Protein 8YLM (pdb70)

Solvent-accessible surface area: 32055 Å² total; per-residue (Å²): 163,102,106,34,2,74,32,22,12,99,107,1,95,52,3,29,86,171,110,136,16,25,27,10,3,4,19,40,16,16,66,50,3,40,39,10,9,28,114,43,28,82,174,19,9,60,110,40,50,12,72,49,4,0,11,10,2,0,17,0,4,43,15,8,25,50,124,98,6,15,124,64,112,81,1,66,69,18,1,10,40,82,34,133,76,26,81,95,11,38,81,73,0,48,94,72,28,8,3,62,140,62,103,54,95,227,81,177,101,19,9,16,2,77,12,16,117,108,0,124,59,33,0,78,137,18,15,84,49,15,44,64,16,3,118,122,2,1,72,50,6,59,65,108,46,36,130,38,0,40,99,5,0,24,80,0,4,51,44,42,66,125,149,67,0,70,54,21,16,103,108,0,98,47,1,9,62,151,83,60,127,135,77,9,25,20,10,3,3,17,40,14,15,70,54,3,41,41,7,11,29,128,44,27,81,176,20,10,60,110,44,50,11,98,50,6,4,11,11,1,0,16,0,3,42,11,5,32,52,131,115,6,14,120,33,110,83,2,67,70,16,2,7,42,60,32,128,82,30,80,73,20,39,60,46,3,53,97,94,29,9,4,72,80,159,76,94,41,100,69,39,91,34,15,25,0,58,18,18,118,108,0,118,60,35,0,72,136,18,15,85,51,14,67,58,14,3,112,120,3,1,72,52,6,59,89,113,44,41,150,35,0,46,96,10,0,23,100,0,3,55,40,42,57,114,149,69,0,73,51,21,17,104,111,0,98,49,20,7,60,99,76,43,123,127,76,11,24,24,10,2,4,19,40,14,16,71,50,3,40,39,10,13,30,127,44,28,80,175,17,10,57,109,45,52,11,96,51,6,4,12,11,2,0,16,0,3,43,13,6,31,51,128,113,6,14,127,45,111,80,4,73,69,17,3,6,37,61,33,132,77,30,80,68,21,42,96,44,2,50,91,89,28,9,3,63,153,92,55,36,1,98,18,16,113,112,0,119,60,34,0,77,138,17,17,82,49,15,54,64,15,3,114,120,4,1,68,54,6,59,80,107,45,39,156,33,0,60,99,8,0,24,100,0,3,58,41,42,70,124,164,67,1,73,53,21,22,93,106,0,138,49,1,10,55,142,77,38,91,96,147,90,77,8,30,29,10,22,6,19,40,15,15,70,50,3,41,37,11,12,30,122,46,27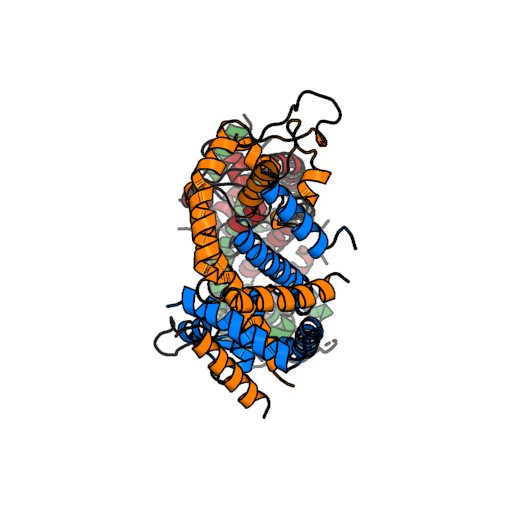,82,174,16,8,59,107,38,50,11,98,51,6,4,12,12,1,0,17,0,2,37,19,13,30,49,140,130,5,15,142,70,111,79,2,70,68,17,1,9,39,64,36,133,80,26,80,68,21,41,94,49,3,51,94,89,28,10,3,82,169,82,39,1,26,17,18,115,112,0,119,60,35,0,75,134,15,16,86,49,14,43,58,14,3,116,120,3,1,71,49,6,60,64,102,43,36,132,37,0,44,93,4,0,23,81,0,4,55,43,43,71,126

Nearest PDB structures (foldseek):
  8ylm-assembly1_A  TM=9.840E-01  e=1.044E-24  Deinococcus radiodurans
  8ylm-assembly2_C  TM=1.005E+00  e=1.332E-23  Deinococcus radiodurans
  8ylm-assembly2_D  TM=9.875E-01  e=1.917E-23  Deinococcus radiodurans
  7xl9-assembly1_A  TM=9.260E-01  e=5.709E-23  Deinococcus radiodurans
  2fbk-assembly1_B  TM=9.352E-01  e=5.380E-22  Deinococcus radiodurans

Organism: Deinococcus radiodurans (strain ATCC 13939 / DSM 20539 / JCM 16871 / CCUG 27074 / LMG 4051 / NBRC 15346 / NCIMB 9279 / VKM B-1422 / R1) (NCBI:txid243230)

B-factor: mean 31.71, std 13.1, range [11.5, 94.83]

Sequence (636 aa):
MDNDTAALLERIRSDWARLSAGPMLTLLLLERLHAALGREIERTYAASGLNAAGWDLLLTLYRSAPPEGLRPTELSALAAISGPSTSNRIVRLLEKGLIERREDERDRRSASIRLTPQGRALVTHLLPAHLATTQRVLAPLSAQEQRTLEELAGRMLAGLEQNDTAALLERIRSDWARLNHPSAGPMLTLLLLERLHAALGREIERTYAASGLNAAGWDLLLTLYRSAPPEGLRPTELSALAAISGPSTSNRIVRLLEKGLIERREDERDRRSASIRLTPQGRALVTHLLPAHLATTQRVLAPLSAQEQRTLEELAGRMLAGLEQNDTAALLERIRSDWARLNHPSAGPMLTLLLLERLHAALGREIERTYAASGLNAAGWDLLLTLYRSAPPEGLRPTELSALAAISGPSTSNRIVRLLEKGLIERSASIRLTPQGRALVTHLLPAHLATTQRVLAPLSAQEQRTLEELAGRMLAGLEQNDTAALLERIRSDWARLNHGTPSAGPMLTLLLLERLHAALGREIERTYAASGLNAAGWDLLLTLYRSAPPEGLRRPTELSALAAISGPSTSNRIVRLLEKGLIERASIRLTPQGRALVTHLLPAHLATTQRVLAPLSAQEQRTLEELAGRMLAGLEQ

Structure (mmCIF, N/CA/C/O backbone):
data_8YLM
#
_entry.id   8YLM
#
_cell.length_a   56.815
_cell.length_b   57.206
_cell.length_c   60.511
_cell.angle_alpha   67.26
_cell.angle_beta   80.25
_cell.angle_gamma   79.90
#
_symmetry.space_group_name_H-M   'P 1'
#
loop_
_entity.id
_entity.type
_entity.pdbx_description
1 polymer 'Transcriptional regulator, MarR family'
2 non-polymer 'URIC ACID'
3 water water
#
loop_
_atom_site.group_PDB
_atom_site.id
_atom_site.type_symbol
_atom_site.label_atom_id
_atom_site.label_alt_id
_atom_site.label_comp_id
_atom_site.label_asym_id
_atom_site.label_entity_id
_atom_site.label_seq_id
_atom_site.pdbx_PDB_ins_code
_atom_site.Cartn_x
_atom_site.Cartn_y
_atom_site.Cartn_z
_atom_site.occupancy
_atom_site.B_iso_or_equiv
_atom_site.auth_seq_id
_atom_site.auth_comp_id
_atom_site.auth_asym_id
_atom_site.auth_atom_id
_atom_site.pdbx_PDB_model_num
ATOM 1 N N . MET A 1 10 ? -16.880 65.388 15.300 1.00 58.16 5 MET A N 1
ATOM 2 C CA . MET A 1 10 ? -18.029 64.629 14.816 1.00 62.41 5 MET A CA 1
ATOM 3 C C . MET A 1 10 ? -19.146 64.568 15.858 1.00 60.95 5 MET A C 1
ATOM 4 O O . MET A 1 10 ? -18.906 64.235 17.016 1.00 66.89 5 MET A O 1
ATOM 9 N N . ASP A 1 11 ? -20.369 64.884 15.439 1.00 56.58 6 ASP A N 1
ATOM 10 C CA . ASP A 1 11 ? -21.522 64.892 16.331 1.00 54.69 6 ASP A CA 1
ATOM 11 C C . ASP A 1 11 ? -22.274 63.567 16.327 1.00 47.42 6 ASP A C 1
ATOM 12 O O . ASP A 1 11 ? -23.365 63.487 16.903 1.00 46.89 6 ASP A O 1
ATOM 14 N N . ASN A 1 12 ? -21.714 62.527 15.697 1.00 40.75 7 ASN A N 1
ATOM 15 C CA . ASN A 1 12 ? -22.339 61.210 15.676 1.00 43.27 7 ASN A CA 1
ATOM 16 C C . ASN A 1 12 ? -21.400 60.095 16.138 1.00 42.58 7 ASN A C 1
ATOM 17 O O . ASN A 1 12 ? -21.732 58.915 15.964 1.00 45.88 7 ASN A O 1
ATOM 20 N N . ASP A 1 13 ? -20.242 60.425 16.720 1.00 39.31 8 ASP A N 1
ATOM 21 C CA . ASP A 1 13 ? -19.332 59.408 17.234 1.00 30.73 8 ASP A CA 1
ATOM 22 C C . ASP A 1 13 ? -19.659 59.114 18.698 1.00 29.71 8 ASP A C 1
ATOM 23 O O . ASP A 1 13 ? -20.524 59.747 19.301 1.00 26.58 8 ASP A O 1
ATOM 28 N N . THR A 1 14 ? -18.926 58.176 19.305 1.00 26.56 9 THR A N 1
ATOM 29 C CA . THR A 1 14 ? -19.275 57.778 20.665 1.00 26.00 9 THR A CA 1
ATOM 30 C C . THR A 1 14 ? -19.070 58.920 21.662 1.00 24.49 9 THR A C 1
ATOM 31 O O . THR A 1 14 ? -19.867 59.075 22.593 1.00 25.46 9 THR A O 1
ATOM 35 N N . ALA A 1 15 ? -18.029 59.740 21.484 1.00 24.41 10 ALA A N 1
ATOM 36 C CA . ALA A 1 15 ? -17.848 60.879 22.384 1.00 29.91 10 ALA A CA 1
ATOM 37 C C . ALA A 1 15 ? -19.094 61.767 22.409 1.00 30.15 10 ALA A C 1
ATOM 38 O O . ALA A 1 15 ? -19.574 62.159 23.480 1.00 27.69 10 ALA A O 1
ATOM 40 N N . ALA A 1 16 ? -19.653 62.063 21.238 1.00 28.78 11 ALA A N 1
ATOM 41 C CA . ALA A 1 16 ? -20.854 62.901 21.177 1.00 27.11 11 ALA A CA 1
ATOM 42 C C . ALA A 1 16 ? -22.048 62.208 21.823 1.00 27.22 11 ALA A C 1
ATOM 43 O O . ALA A 1 16 ? -22.819 62.834 22.563 1.00 21.26 11 ALA A O 1
ATOM 45 N N . LEU A 1 17 ? -22.218 60.913 21.552 1.00 25.11 12 LEU A N 1
ATOM 46 C CA . LEU A 1 17 ? -23.316 60.165 22.161 1.00 22.07 12 LEU A CA 1
ATOM 47 C C . LEU A 1 17 ? -23.188 60.125 23.683 1.00 23.76 12 LEU A C 1
ATOM 48 O O . LEU A 1 17 ? -24.160 60.375 24.404 1.00 19.04 12 LEU A O 1
ATOM 53 N N . LEU A 1 18 ? -21.985 59.838 24.193 1.00 20.00 13 LEU A N 1
ATOM 54 C CA . LEU A 1 18 ? -21.799 59.769 25.639 1.00 23.83 13 LEU A CA 1
ATOM 55 C C . LEU A 1 18 ? -22.045 61.125 26.302 1.00 28.14 13 LEU A C 1
ATOM 56 O O . LEU A 1 18 ? -22.489 61.181 27.456 1.00 26.98 13 LEU A O 1
ATOM 61 N N . GLU A 1 19 ? -21.733 62.226 25.616 1.00 25.08 14 GLU A N 1
ATOM 62 C CA . GLU A 1 19 ? -22.055 63.541 26.174 1.00 26.47 14 GLU A CA 1
ATOM 63 C C . GLU A 1 19 ? -23.563 63.777 26.230 1.00 22.71 14 GLU A C 1
ATOM 64 O O . GLU A 1 19 ? -24.069 64.355 27.196 1.00 24.66 14 GLU A O 1
ATOM 70 N N . ARG A 1 20 ? -24.296 63.341 25.206 1.00 22.22 15 ARG A N 1
ATOM 71 C CA . ARG A 1 20 ? -25.758 63.431 25.231 1.00 26.99 15 ARG A CA 1
ATOM 72 C C . ARG A 1 20 ? -26.340 62.587 26.366 1.00 24.45 15 ARG A C 1
ATOM 73 O O . ARG A 1 20 ? -27.191 63.044 27.137 1.00 20.74 15 ARG A O 1
ATOM 81 N N . ILE A 1 21 ? -25.901 61.341 26.473 1.00 18.89 16 ILE A N 1
ATOM 82 C CA . ILE A 1 21 ? -26.390 60.473 27.543 1.00 19.79 16 ILE A CA 1
ATOM 83 C C . ILE A 1 21 ? -26.104 61.097 28.905 1.00 21.40 16 ILE A C 1
ATOM 84 O O . ILE A 1 21 ? -26.973 61.139 29.786 1.00 24.73 16 ILE A O 1
ATOM 89 N N . ARG A 1 22 ? -24.881 61.605 29.088 1.00 20.77 17 ARG A N 1
ATOM 90 C CA . ARG A 1 22 ? -24.517 62.270 30.336 1.00 23.06 17 ARG A CA 1
ATOM 91 C C . ARG A 1 22 ? -25.465 63.423 30.646 1.00 24.99 17 ARG A C 1
ATOM 92 O O . ARG A 1 22 ? -25.950 63.564 31.776 1.00 25.94 17 ARG A O 1
ATOM 100 N N . SER A 1 23 ? -25.714 64.282 29.660 1.00 28.72 18 SER A N 1
ATOM 101 C CA . SER A 1 23 ? -26.595 65.419 29.903 1.00 33.64 18 SER A CA 1
ATOM 102 C C . SER A 1 23 ? -28.020 64.949 30.164 1.00 24.86 18 SER A C 1
ATOM 103 O O . SER A 1 23 ? -28.723 65.538 30.990 1.00 26.49 18 SER A O 1
ATOM 106 N N . ASP A 1 24 ? -28.476 63.913 29.446 1.00 24.98 19 ASP A N 1
ATOM 107 C CA . ASP A 1 24 ? -29.832 63.396 29.662 1.00 24.45 19 ASP A CA 1
ATOM 108 C C . ASP A 1 24 ? -30.027 62.867 31.082 1.00 22.81 19 ASP A C 1
ATOM 109 O O . ASP A 1 24 ? -31.038 63.169 31.727 1.00 23.85 19 ASP A O 1
ATOM 114 N N . TRP A 1 25 ? -29.082 62.067 31.588 1.00 20.67 20 TRP A N 1
ATOM 115 C CA . TRP A 1 25 ? -29.184 61.618 32.977 1.00 20.71 20 TRP A CA 1
ATOM 116 C C . TRP A 1 25 ? -29.177 62.808 33.930 1.00 25.21 20 TRP A C 1
ATOM 117 O O . TRP A 1 25 ? -29.939 62.840 34.906 1.00 27.78 20 TRP A O 1
ATOM 128 N N . ALA A 1 26 ? -28.306 63.789 33.673 1.00 27.17 21 ALA A N 1
ATOM 129 C CA . ALA A 1 26 ? -28.244 64.967 34.538 1.00 31.76 21 ALA A CA 1
ATOM 130 C C . ALA A 1 26 ? -29.577 65.705 34.571 1.00 39.64 21 ALA A C 1
ATOM 131 O O . ALA A 1 26 ? -30.000 66.200 35.624 1.00 40.21 21 ALA A O 1
ATOM 133 N N . ARG A 1 27 ? -30.243 65.807 33.422 1.00 28.79 22 ARG A N 1
ATOM 134 C CA . ARG A 1 27 ? -31.551 66.454 33.376 1.00 38.79 22 ARG A CA 1
ATOM 135 C C . ARG A 1 27 ? -32.588 65.665 34.170 1.00 34.92 22 ARG A C 1
ATOM 136 O O . ARG A 1 27 ? -33.434 66.247 34.857 1.00 42.22 22 ARG A O 1
ATOM 144 N N . LEU A 1 28 ? -32.534 64.347 34.088 1.00 33.75 23 LEU A N 1
ATOM 145 C CA . LEU A 1 28 ? -33.464 63.483 34.799 1.00 37.66 23 LEU A CA 1
ATOM 146 C C . LEU A 1 28 ? -33.248 63.574 36.304 1.00 43.70 23 LEU A C 1
ATOM 147 O O . LEU A 1 28 ? -34.201 63.750 37.062 1.00 46.43 23 LEU A O 1
ATOM 152 N N . SER A 1 42 ? -25.293 59.879 40.424 1.00 37.23 37 SER A N 1
ATOM 153 C CA . SER A 1 42 ? -24.362 60.153 39.330 1.00 37.89 37 SER A CA 1
ATOM 154 C C . SER A 1 42 ? -24.437 59.084 38.239 1.00 38.04 37 SER A C 1
ATOM 155 O O . SER A 1 42 ? -24.538 57.893 38.527 1.00 31.97 37 SER A O 1
ATOM 158 N N . ALA A 1 43 ? -24.380 59.514 36.982 1.00 36.11 38 ALA A N 1
ATOM 159 C CA . ALA A 1 43 ? -24.326 58.598 35.854 1.00 23.72 38 ALA A CA 1
ATOM 160 C C . ALA A 1 43 ? -22.894 58.271 35.462 1.00 30.92 38 ALA A C 1
ATOM 161 O O . ALA A 1 43 ? -22.679 57.538 34.491 1.00 24.88 38 ALA A O 1
ATOM 163 N N . GLY A 1 44 ? -21.926 58.794 36.211 1.00 17.86 39 GLY A N 1
ATOM 164 C CA . GLY A 1 44 ? -20.512 58.631 35.945 1.00 19.84 39 GLY A CA 1
ATOM 165 C C . GLY A 1 44 ? -20.070 57.215 35.646 1.00 20.37 39 GLY A C 1
ATOM 166 O O . GLY A 1 44 ? -19.475 56.941 34.598 1.00 20.92 39 GLY A O 1
ATOM 167 N N . PRO A 1 45 ? -20.295 56.293 36.590 1.00 21.17 40 PRO A N 1
ATOM 168 C CA . PRO A 1 45 ? -19.891 54.899 36.344 1.00 14.16 40 PRO A CA 1
ATOM 169 C C . PRO A 1 45 ? -20.542 54.271 35.125 1.00 19.57 40 PRO A C 1
ATOM 170 O O . PRO A 1 45 ? -19.850 53.597 34.348 1.00 15.48 40 PRO A O 1
ATOM 174 N N . MET A 1 46 ? -21.853 54.473 34.930 1.00 16.22 41 MET A N 1
ATOM 175 C CA . MET A 1 46 ? -22.521 53.971 33.726 1.00 19.58 41 MET A CA 1
ATOM 176 C C . MET A 1 46 ? -21.811 54.432 32.455 1.00 19.29 41 MET A C 1
ATOM 177 O O . MET A 1 46 ? -21.616 53.649 31.519 1.00 13.86 41 MET A O 1
ATOM 182 N N . LEU A 1 47 ? -21.432 55.709 32.402 1.00 16.16 42 LEU A N 1
ATOM 183 C CA . LEU A 1 47 ? -20.790 56.264 31.213 1.00 16.95 42 LEU A CA 1
ATOM 184 C C . LEU A 1 47 ? -19.396 55.682 30.984 1.00 18.41 42 LEU A C 1
ATOM 185 O O . LEU A 1 47 ? -18.996 55.447 29.837 1.00 15.99 42 LEU A O 1
ATOM 190 N N . THR A 1 48 ? -18.624 55.473 32.049 1.00 17.62 43 THR A N 1
ATOM 191 C CA . THR A 1 48 ? -17.318 54.836 31.883 1.00 18.19 43 THR A CA 1
ATOM 192 C C . THR A 1 48 ? -17.459 53.447 31.272 1.00 20.02 43 THR A C 1
ATOM 193 O O . THR A 1 48 ? -16.718 53.072 30.351 1.00 16.78 43 THR A O 1
ATOM 197 N N . LEU A 1 49 ? -18.397 52.655 31.783 1.00 20.40 44 LEU A N 1
ATOM 198 C CA . LEU A 1 49 ? -18.541 51.298 31.269 1.00 18.38 44 LEU A CA 1
ATOM 199 C C . LEU A 1 49 ? -19.152 51.292 29.868 1.00 18.77 44 LEU A C 1
ATOM 200 O O . LEU A 1 49 ? -18.874 50.377 29.080 1.00 14.85 44 LEU A O 1
ATOM 205 N N . LEU A 1 50 ? -19.992 52.288 29.543 1.00 17.81 45 LEU A N 1
ATOM 206 C CA . LEU A 1 50 ? -20.506 52.405 28.182 1.00 20.22 45 LEU A CA 1
ATOM 207 C C . LEU A 1 50 ? -19.375 52.643 27.196 1.00 19.52 45 LEU A C 1
ATOM 208 O O . LEU A 1 50 ? -19.359 52.069 26.100 1.00 16.80 45 LEU A O 1
ATOM 213 N N . LEU A 1 51 ? -18.423 53.495 27.570 1.00 15.58 46 LEU A N 1
ATOM 214 C CA . LEU A 1 51 ? -17.259 53.724 26.726 1.00 15.06 46 LEU A CA 1
ATOM 215 C C . LEU A 1 51 ? -16.485 52.427 26.499 1.00 22.00 46 LEU A C 1
ATOM 216 O O . LEU A 1 51 ? -16.133 52.082 25.359 1.00 19.45 46 LEU A O 1
ATOM 221 N N . LEU A 1 52 ? -16.247 51.670 27.573 1.00 12.83 47 LEU A N 1
ATOM 222 C CA . LEU A 1 52 ? -15.509 50.417 27.444 1.00 15.73 47 LEU A CA 1
ATOM 223 C C . LEU A 1 52 ? -16.273 49.417 26.598 1.00 12.12 47 LEU A C 1
ATOM 224 O O . LEU A 1 52 ? -15.674 48.683 25.807 1.00 16.16 47 LEU A O 1
ATOM 229 N N . GLU A 1 53 ? -17.601 49.396 26.736 1.00 13.57 48 GLU A N 1
ATOM 230 C CA . GLU A 1 53 ? -18.436 48.499 25.943 1.00 19.54 48 GLU A CA 1
ATOM 231 C C . GLU A 1 53 ? -18.384 48.854 24.460 1.00 20.01 48 GLU A C 1
ATOM 232 O O . GLU A 1 53 ? -18.282 47.972 23.601 1.00 14.27 48 GLU A O 1
ATOM 238 N N . ARG A 1 54 ? -18.540 50.138 24.138 1.00 16.13 49 ARG A N 1
ATOM 239 C CA . ARG A 1 54 ? -18.445 50.566 22.748 1.00 19.67 49 ARG A CA 1
ATOM 240 C C . ARG A 1 54 ? -17.047 50.351 22.185 1.00 19.22 49 ARG A C 1
ATOM 241 O O . ARG A 1 54 ? -16.897 50.089 20.986 1.00 17.98 49 ARG A O 1
ATOM 249 N N . LEU A 1 55 ? -16.008 50.518 23.005 1.00 13.34 50 LEU A N 1
ATOM 250 C CA . LEU A 1 55 ? -14.671 50.209 22.510 1.00 14.73 50 LEU A CA 1
ATOM 251 C C . LEU A 1 55 ? -14.545 48.717 22.208 1.00 14.52 50 LEU A C 1
ATOM 252 O O . LEU A 1 55 ? -14.001 48.330 21.170 1.00 17.56 50 LEU A O 1
ATOM 257 N N . HIS A 1 56 ? -15.048 47.867 23.100 1.00 16.34 51 HIS A N 1
ATOM 258 C CA . HIS A 1 56 ? -14.979 46.431 22.854 1.00 19.03 51 HIS A CA 1
ATOM 259 C C . HIS A 1 56 ? -15.633 46.070 21.529 1.00 19.22 51 HIS A C 1
ATOM 260 O O . HIS A 1 56 ? -15.089 45.284 20.741 1.00 18.15 51 HIS A O 1
ATOM 267 N N . ALA A 1 57 ? -16.812 46.635 21.265 1.00 17.30 52 ALA A N 1
ATOM 268 C CA . ALA A 1 57 ? -17.510 46.304 20.030 1.00 22.61 52 ALA A CA 1
ATOM 269 C C . ALA A 1 57 ? -16.716 46.755 18.811 1.00 23.01 52 ALA A C 1
ATOM 270 O O . ALA A 1 57 ? -16.589 46.009 17.834 1.00 21.02 52 ALA A O 1
ATOM 272 N N . ALA A 1 58 ? -16.195 47.992 18.844 1.00 16.54 53 ALA A N 1
ATOM 273 C CA . ALA A 1 58 ? -15.424 48.518 17.722 1.00 23.46 53 ALA A CA 1
ATOM 274 C C . ALA A 1 58 ? -14.162 47.703 17.487 1.00 22.55 53 ALA A C 1
ATOM 275 O O . ALA A 1 58 ? -13.780 47.460 16.339 1.00 18.30 53 ALA A O 1
ATOM 277 N N . LEU A 1 59 ? -13.470 47.332 18.565 1.00 17.44 54 LEU A N 1
ATOM 278 C CA . LEU A 1 59 ? -12.294 46.478 18.446 1.00 18.99 54 LEU A CA 1
ATOM 279 C C . LEU A 1 59 ? -12.650 45.161 17.770 1.00 20.33 54 LEU A C 1
ATOM 280 O O . LEU A 1 59 ? -11.940 44.698 16.870 1.00 23.46 54 LEU A O 1
ATOM 285 N N . GLY A 1 60 ? -13.748 44.536 18.202 1.00 14.86 55 GLY A N 1
ATOM 286 C CA . GLY A 1 60 ? -14.151 43.276 17.594 1.00 16.39 55 GLY A CA 1
ATOM 287 C C . GLY A 1 60 ? -14.380 43.393 16.097 1.00 23.40 55 GLY A C 1
ATOM 288 O O . GLY A 1 60 ? -13.981 42.516 15.327 1.00 27.18 55 GLY A O 1
ATOM 289 N N . ARG A 1 61 ? -15.039 44.472 15.662 1.00 22.21 56 ARG A N 1
ATOM 290 C CA . ARG A 1 61 ? -15.295 44.643 14.233 1.00 24.00 56 ARG A CA 1
ATOM 291 C C . ARG A 1 61 ? -14.006 44.770 13.424 1.00 25.45 56 ARG A C 1
ATOM 292 O O . ARG A 1 61 ? -13.986 44.404 12.246 1.00 27.11 56 ARG A O 1
ATOM 300 N N . GLU A 1 62 ? -12.950 45.347 14.006 1.00 20.47 57 GLU A N 1
ATOM 301 C CA . GLU A 1 62 ? -11.671 45.456 13.304 1.00 22.65 57 GLU A CA 1
ATOM 302 C C . GLU A 1 62 ? -10.916 44.134 13.327 1.00 20.53 57 GLU A C 1
ATOM 303 O O . GLU A 1 62 ? -10.473 43.635 12.284 1.00 21.95 57 GLU A O 1
ATOM 309 N N . ILE A 1 63 ? -10.776 43.554 14.517 1.00 17.42 58 ILE A N 1
ATOM 310 C CA . ILE A 1 63 ? -9.927 42.382 14.707 1.00 20.09 58 ILE A CA 1
ATOM 311 C C . ILE A 1 63 ? -10.467 41.191 13.936 1.00 16.20 58 ILE A C 1
ATOM 312 O O . ILE A 1 63 ? -9.702 40.433 13.321 1.00 20.78 58 ILE A O 1
ATOM 317 N N . GLU A 1 64 ? -11.787 40.999 13.947 1.00 17.37 59 GLU A N 1
ATOM 318 C CA . GLU A 1 64 ? -12.317 39.803 13.294 1.00 23.07 59 GLU A CA 1
ATOM 319 C C . GLU A 1 64 ? -12.155 39.819 11.772 1.00 25.18 59 GLU A C 1
ATOM 320 O O . GLU A 1 64 ? -12.293 38.762 11.139 1.00 25.11 59 GLU A O 1
ATOM 326 N N . ARG A 1 65 ? -11.852 40.967 11.162 1.00 23.74 60 ARG A N 1
ATOM 327 C CA . ARG A 1 65 ? -11.666 40.983 9.709 1.00 26.84 60 ARG A CA 1
ATOM 328 C C . ARG A 1 65 ? -10.448 40.174 9.264 1.00 27.41 60 ARG A C 1
ATOM 329 O O . ARG A 1 65 ? -10.346 39.817 8.085 1.00 26.59 60 ARG A O 1
ATOM 337 N N . THR A 1 66 ? -9.511 39.894 10.168 1.00 27.23 61 THR A N 1
ATOM 338 C CA . THR A 1 66 ? -8.346 39.099 9.790 1.00 27.76 61 THR A CA 1
ATOM 339 C C . THR A 1 66 ? -8.747 37.687 9.370 1.00 24.49 61 THR A C 1
ATOM 340 O O . THR A 1 66 ? -8.251 37.168 8.369 1.00 29.32 61 THR A O 1
ATOM 344 N N . TYR A 1 67 ? -9.640 37.048 10.118 1.00 29.36 62 TYR A N 1
ATOM 345 C CA . TYR A 1 67 ? -9.956 35.643 9.896 1.00 30.21 62 TYR A CA 1
ATOM 346 C C . TYR A 1 67 ? -11.358 35.424 9.347 1.00 31.86 62 TYR A C 1
ATOM 347 O O . TYR A 1 67 ? -11.756 34.273 9.152 1.00 29.90 62 TYR A O 1
ATOM 356 N N . ALA A 1 68 ? -12.110 36.498 9.089 1.00 31.10 63 ALA A N 1
ATOM 357 C CA . ALA A 1 68 ? -13.491 36.363 8.640 1.00 33.01 63 ALA A CA 1
ATOM 358 C C . ALA A 1 68 ? -13.589 35.576 7.345 1.00 38.77 63 ALA A C 1
ATOM 359 O O . ALA A 1 68 ? -14.457 34.708 7.208 1.00 34.89 63 ALA A O 1
ATOM 361 N N . ALA A 1 69 ? -12.705 35.856 6.386 1.00 35.15 64 ALA A N 1
ATOM 362 C CA . ALA A 1 69 ? -12.776 35.200 5.088 1.00 39.84 64 ALA A CA 1
ATOM 363 C C . ALA A 1 69 ? -12.317 33.752 5.120 1.00 44.04 64 ALA A C 1
ATOM 364 O O . ALA A 1 69 ? -12.438 33.066 4.098 1.00 48.14 64 ALA A O 1
ATOM 366 N N . SER A 1 70 ? -11.825 33.251 6.251 1.00 37.61 65 SER A N 1
ATOM 367 C CA . SER A 1 70 ? -11.480 31.842 6.357 1.00 38.86 65 SER A CA 1
ATOM 368 C C . SER A 1 70 ? -12.582 31.033 7.010 1.00 39.34 65 SER A C 1
ATOM 369 O O . SER A 1 70 ? -12.422 29.823 7.177 1.00 44.36 65 SER A O 1
ATOM 372 N N . GLY A 1 71 ? -13.695 31.668 7.381 1.00 38.45 66 GLY A N 1
ATOM 373 C CA . GLY A 1 71 ? -14.775 30.940 8.011 1.00 41.42 66 GLY A CA 1
ATOM 374 C C . GLY A 1 71 ? -14.612 30.714 9.494 1.00 43.29 66 GLY A C 1
ATOM 375 O O . GLY A 1 71 ? -15.377 29.934 10.075 1.00 47.82 66 GLY A O 1
ATOM 376 N N . LEU A 1 72 ? -13.628 31.350 10.123 1.00 40.55 67 LEU A N 1
ATOM 377 C CA . LEU A 1 72 ? -13.394 31.199 11.554 1.00 38.56 67 LEU A CA 1
ATOM 378 C C . LEU A 1 72 ? -14.153 32.277 12.312 1.00 37.81 67 LEU A C 1
ATOM 379 O O . LEU A 1 72 ? -14.276 33.409 11.835 1.00 38.93 67 LEU A O 1
ATOM 384 N N . ASN A 1 73 ? -14.651 31.931 13.498 1.00 33.93 68 ASN A N 1
ATOM 385 C CA . ASN A 1 73 ? -15.143 32.945 14.416 1.00 36.27 68 ASN A CA 1
ATOM 386 C C . ASN A 1 73 ? -14.092 33.172 15.500 1.00 31.34 68 ASN A C 1
ATOM 387 O O . ASN A 1 73 ? -13.052 32.511 15.534 1.00 25.82 68 ASN A O 1
ATOM 392 N N . ALA A 1 74 ? -14.363 34.129 16.393 1.00 29.48 69 ALA A N 1
ATOM 393 C CA . ALA A 1 74 ? -13.390 34.476 17.429 1.00 25.56 69 ALA A CA 1
ATOM 394 C C . ALA A 1 74 ? -12.977 33.250 18.249 1.00 30.16 69 ALA A C 1
ATOM 395 O O . ALA A 1 74 ? -11.794 33.078 18.583 1.00 22.31 69 ALA A O 1
ATOM 397 N N . ALA A 1 75 ? -13.948 32.402 18.604 1.00 29.31 70 ALA A N 1
ATOM 398 C CA . ALA A 1 75 ? -13.654 31.183 19.352 1.00 28.30 70 ALA A CA 1
ATOM 399 C C . ALA A 1 75 ? -12.676 30.281 18.603 1.00 25.52 70 ALA A C 1
ATOM 400 O O . ALA A 1 75 ? -11.771 29.697 19.210 1.00 22.73 70 ALA A O 1
ATOM 402 N N . GLY A 1 76 ? -12.885 30.097 17.295 1.00 20.04 71 GLY A N 1
ATOM 403 C CA . GLY A 1 76 ? -11.989 29.244 16.520 1.00 23.12 71 GLY A CA 1
ATOM 404 C C . GLY A 1 76 ? -10.580 29.803 16.401 1.00 28.47 71 GLY A C 1
ATOM 405 O O . GLY A 1 76 ? -9.595 29.069 16.561 1.00 21.21 71 GLY A O 1
ATOM 406 N N . TRP A 1 77 ? -10.464 31.108 16.116 1.00 22.85 72 TRP A N 1
ATOM 407 C CA . TRP A 1 77 ? -9.156 31.754 16.008 1.00 26.26 72 TRP A CA 1
ATOM 408 C C . TRP A 1 77 ? -8.381 31.647 17.317 1.00 25.17 72 TRP A C 1
ATOM 409 O O . TRP A 1 77 ? -7.170 31.405 17.312 1.00 22.76 72 TRP A O 1
ATOM 420 N N . ASP A 1 78 ? -9.072 31.837 18.445 1.00 21.59 73 ASP A N 1
ATOM 421 C CA . ASP A 1 78 ? -8.467 31.685 19.764 1.00 21.93 73 ASP A CA 1
ATOM 422 C C . ASP A 1 78 ? -7.865 30.298 19.939 1.00 18.23 73 ASP A C 1
ATOM 423 O O . ASP A 1 78 ? -6.729 30.157 20.399 1.00 18.69 73 ASP A O 1
ATOM 428 N N . LEU A 1 79 ? -8.619 29.256 19.595 1.00 21.46 74 LEU A N 1
ATOM 429 C CA . LEU A 1 79 ? -8.102 27.902 19.759 1.00 19.84 74 LEU A CA 1
ATOM 430 C C . LEU A 1 79 ? -6.877 27.657 18.888 1.00 17.62 74 LEU A C 1
ATOM 431 O O . LEU A 1 79 ? -5.875 27.108 19.359 1.00 17.55 74 LEU A O 1
ATOM 436 N N . LEU A 1 80 ? -6.954 28.014 17.599 1.00 16.76 75 LEU A N 1
ATOM 437 C CA . LEU A 1 80 ? -5.822 27.807 16.700 1.00 19.09 75 LEU A CA 1
ATOM 438 C C . LEU A 1 80 ? -4.595 28.548 17.199 1.00 19.64 75 LEU A C 1
ATOM 439 O O . LEU A 1 80 ? -3.491 27.999 17.219 1.00 19.73 75 LEU A O 1
ATOM 444 N N . LEU A 1 81 ? -4.768 29.816 17.587 1.00 16.41 76 LEU A N 1
ATOM 445 C CA . LEU A 1 81 ? -3.639 30.593 18.089 1.00 16.21 76 LEU A CA 1
ATOM 446 C C . LEU A 1 81 ? -3.093 30.004 19.382 1.00 20.72 76 LEU A C 1
ATOM 447 O O . LEU A 1 81 ? -1.879 30.008 19.615 1.00 21.43 76 LEU A O 1
ATOM 452 N N . THR A 1 82 ? -3.975 29.526 20.251 1.00 21.81 77 THR A N 1
ATOM 453 C CA . THR A 1 82 ? -3.514 28.903 21.488 1.00 19.27 77 THR A CA 1
ATOM 454 C C . THR A 1 82 ? -2.625 27.710 21.192 1.00 15.47 77 THR A C 1
ATOM 455 O O . THR A 1 82 ? -1.562 27.552 21.801 1.00 22.46 77 THR A O 1
ATOM 459 N N . LEU A 1 83 ? -3.041 26.849 20.255 1.00 17.36 78 LEU A N 1
ATOM 460 C CA . LEU A 1 83 ? -2.188 25.726 19.877 1.00 22.66 78 LEU A CA 1
ATOM 461 C C . LEU A 1 83 ? -0.866 26.222 19.308 1.00 23.63 78 LEU A C 1
ATOM 462 O O . LEU A 1 83 ? 0.208 25.690 19.631 1.00 26.59 78 LEU A O 1
ATOM 467 N N . TYR A 1 84 ? -0.930 27.247 18.462 1.00 19.90 79 TYR A N 1
ATOM 468 C CA . TYR A 1 84 ? 0.261 27.753 17.783 1.00 21.49 79 TYR A CA 1
ATOM 469 C C . TYR A 1 84 ? 1.331 28.187 18.774 1.00 20.66 79 TYR A C 1
ATOM 470 O O . TYR A 1 84 ? 2.508 27.837 18.635 1.00 21.71 79 TYR A O 1
ATOM 479 N N . ARG A 1 85 ? 0.945 28.967 19.775 1.00 22.18 80 ARG A N 1
ATOM 480 C CA . ARG A 1 85 ? 1.913 29.554 20.688 1.00 23.06 80 ARG A CA 1
ATOM 481 C C . ARG A 1 85 ? 2.150 28.721 21.936 1.00 23.25 80 ARG A C 1
ATOM 482 O O . ARG A 1 85 ? 3.207 28.863 22.554 1.00 26.73 80 ARG A O 1
ATOM 490 N N . SER A 1 86 ? 1.215 27.852 22.327 1.00 17.52 81 SER A N 1
ATOM 491 C CA . SER A 1 86 ? 1.306 27.220 23.634 1.00 23.42 81 SER A CA 1
ATOM 492 C C . SER A 1 86 ? 1.347 25.702 23.613 1.00 22.99 81 SER A C 1
ATOM 493 O O . SER A 1 86 ? 1.654 25.107 24.649 1.00 27.23 81 SER A O 1
ATOM 496 N N . ALA A 1 87 ? 1.013 25.071 22.523 1.00 23.27 82 ALA A N 1
ATOM 497 C CA . ALA A 1 87 ? 1.010 23.614 22.548 1.00 22.39 82 ALA A CA 1
ATOM 498 C C . ALA A 1 87 ? 2.405 23.070 22.257 1.00 30.86 82 ALA A C 1
ATOM 499 O O . ALA A 1 87 ? 3.092 23.560 21.351 1.00 29.24 82 ALA A O 1
ATOM 501 N N . PRO A 1 88 ? 2.838 22.042 22.978 1.00 25.33 83 PRO A N 1
ATOM 502 C CA . PRO A 1 88 ? 4.057 21.345 22.584 1.00 32.55 83 PRO A CA 1
ATOM 503 C C . PRO A 1 88 ? 3.790 20.545 21.326 1.00 35.93 83 PRO A C 1
ATOM 504 O O . PRO A 1 88 ? 2.627 20.404 20.914 1.00 32.49 83 PRO A O 1
ATOM 508 N N . PRO A 1 89 ? 4.824 20.021 20.672 1.00 45.03 84 PRO A N 1
ATOM 509 C CA . PRO A 1 89 ? 4.587 19.266 19.429 1.00 47.44 84 PRO A CA 1
ATOM 510 C C . PRO A 1 89 ? 3.573 18.140 19.572 1.00 42.79 84 PRO A C 1
ATOM 511 O O . PRO A 1 89 ? 2.834 17.865 18.619 1.00 42.28 84 PRO A O 1
ATOM 515 N N . GLU A 1 90 ? 3.527 17.469 20.728 1.00 35.16 85 GLU A N 1
ATOM 516 C CA . GLU A 1 90 ? 2.542 16.417 20.950 1.00 35.84 85 GLU A CA 1
ATOM 517 C C . GLU A 1 90 ? 1.118 16.954 21.132 1.00 33.83 85 GLU A C 1
ATOM 518 O O . GLU A 1 90 ? 0.178 16.156 21.163 1.00 39.84 85 GLU A O 1
ATOM 524 N N . GLY A 1 91 ? 0.933 18.266 21.278 1.00 30.66 86 GLY A N 1
ATOM 525 C CA . GLY A 1 91 ? -0.393 18.844 21.415 1.00 28.02 86 GLY A CA 1
ATOM 526 C C . GLY A 1 91 ? -0.810 19.016 22.861 1.00 29.54 86 GLY A C 1
ATOM 527 O O . GLY A 1 91 ? -0.075 18.712 23.804 1.00 31.18 86 GLY A O 1
ATOM 528 N N . LEU A 1 92 ? -2.050 19.459 23.038 1.00 26.87 87 LEU A N 1
ATOM 529 C CA . LEU A 1 92 ? -2.606 19.722 24.361 1.00 27.26 87 LEU A CA 1
ATOM 530 C C . LEU A 1 92 ? -3.875 18.915 24.573 1.00 30.22 87 LEU A C 1
ATOM 531 O O . LEU A 1 92 ? -4.757 18.892 23.707 1.00 24.05 87 LEU A O 1
ATOM 536 N N . ARG A 1 93 ? -3.966 18.263 25.730 1.00 23.79 88 ARG A N 1
ATOM 537 C CA . ARG A 1 93 ? -5.193 17.612 26.111 1.00 26.09 88 ARG A CA 1
ATOM 538 C C . ARG A 1 93 ? -6.240 18.674 26.434 1.00 22.64 88 ARG A C 1
ATOM 539 O O . ARG A 1 93 ? -5.895 19.825 26.721 1.00 24.21 88 ARG A O 1
ATOM 547 N N . PRO A 1 94 ? -7.528 18.327 26.346 1.00 22.27 89 PRO A N 1
ATOM 548 C CA . PRO A 1 94 ? -8.572 19.373 26.353 1.00 25.03 89 PRO A CA 1
ATOM 549 C C . PRO A 1 94 ? -8.577 20.272 27.587 1.00 25.68 89 PRO A C 1
ATOM 550 O O . PRO A 1 94 ? -8.777 21.487 27.447 1.00 24.39 89 PRO A O 1
ATOM 554 N N . THR A 1 95 ? -8.397 19.724 28.792 1.00 20.30 90 THR A N 1
ATOM 555 C CA . THR A 1 95 ? -8.367 20.574 29.986 1.00 19.37 90 THR A CA 1
ATOM 556 C C . THR A 1 95 ? -7.269 21.630 29.894 1.00 19.09 90 THR A C 1
ATOM 557 O O . THR A 1 95 ? -7.516 22.822 30.132 1.00 20.28 90 THR A O 1
ATOM 561 N N . GLU A 1 96 ? -6.043 21.214 29.548 1.00 19.64 91 GLU A N 1
ATOM 562 C CA . GLU A 1 96 ? -4.943 22.172 29.453 1.00 17.79 91 GLU A CA 1
ATOM 563 C C . GLU A 1 96 ? -5.189 23.171 28.333 1.00 21.81 91 GLU A C 1
ATOM 564 O O . GLU A 1 96 ? -4.872 24.361 28.464 1.00 17.92 91 GLU A O 1
ATOM 570 N N . LEU A 1 97 ? -5.733 22.694 27.215 1.00 16.84 92 LEU A N 1
ATOM 571 C CA . LEU A 1 97 ? -6.013 23.577 26.086 1.00 20.36 92 LEU A CA 1
ATOM 572 C C . LEU A 1 97 ? -7.014 24.662 26.466 1.00 20.18 92 LEU A C 1
ATOM 573 O O . LEU A 1 97 ? -6.806 25.846 26.172 1.00 21.73 92 LEU A O 1
ATOM 578 N N . SER A 1 98 ? -8.106 24.277 27.130 1.00 19.22 93 SER A N 1
ATOM 579 C CA . SER A 1 98 ? -9.079 25.269 27.578 1.00 26.05 93 SER A CA 1
ATOM 580 C C . SER A 1 98 ? -8.450 26.272 28.542 1.00 25.86 93 SER A C 1
ATOM 581 O O . SER A 1 98 ? -8.795 27.460 28.527 1.00 19.82 93 SER A O 1
ATOM 584 N N . ALA A 1 99 ? -7.540 25.809 29.403 1.00 20.33 94 ALA A N 1
ATOM 585 C CA . ALA A 1 99 ? -6.939 26.694 30.399 1.00 19.80 94 ALA A CA 1
ATOM 586 C C . ALA A 1 99 ? -5.962 27.693 29.790 1.00 21.85 94 ALA A C 1
ATOM 587 O O . ALA A 1 99 ? -5.753 28.777 30.353 1.00 18.98 94 ALA A O 1
ATOM 589 N N . LEU A 1 100 ? -5.345 27.353 28.657 1.00 17.15 95 LEU A N 1
ATOM 590 C CA . LEU A 1 100 ? -4.369 28.234 28.028 1.00 17.94 95 LEU A CA 1
ATOM 591 C C . LEU A 1 100 ? -4.985 29.127 26.957 1.00 22.19 95 LEU A C 1
ATOM 592 O O . LEU A 1 100 ? -4.312 30.039 26.464 1.00 17.03 95 LEU A O 1
ATOM 597 N N . ALA A 1 101 ? -6.231 28.879 26.584 1.00 21.92 96 ALA A N 1
ATOM 598 C CA . ALA A 1 101 ? -6.923 29.703 25.608 1.00 15.20 96 ALA A CA 1
ATOM 599 C C . ALA A 1 101 ? -7.363 31.014 26.236 1.00 17.66 96 ALA A C 1
ATOM 600 O O . ALA A 1 101 ? -7.628 31.093 27.446 1.00 20.16 96 ALA A O 1
ATOM 602 N N . ALA A 1 102 ? -7.495 32.044 25.396 1.00 17.31 97 ALA A N 1
ATOM 603 C CA . ALA A 1 102 ? -7.865 33.361 25.908 1.00 20.69 97 ALA A CA 1
ATOM 604 C C . ALA A 1 102 ? -9.366 33.539 26.077 1.00 23.40 97 ALA A C 1
ATOM 605 O O . ALA A 1 102 ? -9.787 34.392 26.865 1.00 25.65 97 ALA A O 1
ATOM 607 N N . ILE A 1 103 ? -10.187 32.764 25.372 1.00 21.65 98 ILE A N 1
ATOM 608 C CA . ILE A 1 103 ? -11.635 32.871 25.491 1.00 22.79 98 ILE A CA 1
ATOM 609 C C . ILE A 1 103 ? -12.123 31.638 26.237 1.00 30.56 98 ILE A C 1
ATOM 610 O O . ILE A 1 103 ? -11.782 30.506 25.871 1.00 26.59 98 ILE A O 1
ATOM 615 N N . SER A 1 104 ? -12.907 31.859 27.284 1.00 34.79 99 SER A N 1
ATOM 616 C CA . SER A 1 104 ? -13.581 30.791 28.005 1.00 47.32 99 SER A CA 1
ATOM 617 C C . SER A 1 104 ? -15.027 31.213 28.188 1.00 51.56 99 SER A C 1
ATOM 618 O O . SER A 1 104 ? -15.312 32.400 28.363 1.00 60.16 99 SER A O 1
ATOM 621 N N . GLY A 1 105 ? -15.937 30.250 28.162 1.00 50.46 100 GLY A N 1
ATOM 622 C CA . GLY A 1 105 ? -17.334 30.567 28.323 1.00 52.13 100 GLY A CA 1
ATOM 623 C C . GLY A 1 105 ? -18.186 29.978 27.217 1.00 52.35 100 GLY A C 1
ATOM 624 O O . GLY A 1 105 ? -17.722 29.164 26.408 1.00 48.50 100 GLY A O 1
ATOM 625 N N . PRO A 1 106 ? -19.459 30.391 27.167 1.00 54.98 101 PRO A N 1
ATOM 626 C CA . PRO A 1 106 ? -20.419 29.755 26.241 1.00 52.99 101 PRO A CA 1
ATOM 627 C C . PRO A 1 106 ? -20.085 29.881 24.760 1.00 51.16 101 PRO A C 1
ATOM 628 O O . PRO A 1 106 ? -20.480 29.002 23.981 1.00 46.49 101 PRO A O 1
ATOM 632 N N . SER A 1 107 ? -19.384 30.935 24.333 1.00 42.30 102 SER A N 1
ATOM 633 C CA . SER A 1 107 ? -19.087 31.064 22.906 1.00 44.69 102 SER A CA 1
ATOM 634 C C . SER A 1 107 ? -18.090 30.017 22.402 1.00 40.79 102 SER A C 1
ATOM 635 O O . SER A 1 107 ? -17.981 29.823 21.188 1.00 38.35 102 SER A O 1
ATOM 638 N N . THR A 1 108 ? -17.372 29.334 23.295 1.00 41.98 103 THR A N 1
ATOM 639 C CA . THR A 1 108 ? -16.401 28.316 22.908 1.00 41.06 103 THR A CA 1
ATOM 640 C C . THR A 1 108 ? -17.029 26.937 22.746 1.00 47.98 103 THR A C 1
ATOM 641 O O . THR A 1 108 ? -16.308 25.962 22.503 1.00 48.91 103 THR A O 1
ATOM 645 N N . SER A 1 109 ? -18.341 26.827 22.917 1.00 49.84 104 SER A N 1
ATOM 646 C CA . SER A 1 109 ? -19.012 25.547 22.772 1.00 46.79 104 SER A CA 1
ATOM 647 C C . SER A 1 109 ? -18.785 24.981 21.376 1.00 45.32 104 SER A C 1
ATOM 648 O O . SER A 1 109 ? -18.974 25.674 20.373 1.00 47.09 104 SER A O 1
ATOM 651 N N . ASN A 1 110 ? -18.340 23.727 21.316 1.00 45.92 105 ASN A N 1
ATOM 652 C CA . ASN A 1 110 ? -18.210 22.953 20.084 1.00 46.58 105 ASN A CA 1
ATOM 653 C C . ASN A 1 110 ? -17.100 23.435 19.156 1.00 44.07 105 ASN A C 1
ATOM 654 O O . ASN A 1 110 ? -17.027 22.967 18.012 1.00 42.11 105 ASN A O 1
ATOM 659 N N . ARG A 1 111 ? -16.201 24.316 19.614 1.00 35.45 106 ARG A N 1
ATOM 660 C CA . ARG A 1 111 ? -15.162 24.807 18.715 1.00 32.66 106 ARG A CA 1
ATOM 661 C C . ARG A 1 111 ? -14.153 23.722 18.359 1.00 32.69 106 ARG A C 1
ATOM 662 O O . ARG A 1 111 ? -13.622 23.716 17.242 1.00 34.52 106 ARG A O 1
ATOM 670 N N . ILE A 1 112 ? -13.870 22.798 19.275 1.00 31.44 107 ILE A N 1
ATOM 671 C CA . ILE A 1 112 ? -12.994 21.684 18.919 1.00 36.88 107 ILE A CA 1
ATOM 672 C C . ILE A 1 112 ? -13.642 20.832 17.836 1.00 38.68 107 ILE A C 1
ATOM 673 O O . ILE A 1 112 ? -13.013 20.504 16.824 1.00 41.05 107 ILE A O 1
ATOM 678 N N . VAL A 1 113 ? -14.916 20.475 18.028 1.00 45.81 108 VAL A N 1
ATOM 679 C CA . VAL A 1 113 ? -15.647 19.715 17.015 1.00 50.64 108 VAL A CA 1
ATOM 680 C C . VAL A 1 113 ? -15.582 20.421 15.667 1.00 49.31 108 VAL A C 1
ATOM 681 O O . VAL A 1 113 ? -15.235 19.821 14.643 1.00 49.68 108 VAL A O 1
ATOM 685 N N . ARG A 1 114 ? -15.923 21.711 15.654 1.00 46.93 109 ARG A N 1
ATOM 686 C CA . ARG A 1 114 ? -15.982 22.472 14.408 1.00 48.77 109 ARG A CA 1
ATOM 687 C C . ARG A 1 114 ? -14.627 22.528 13.708 1.00 46.35 109 ARG A C 1
ATOM 688 O O . ARG A 1 114 ? -14.550 22.444 12.477 1.00 46.74 109 ARG A O 1
ATOM 696 N N . LEU A 1 115 ? -13.548 22.690 14.474 1.00 39.70 110 LEU A N 1
ATOM 697 C CA . LEU A 1 115 ? -12.227 22.786 13.869 1.00 33.93 110 LEU A CA 1
ATOM 698 C C . LEU A 1 115 ? -11.742 21.424 13.377 1.00 36.74 110 LEU A C 1
ATOM 699 O O . LEU A 1 115 ? -10.938 21.353 12.439 1.00 34.79 110 LEU A O 1
ATOM 704 N N . LEU A 1 116 ? -12.189 20.339 14.015 1.00 35.63 111 LEU A N 1
ATOM 705 C CA . LEU A 1 116 ? -11.902 19.006 13.497 1.00 41.73 111 LEU A CA 1
ATOM 706 C C . LEU A 1 116 ? -12.595 18.793 12.154 1.00 50.21 111 LEU A C 1
ATOM 707 O O . LEU A 1 116 ? -11.968 18.354 11.181 1.00 49.22 111 LEU A O 1
ATOM 712 N N . GLU A 1 117 ? -13.892 19.122 12.079 1.00 53.20 112 GLU A N 1
ATOM 713 C CA . GLU A 1 117 ? -14.622 19.021 10.817 1.00 54.31 112 GLU A CA 1
ATOM 714 C C . GLU A 1 117 ? -13.973 19.865 9.727 1.00 54.73 112 GLU A C 1
ATOM 715 O O . GLU A 1 117 ? -14.064 19.524 8.541 1.00 53.62 112 GLU A O 1
ATOM 717 N N . LYS A 1 118 ? -13.347 20.982 10.104 1.00 43.05 113 LYS A N 1
ATOM 718 C CA . LYS A 1 118 ? -12.614 21.826 9.166 1.00 39.04 113 LYS A CA 1
ATOM 719 C C . LYS A 1 118 ? -11.233 21.286 8.817 1.00 36.33 113 LYS A C 1
ATOM 720 O O . LYS A 1 118 ? -10.601 21.800 7.888 1.00 35.58 113 LYS A O 1
ATOM 726 N N . GLY A 1 119 ? -10.726 20.300 9.552 1.00 36.25 114 GLY A N 1
ATOM 727 C CA . GLY A 1 119 ? -9.409 19.773 9.252 1.00 36.62 114 GLY A CA 1
ATOM 728 C C . GLY A 1 119 ? -8.257 20.649 9.679 1.00 35.66 114 GLY A C 1
ATOM 729 O O . GLY A 1 119 ? -7.143 20.486 9.167 1.00 31.73 114 GLY A O 1
ATOM 730 N N . LEU A 1 120 ? -8.489 21.580 10.604 1.00 28.04 115 LEU A N 1
ATOM 731 C CA . LEU A 1 120 ? -7.443 22.485 11.055 1.00 26.00 115 LEU A CA 1
ATOM 732 C C . LEU A 1 120 ? -6.743 21.974 12.302 1.00 26.37 1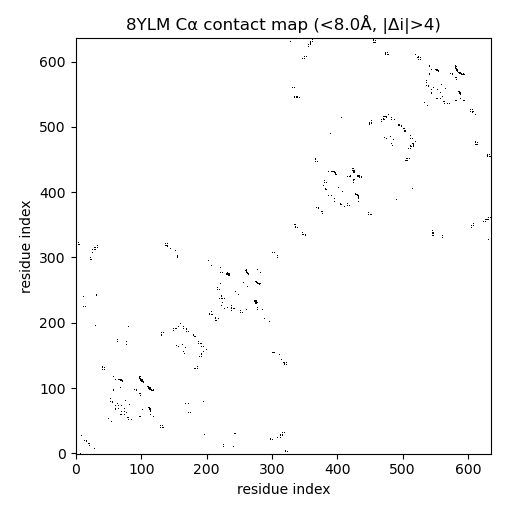15 LEU A C 1
ATOM 733 O O . LEU A 1 120 ? -5.622 22.401 12.600 1.00 27.89 115 LEU A O 1
ATOM 738 N N . ILE A 1 121 ? -7.388 21.080 13.040 1.00 31.81 116 ILE A N 1
ATOM 739 C CA . ILE A 1 121 ? -6.787 20.431 14.187 1.00 25.69 116 ILE A CA 1
ATOM 740 C C . ILE A 1 121 ? -7.069 18.945 14.077 1.00 30.93 116 ILE A C 1
ATOM 741 O O . ILE A 1 121 ? -7.962 18.516 13.346 1.00 27.93 116 ILE A O 1
ATOM 746 N N . GLU A 1 122 ? -6.307 18.160 14.836 1.00 27.46 117 GLU A N 1
ATOM 747 C CA . GLU A 1 122 ? -6.440 16.715 14.808 1.00 33.18 117 GLU A CA 1
ATOM 748 C C . GLU A 1 122 ? -6.213 16.167 16.208 1.00 30.33 117 GLU A C 1
ATOM 749 O O . GLU A 1 122 ? -5.590 16.806 17.052 1.00 29.50 117 GLU A O 1
ATOM 755 N N . ARG A 1 123 ? -6.650 14.938 16.414 1.00 33.40 118 ARG A N 1
ATOM 756 C CA . ARG A 1 123 ? -6.441 14.259 17.679 1.00 41.19 118 ARG A CA 1
ATOM 757 C C . ARG A 1 123 ? -5.299 13.268 17.556 1.00 41.58 118 ARG A C 1
ATOM 758 O O . ARG A 1 123 ? -5.124 12.623 16.520 1.00 45.10 118 ARG A O 1
ATOM 766 N N . ARG A 1 124 ? -4.515 13.183 18.615 1.00 41.80 119 ARG A N 1
ATOM 767 C CA . ARG A 1 124 ? -3.516 12.148 18.818 1.00 42.98 119 ARG A CA 1
ATOM 768 C C . ARG A 1 124 ? -4.087 11.295 19.949 1.00 51.06 119 ARG A C 1
ATOM 769 O O . ARG A 1 124 ? -4.053 11.697 21.115 1.00 56.03 119 ARG A O 1
ATOM 773 N N . GLU A 1 125 ? -4.654 10.141 19.601 1.00 57.95 120 GLU A N 1
ATOM 774 C CA . GLU A 1 125 ? -5.420 9.352 20.562 1.00 60.35 120 GLU A CA 1
ATOM 775 C C . GLU A 1 125 ? -4.512 8.562 21.500 1.00 58.80 120 GLU A C 1
ATOM 776 O O . GLU A 1 125 ? -3.446 8.079 21.104 1.00 52.11 120 GLU A O 1
ATOM 782 N N . ASP A 1 126 ? -4.948 8.432 22.752 1.00 43.96 121 ASP A N 1
ATOM 783 C CA . ASP A 1 126 ? -4.224 7.620 23.720 1.00 51.10 121 ASP A CA 1
ATOM 784 C C . ASP A 1 126 ? -4.383 6.139 23.380 1.00 51.38 121 ASP A C 1
ATOM 785 O O . ASP A 1 126 ? -5.473 5.680 23.028 1.00 45.43 121 ASP A O 1
ATOM 790 N N . GLU A 1 127 ? -3.281 5.391 23.485 1.00 47.44 122 GLU A N 1
ATOM 791 C CA . GLU A 1 127 ? -3.295 3.971 23.153 1.00 48.99 122 GLU A CA 1
ATOM 792 C C . GLU A 1 127 ? -3.996 3.114 24.204 1.00 50.33 122 GLU A C 1
ATOM 793 O O . GLU A 1 127 ? -4.355 1.970 23.905 1.00 48.34 122 GLU A O 1
ATOM 795 N N . ARG A 1 128 ? -4.186 3.621 25.422 1.00 45.18 123 ARG A N 1
ATOM 796 C CA . ARG A 1 128 ? -4.819 2.855 26.492 1.00 46.81 123 ARG A CA 1
ATOM 797 C C . ARG A 1 128 ? -6.228 3.335 26.810 1.00 48.39 123 ARG A C 1
ATOM 798 O O . ARG A 1 128 ? -7.162 2.529 26.872 1.00 41.50 123 ARG A O 1
ATOM 806 N N . ASP A 1 129 ? -6.401 4.635 27.018 1.00 44.04 124 ASP A N 1
ATOM 807 C CA . ASP A 1 129 ? -7.698 5.243 27.305 1.00 49.82 124 ASP A CA 1
ATOM 808 C C . ASP A 1 129 ? -8.072 6.085 26.091 1.00 45.29 124 ASP A C 1
ATOM 809 O O . ASP A 1 129 ? -7.727 7.266 26.010 1.00 38.23 124 ASP A O 1
ATOM 814 N N . ARG A 1 130 ? -8.802 5.471 25.159 1.00 38.80 125 ARG A N 1
ATOM 815 C CA . ARG A 1 130 ? -9.163 6.146 23.918 1.00 45.16 125 ARG A CA 1
ATOM 816 C C . ARG A 1 130 ? -10.086 7.338 24.135 1.00 40.03 125 ARG A C 1
ATOM 817 O O . ARG A 1 130 ? -10.281 8.122 23.200 1.00 37.79 125 ARG A O 1
ATOM 825 N N . ARG A 1 131 ? -10.634 7.499 25.343 1.00 39.75 126 ARG A N 1
ATOM 826 C CA . ARG A 1 131 ? -11.395 8.698 25.671 1.00 45.43 126 ARG A CA 1
ATOM 827 C C . ARG A 1 131 ? -10.501 9.932 25.732 1.00 49.00 126 ARG A C 1
ATOM 828 O O . ARG A 1 131 ? -10.950 11.036 25.408 1.00 52.60 126 ARG A O 1
ATOM 830 N N . SER A 1 132 ? -9.248 9.774 26.152 1.00 49.66 127 SER A N 1
ATOM 831 C CA . SER A 1 132 ? -8.323 10.895 26.239 1.00 48.33 127 SER A CA 1
ATOM 832 C C . SER A 1 132 ? -7.551 11.024 24.934 1.00 53.02 127 SER A C 1
ATOM 833 O O . SER A 1 132 ? -7.202 10.019 24.306 1.00 54.46 127 SER A O 1
ATOM 835 N N . ALA A 1 133 ? -7.303 12.266 24.519 1.00 45.44 128 ALA A N 1
ATOM 836 C CA . ALA A 1 133 ? -6.437 12.504 23.374 1.00 43.50 128 ALA A CA 1
ATOM 837 C C . ALA A 1 133 ? -5.989 13.956 23.356 1.00 41.23 128 ALA A C 1
ATOM 838 O O . ALA A 1 133 ? -6.777 14.860 23.646 1.00 42.59 128 ALA A O 1
ATOM 840 N N . SER A 1 134 ? -4.716 14.166 23.034 1.00 38.89 129 SER A N 1
ATOM 841 C CA . SER A 1 134 ? -4.179 15.508 22.866 1.00 33.26 129 SER A CA 1
ATOM 842 C C . SER A 1 134 ? -4.569 16.054 21.492 1.00 30.82 129 SER A C 1
ATOM 843 O O . SER A 1 134 ? -4.769 15.300 20.535 1.00 30.93 129 SER A O 1
ATOM 846 N N . ILE A 1 135 ? -4.714 17.371 21.412 1.00 30.02 130 ILE A N 1
ATOM 847 C CA . ILE A 1 135 ? -5.147 18.061 20.201 1.00 25.19 130 ILE A CA 1
ATOM 848 C C . ILE A 1 135 ? -3.995 18.905 19.675 1.00 24.73 130 ILE A C 1
ATOM 849 O O . ILE A 1 135 ? -3.291 19.557 20.453 1.00 24.77 130 ILE A O 1
ATOM 854 N N . ARG A 1 136 ? -3.792 18.888 18.356 1.00 27.23 131 ARG A N 1
ATOM 855 C CA . ARG A 1 136 ? -2.763 19.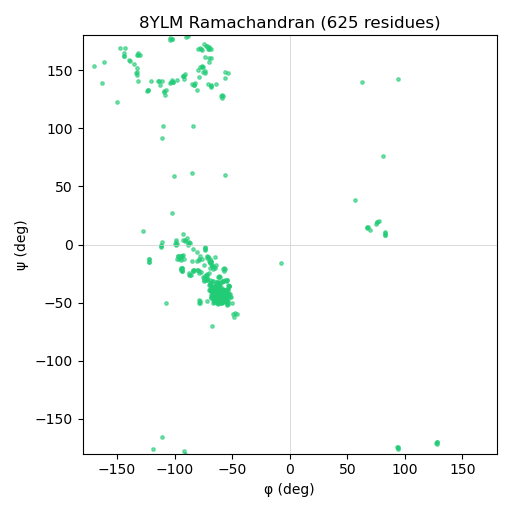730 17.761 1.00 28.16 131 ARG A CA 1
ATOM 856 C C . ARG A 1 136 ? -3.224 20.251 16.409 1.00 27.24 131 ARG A C 1
ATOM 857 O O . ARG A 1 136 ? -4.137 19.707 15.780 1.00 26.42 131 ARG A O 1
ATOM 865 N N . LEU A 1 137 ? -2.542 21.296 15.961 1.00 24.84 132 LEU A N 1
ATOM 866 C CA . LEU A 1 137 ? -2.739 21.810 14.613 1.00 25.24 132 LEU A CA 1
ATOM 867 C C . LEU A 1 137 ? -2.331 20.777 13.573 1.00 35.94 132 LEU A C 1
ATOM 868 O O . LEU A 1 137 ? -1.315 20.094 13.715 1.00 31.78 132 LEU A O 1
ATOM 873 N N . THR A 1 138 ? -3.134 20.664 12.528 1.00 32.06 133 THR A N 1
ATOM 874 C CA . THR A 1 138 ? -2.739 19.933 11.335 1.00 31.44 133 THR A CA 1
ATOM 875 C C . THR A 1 138 ? -1.798 20.805 10.513 1.00 29.13 133 THR A C 1
ATOM 876 O O . THR A 1 138 ? -1.620 21.992 10.804 1.00 33.78 133 THR A O 1
ATOM 880 N N . PRO A 1 139 ? -1.142 20.239 9.492 1.00 30.48 134 PRO A N 1
ATOM 881 C CA . PRO A 1 139 ? -0.372 21.095 8.579 1.00 31.94 134 PRO A CA 1
ATOM 882 C C . PRO A 1 139 ? -1.203 22.230 8.001 1.00 33.84 134 PRO A C 1
ATOM 883 O O . PRO A 1 139 ? -0.712 23.360 7.885 1.00 36.29 134 PRO A O 1
ATOM 887 N N . GLN A 1 140 ? -2.464 21.958 7.664 1.00 35.21 135 GLN A N 1
ATOM 888 C CA . GLN A 1 140 ? -3.342 23.001 7.142 1.00 37.19 135 GLN A CA 1
ATOM 889 C C . GLN A 1 140 ? -3.627 24.059 8.205 1.00 29.48 135 GLN A C 1
ATOM 890 O O . GLN A 1 140 ? -3.584 25.264 7.926 1.00 28.87 135 GLN A O 1
ATOM 896 N N . GLY A 1 141 ? -3.960 23.624 9.424 1.00 27.64 136 GLY A N 1
ATOM 897 C CA . GLY A 1 141 ? -4.191 24.580 10.493 1.00 26.08 136 GLY A CA 1
ATOM 898 C C . GLY A 1 141 ? -2.981 25.457 10.735 1.00 31.79 136 GLY A C 1
ATOM 899 O O . GLY A 1 141 ? -3.093 26.679 10.849 1.00 28.63 136 GLY A O 1
ATOM 900 N N . ARG A 1 142 ? -1.804 24.837 10.829 1.00 30.44 137 ARG A N 1
ATOM 901 C CA . ARG A 1 142 ? -0.579 25.605 11.021 1.00 31.88 137 ARG A CA 1
ATOM 902 C C . ARG A 1 142 ? -0.344 26.556 9.853 1.00 35.09 137 ARG A C 1
ATOM 903 O O . ARG A 1 142 ? 0.075 27.706 10.047 1.00 32.05 137 ARG A O 1
ATOM 911 N N . ALA A 1 143 ? -0.624 26.100 8.630 1.00 27.54 138 ALA A N 1
ATOM 912 C CA . ALA A 1 143 ? -0.457 26.976 7.472 1.00 32.44 138 ALA A CA 1
ATOM 913 C C . ALA A 1 143 ? -1.412 28.159 7.546 1.00 29.33 138 ALA A C 1
ATOM 914 O O . ALA A 1 143 ? -1.026 29.296 7.260 1.00 34.55 138 ALA A O 1
ATOM 916 N N . LEU A 1 144 ? -2.652 27.920 7.973 1.00 30.19 139 LEU A N 1
ATOM 917 C CA . LEU A 1 144 ? -3.616 29.010 8.089 1.00 33.41 139 LEU A CA 1
ATOM 918 C C . LEU A 1 144 ? -3.152 30.064 9.093 1.00 27.96 139 LEU A C 1
ATOM 919 O O . LEU A 1 144 ? -3.193 31.268 8.808 1.00 28.95 139 LEU A O 1
ATOM 924 N N . VAL A 1 145 ? -2.706 29.630 10.272 1.00 25.16 140 VAL A N 1
ATOM 925 C CA . VAL A 1 145 ? -2.260 30.573 11.301 1.00 25.81 140 VAL A CA 1
ATOM 926 C C . VAL A 1 145 ? -1.097 31.408 10.786 1.00 27.51 140 VAL A C 1
ATOM 927 O O . VAL A 1 145 ? -1.072 32.635 10.936 1.00 26.25 140 VAL A O 1
ATOM 931 N N . THR A 1 146 ? -0.110 30.746 10.178 1.00 28.69 141 THR A N 1
ATOM 932 C CA . THR A 1 146 ? 1.054 31.440 9.628 1.00 30.15 141 THR A CA 1
ATOM 933 C C . THR A 1 146 ? 0.647 32.480 8.593 1.00 33.87 141 THR A C 1
ATOM 934 O O . THR A 1 146 ? 1.185 33.598 8.573 1.00 30.81 141 THR A O 1
ATOM 938 N N . HIS A 1 147 ? -0.323 32.134 7.745 1.00 28.80 142 HIS A N 1
ATOM 939 C CA . HIS A 1 147 ? -0.784 33.037 6.694 1.00 31.55 142 HIS A CA 1
ATOM 940 C C . HIS A 1 147 ? -1.464 34.277 7.269 1.00 34.03 142 HIS A C 1
ATOM 941 O O . HIS A 1 147 ? -1.267 35.392 6.762 1.00 26.05 142 HIS A O 1
ATOM 948 N N . LEU A 1 148 ? -2.312 34.090 8.287 1.00 30.89 143 LEU A N 1
ATOM 949 C CA . LEU A 1 148 ? -3.147 35.155 8.840 1.00 26.96 143 LEU A CA 1
ATOM 950 C C . LEU A 1 148 ? -2.460 35.960 9.939 1.00 30.44 143 LEU A C 1
ATOM 951 O O . LEU A 1 148 ? -2.829 37.123 10.172 1.00 26.25 143 LEU A O 1
ATOM 956 N N . LEU A 1 149 ? -1.495 35.365 10.644 1.00 28.05 144 LEU A N 1
ATOM 957 C CA . LEU A 1 149 ? -0.876 36.051 11.778 1.00 25.86 144 LEU A CA 1
ATOM 958 C C . LEU A 1 149 ? -0.277 37.420 11.448 1.00 26.98 144 LEU A C 1
ATOM 959 O O . LEU A 1 149 ? -0.406 38.323 12.292 1.00 24.48 144 LEU A O 1
ATOM 964 N N . PRO A 1 150 ? 0.424 37.636 10.317 1.00 30.84 145 PRO A N 1
ATOM 965 C CA . PRO A 1 150 ? 0.912 38.994 10.014 1.00 32.35 145 PRO A CA 1
ATOM 966 C C . PRO A 1 150 ? -0.175 40.059 10.034 1.00 26.47 145 PRO A C 1
ATOM 967 O O . PRO A 1 150 ? 0.064 41.168 10.520 1.00 26.29 145 PRO A O 1
ATOM 971 N N . ALA A 1 151 ? -1.347 39.770 9.468 1.00 27.01 146 ALA A N 1
ATOM 972 C CA . ALA A 1 151 ? -2.416 40.757 9.480 1.00 26.63 146 ALA A CA 1
ATOM 973 C C . ALA A 1 151 ? -2.973 40.938 10.883 1.00 25.63 146 ALA A C 1
ATOM 974 O O . ALA A 1 151 ? -3.366 42.047 11.251 1.00 21.86 146 ALA A O 1
ATOM 976 N N . HIS A 1 152 ? -3.028 39.868 11.672 1.00 25.07 147 HIS A N 1
ATOM 977 C CA . HIS A 1 152 ? -3.474 40.001 13.052 1.00 21.82 147 HIS A CA 1
ATOM 978 C C . HIS A 1 152 ? -2.514 40.889 13.837 1.00 23.11 147 HIS A C 1
ATOM 979 O O . HIS A 1 152 ? -2.936 41.812 14.547 1.00 22.83 147 HIS A O 1
ATOM 986 N N . LEU A 1 153 ? -1.209 40.646 13.697 1.00 24.26 148 LEU A N 1
ATOM 987 C CA . LEU A 1 153 ? -0.237 41.478 14.399 1.00 23.84 148 LEU A CA 1
ATOM 988 C C . LEU A 1 153 ? -0.333 42.930 13.944 1.00 24.43 148 LEU A C 1
ATOM 989 O O . LEU A 1 153 ? -0.341 43.849 14.772 1.00 23.73 148 LEU A O 1
ATOM 994 N N . ALA A 1 154 ? -0.445 43.159 12.634 1.00 24.75 149 ALA A N 1
ATOM 995 C CA . ALA A 1 154 ? -0.562 44.531 12.142 1.00 25.48 149 ALA A CA 1
ATOM 996 C C . ALA A 1 154 ? -1.817 45.203 12.690 1.00 25.01 149 ALA A C 1
ATOM 997 O O . ALA A 1 154 ? -1.777 46.366 13.109 1.00 22.66 149 ALA A O 1
ATOM 999 N N . THR A 1 155 ? -2.940 44.480 12.690 1.00 27.58 150 THR A N 1
ATOM 1000 C CA . THR A 1 155 ? -4.210 45.042 13.144 1.00 23.39 150 THR A CA 1
ATOM 1001 C C . THR A 1 155 ? -4.198 45.321 14.647 1.00 21.65 150 THR A C 1
ATOM 1002 O O . THR A 1 155 ? -4.638 46.387 15.093 1.00 19.02 150 THR A O 1
ATOM 1006 N N . THR A 1 156 ? -3.708 44.380 15.458 1.00 19.33 151 THR A N 1
ATOM 1007 C CA . THR A 1 156 ? -3.663 44.651 16.892 1.00 19.94 151 THR A CA 1
ATOM 1008 C C . THR A 1 156 ? -2.735 45.828 17.191 1.00 20.51 151 THR A C 1
ATOM 1009 O O . THR A 1 156 ? -3.021 46.651 18.069 1.00 16.77 151 THR A O 1
ATOM 1013 N N . GLN A 1 157 ? -1.638 45.952 16.448 1.00 20.74 152 GLN A N 1
ATOM 1014 C CA . GLN A 1 157 ? -0.795 47.132 16.620 1.00 16.58 152 GLN A CA 1
ATOM 1015 C C . GLN A 1 157 ? -1.523 48.402 16.173 1.00 24.68 152 GLN A C 1
ATOM 1016 O O . GLN A 1 157 ? -1.417 49.447 16.827 1.00 24.89 152 GLN A O 1
ATOM 1022 N N . ARG A 1 158 ? -2.269 48.328 15.066 1.00 20.98 153 ARG A N 1
ATOM 1023 C CA . ARG A 1 158 ? -2.939 49.512 14.522 1.00 24.17 153 ARG A CA 1
ATOM 1024 C C . ARG A 1 158 ? -3.984 50.075 15.487 1.00 23.88 153 ARG A C 1
ATOM 1025 O O . ARG A 1 158 ? -4.066 51.292 15.689 1.00 19.39 153 ARG A O 1
ATOM 1033 N N . VAL A 1 159 ? -4.825 49.207 16.064 1.00 19.43 154 VAL A N 1
ATOM 1034 C CA . VAL A 1 159 ? -5.896 49.697 16.927 1.00 17.19 154 VAL A CA 1
ATOM 1035 C C . VAL A 1 159 ? -5.359 50.308 18.222 1.00 23.26 154 VAL A C 1
ATOM 1036 O O . VAL A 1 159 ? -6.084 51.057 18.889 1.00 21.55 154 VAL A O 1
ATOM 1040 N N . LEU A 1 160 ? -4.111 50.012 18.594 1.00 20.82 155 LEU A N 1
ATOM 1041 C CA . LEU A 1 160 ? -3.468 50.610 19.759 1.00 21.59 155 LEU A CA 1
ATOM 1042 C C . LEU A 1 160 ? -2.603 51.827 19.444 1.00 22.42 155 LEU A C 1
ATOM 1043 O O . LEU A 1 160 ? -2.200 52.546 20.373 1.00 19.61 155 LEU A O 1
ATOM 1048 N N . ALA A 1 161 ? -2.324 52.078 18.176 1.00 21.54 156 ALA A N 1
ATOM 1049 C CA . ALA A 1 161 ? -1.405 53.122 17.745 1.00 22.48 156 ALA A CA 1
ATOM 1050 C C . ALA A 1 161 ? -1.750 54.515 18.288 1.00 23.11 156 ALA A C 1
ATOM 1051 O O . ALA A 1 161 ? -0.826 55.311 18.477 1.00 19.81 156 ALA A O 1
ATOM 1053 N N . PRO A 1 162 ? -3.020 54.871 18.539 1.00 21.31 157 PRO A N 1
ATOM 1054 C CA . PRO A 1 162 ? -3.283 56.174 19.184 1.00 23.05 157 PRO A CA 1
ATOM 1055 C C . PRO A 1 162 ? -2.589 56.361 20.524 1.00 20.38 157 PRO A C 1
ATOM 1056 O O . PRO A 1 162 ? -2.353 57.514 20.918 1.00 21.82 157 PRO A O 1
ATOM 1060 N N . LEU A 1 163 ? -2.228 55.279 21.217 1.00 16.28 158 LEU A N 1
ATOM 1061 C CA . LEU A 1 163 ? -1.605 55.352 22.536 1.00 18.07 158 LEU A CA 1
ATOM 1062 C C . LEU A 1 163 ? -0.100 55.127 22.439 1.00 22.74 158 LEU A C 1
ATOM 1063 O O . LEU A 1 163 ? 0.358 54.247 21.706 1.00 18.91 158 LEU A O 1
ATOM 1068 N N . SER A 1 164 ? 0.658 55.895 23.219 1.00 17.01 159 SER A N 1
ATOM 1069 C CA . SER A 1 164 ? 2.087 55.657 23.355 1.00 24.79 159 SER A CA 1
ATOM 1070 C C . SER A 1 164 ? 2.340 54.374 24.144 1.00 22.38 159 SER A C 1
ATOM 1071 O O . SER A 1 164 ? 1.435 53.799 24.757 1.00 19.36 159 SER A O 1
ATOM 1074 N N . ALA A 1 165 ? 3.604 53.939 24.128 1.00 23.52 160 ALA A N 1
ATOM 1075 C CA . ALA A 1 165 ? 4.010 52.772 24.907 1.00 25.28 160 ALA A CA 1
ATOM 1076 C C . ALA A 1 165 ? 3.656 52.943 26.381 1.00 23.95 160 ALA A C 1
ATOM 1077 O O . ALA A 1 165 ? 3.130 52.025 27.012 1.00 23.55 160 ALA A O 1
ATOM 1079 N N . GLN A 1 166 ? 3.965 54.109 26.953 1.00 20.25 161 GLN A N 1
ATOM 1080 C CA . GLN A 1 166 ? 3.636 54.363 28.352 1.00 24.43 161 GLN A CA 1
ATOM 1081 C C . GLN A 1 166 ? 2.125 54.315 28.578 1.00 24.42 161 GLN A C 1
ATOM 1082 O O . GLN A 1 166 ? 1.648 53.705 29.545 1.00 24.82 161 GLN A O 1
ATOM 1088 N N . GLU A 1 167 ? 1.350 54.924 27.672 1.00 18.80 162 GLU A N 1
ATOM 1089 C CA . GLU A 1 167 ? -0.109 54.922 27.797 1.00 15.77 162 GLU A CA 1
ATOM 1090 C C . GLU A 1 167 ? -0.685 53.513 27.697 1.00 19.00 162 GLU A C 1
ATOM 1091 O O . GLU A 1 167 ? -1.685 53.188 28.358 1.00 19.12 162 GLU A O 1
ATOM 1097 N N . GLN A 1 168 ? -0.096 52.672 26.844 1.00 14.28 163 GLN A N 1
ATOM 1098 C CA . GLN A 1 168 ? -0.522 51.283 26.771 1.00 13.70 163 GLN A CA 1
ATOM 1099 C C . GLN A 1 168 ? -0.228 50.544 28.069 1.00 18.88 163 GLN A C 1
ATOM 1100 O O . GLN A 1 168 ? -1.047 49.741 28.529 1.00 15.19 163 GLN A O 1
ATOM 1106 N N . ARG A 1 169 ? 0.927 50.805 28.679 1.00 15.62 164 ARG A N 1
ATOM 1107 C CA . ARG A 1 169 ? 1.189 50.236 29.998 1.00 16.50 164 ARG A CA 1
ATOM 1108 C C . ARG A 1 169 ? 0.204 50.758 31.042 1.00 19.46 164 ARG A C 1
ATOM 1109 O O . ARG A 1 169 ? -0.212 50.014 31.937 1.00 17.75 164 ARG A O 1
ATOM 1117 N N . THR A 1 170 ? -0.148 52.044 30.977 1.00 15.42 165 THR A N 1
ATOM 1118 C CA . THR A 1 170 ? -1.092 52.578 31.952 1.00 16.53 165 THR A CA 1
ATOM 1119 C C . THR A 1 170 ? -2.471 51.959 31.754 1.00 19.54 165 THR A C 1
ATOM 1120 O O . THR A 1 170 ? -3.137 51.580 32.724 1.00 22.44 165 THR A O 1
ATOM 1124 N N . LEU A 1 171 ? -2.917 51.842 30.506 1.00 15.87 166 LEU A N 1
ATOM 1125 C CA . LEU A 1 171 ? -4.203 51.201 30.258 1.00 15.12 166 LEU A CA 1
ATOM 1126 C C . LEU A 1 171 ? -4.235 49.802 30.867 1.00 17.67 166 LEU A C 1
ATOM 1127 O O . LEU A 1 171 ? -5.201 49.428 31.544 1.00 15.17 166 LEU A O 1
ATOM 1132 N N . GLU A 1 172 ? -3.167 49.025 30.654 1.00 16.19 167 GLU A N 1
ATOM 1133 C CA . GLU A 1 172 ? -3.093 47.665 31.194 1.00 20.58 167 GLU A CA 1
ATOM 1134 C C . GLU A 1 172 ? -3.120 47.648 32.723 1.00 19.17 167 GLU A C 1
ATOM 1135 O O . GLU A 1 172 ? -3.787 46.795 33.319 1.00 17.91 167 GLU A O 1
ATOM 1141 N N . GLU A 1 173 ? -2.384 48.558 33.378 1.00 18.24 168 GLU A N 1
ATOM 1142 C CA . GLU A 1 173 ? -2.405 48.593 34.841 1.00 21.60 168 GLU A CA 1
ATOM 1143 C C . GLU A 1 173 ? -3.817 48.833 35.360 1.00 19.03 168 GLU A C 1
ATOM 1144 O O . GLU A 1 173 ? -4.283 48.146 36.275 1.00 20.74 168 GLU A O 1
ATOM 1150 N N . LEU A 1 174 ? -4.519 49.792 34.763 1.00 16.96 169 LEU A N 1
ATOM 1151 C CA . LEU A 1 174 ? -5.851 50.158 35.233 1.00 19.39 169 LEU A CA 1
ATOM 1152 C C . LEU A 1 174 ? -6.867 49.077 34.902 1.00 17.26 169 LEU A C 1
ATOM 1153 O O . LEU A 1 174 ? -7.666 48.684 35.760 1.00 15.76 169 LEU A O 1
ATOM 1158 N N . ALA A 1 175 ? -6.872 48.603 33.653 1.00 15.40 170 ALA A N 1
ATOM 1159 C CA . ALA A 1 175 ? -7.763 47.504 33.289 1.00 15.25 170 ALA A CA 1
ATOM 1160 C C . ALA A 1 175 ? -7.460 46.264 34.117 1.00 18.53 170 ALA A C 1
ATOM 1161 O O . ALA A 1 175 ? -8.377 45.533 34.508 1.00 12.66 170 ALA A O 1
ATOM 1163 N N . GLY A 1 176 ? -6.169 45.990 34.349 1.00 16.98 171 GLY A N 1
ATOM 1164 C CA . GLY A 1 176 ? -5.785 44.837 35.146 1.00 16.19 171 GLY A CA 1
ATOM 1165 C C . GLY A 1 176 ? -6.279 44.911 36.579 1.00 18.22 171 GLY A C 1
ATOM 1166 O O . GLY A 1 176 ? -6.661 43.895 37.167 1.00 18.64 171 GLY A O 1
ATOM 1167 N N . ARG A 1 177 ? -6.233 46.100 37.179 1.00 16.19 172 ARG A N 1
ATOM 1168 C CA . ARG A 1 177 ? -6.729 46.247 38.549 1.00 19.91 172 ARG A CA 1
ATOM 1169 C C . ARG A 1 177 ? -8.244 46.065 38.618 1.00 18.09 172 ARG A C 1
ATOM 1170 O O . ARG A 1 177 ? -8.760 45.465 39.568 1.00 17.51 172 ARG A O 1
ATOM 1178 N N . MET A 1 178 ? -8.978 46.587 37.634 1.00 12.16 173 MET A N 1
ATOM 1179 C CA . MET A 1 178 ? -10.416 46.332 37.580 1.00 15.93 173 MET A CA 1
ATOM 1180 C C . MET A 1 178 ? -10.709 44.839 37.480 1.00 17.03 173 MET A C 1
ATOM 1181 O O . MET A 1 178 ? -11.548 44.304 38.214 1.00 16.28 173 MET A O 1
ATOM 1186 N N . LEU A 1 179 ? -10.055 44.158 36.535 1.00 13.82 174 LEU A N 1
ATOM 1187 C CA . LEU A 1 179 ? -10.301 42.734 36.341 1.00 13.87 174 LEU A CA 1
ATOM 1188 C C . LEU A 1 179 ? -9.929 41.927 37.584 1.00 16.01 174 LEU A C 1
ATOM 1189 O O . LEU A 1 179 ? -10.645 40.996 37.965 1.00 17.43 174 LEU A O 1
ATOM 1194 N N . ALA A 1 180 ? -8.795 42.253 38.205 1.00 19.45 175 ALA A N 1
ATOM 1195 C CA . ALA A 1 180 ? -8.399 41.578 39.436 1.00 19.47 175 ALA A CA 1
ATOM 1196 C C . ALA A 1 180 ? -9.477 41.718 40.505 1.00 22.93 175 ALA A C 1
ATOM 1197 O O . ALA A 1 180 ? -9.731 40.778 41.274 1.00 20.74 175 ALA A O 1
ATOM 1199 N N . GLY A 1 181 ? -10.105 42.893 40.585 1.00 23.14 176 GLY A N 1
ATOM 1200 C CA . GLY A 1 181 ? -11.195 43.081 41.530 1.00 25.22 176 GLY A CA 1
ATOM 1201 C C . GLY A 1 181 ? -12.372 42.158 41.271 1.00 26.55 176 GLY A C 1
ATOM 1202 O O . GLY A 1 181 ? -13.035 41.709 42.211 1.00 22.06 176 GLY A O 1
ATOM 1203 N N . LEU A 1 182 ? -12.649 41.863 40.001 1.00 19.47 177 LEU A N 1
ATOM 1204 C CA . LEU A 1 182 ? -13.743 40.978 39.623 1.00 16.33 177 LEU A CA 1
ATOM 1205 C C . LEU A 1 182 ? -13.375 39.507 39.763 1.00 30.48 177 LEU A C 1
ATOM 1206 O O . LEU A 1 182 ? -14.269 38.660 39.855 1.00 28.50 177 LEU A O 1
ATOM 1211 N N . GLU A 1 183 ? -12.083 39.180 39.760 1.00 29.80 178 GLU A N 1
ATOM 1212 C CA . GLU A 1 183 ? -11.642 37.792 39.856 1.00 27.24 178 GLU A CA 1
ATOM 1213 C C . GLU A 1 183 ? -11.256 37.390 41.274 1.00 36.09 178 GLU A C 1
ATOM 1214 O O . GLU A 1 183 ? -11.125 36.194 41.545 1.00 43.68 178 GLU A O 1
ATOM 1220 N N . GLN A 1 184 ? -11.108 38.347 42.185 1.00 39.71 179 GLN A N 1
ATOM 1221 C CA . GLN A 1 184 ? -10.743 38.041 43.569 1.00 43.93 179 GLN A CA 1
ATOM 1222 C C . GLN A 1 184 ? -11.978 37.711 44.387 1.00 48.70 179 GLN A C 1
ATOM 1223 O O . GLN A 1 184 ? -13.024 37.380 43.833 1.00 53.85 179 GLN A O 1
ATOM 1225 N N . ASN B 1 12 ? -4.204 31.305 38.966 1.00 43.03 7 ASN B N 1
ATOM 1226 C CA . ASN B 1 12 ? -5.211 30.885 37.989 1.00 45.11 7 ASN B CA 1
ATOM 1227 C C . ASN B 1 12 ? -6.108 32.035 37.497 1.00 44.40 7 ASN B C 1
ATOM 1228 O O . ASN B 1 12 ? -7.141 31.788 36.870 1.00 50.62 7 ASN B O 1
ATOM 1230 N N . ASP B 1 13 ? -5.726 33.281 37.790 1.00 37.39 8 ASP B N 1
ATOM 1231 C CA . ASP B 1 13 ? -6.478 34.446 37.336 1.00 26.63 8 ASP B CA 1
ATOM 1232 C C . ASP B 1 13 ? -5.958 34.927 35.980 1.00 28.08 8 ASP B C 1
ATOM 1233 O O . ASP B 1 13 ? -5.041 34.347 35.389 1.00 19.73 8 ASP B O 1
ATOM 1238 N N . THR B 1 14 ? -6.565 35.995 35.456 1.00 22.89 9 THR B N 1
ATOM 1239 C CA . THR B 1 14 ? -6.174 36.456 34.128 1.00 19.50 9 THR B CA 1
ATOM 1240 C C . THR B 1 14 ? -4.747 36.987 34.110 1.00 22.48 9 THR B C 1
ATOM 1241 O O . THR B 1 14 ? -4.019 36.784 33.129 1.00 18.22 9 THR B O 1
ATOM 1245 N N . ALA B 1 15 ? -4.327 37.675 35.176 1.00 21.57 10 ALA B N 1
ATOM 1246 C CA . ALA B 1 15 ? -2.948 38.153 35.237 1.00 24.54 10 ALA B CA 1
ATOM 1247 C C . ALA B 1 15 ? -1.955 37.002 35.061 1.00 23.71 10 ALA B C 1
ATOM 1248 O O . ALA B 1 15 ? -0.979 37.121 34.314 1.00 23.11 10 ALA B O 1
ATOM 1250 N N . ALA B 1 16 ? -2.206 35.872 35.720 1.00 24.95 11 ALA B N 1
ATOM 1251 C CA . ALA B 1 16 ? -1.305 34.724 35.605 1.00 23.81 11 ALA B CA 1
ATOM 1252 C C . ALA B 1 16 ? -1.309 34.154 34.195 1.00 24.23 11 ALA B C 1
ATOM 1253 O O . ALA B 1 16 ? -0.248 33.850 33.637 1.00 20.35 11 ALA B O 1
ATOM 1255 N N . LEU B 1 17 ? -2.495 34.018 33.597 1.00 21.27 12 LEU B N 1
ATOM 1256 C CA . LEU B 1 17 ? -2.584 33.505 32.239 1.00 19.00 12 LEU B CA 1
ATOM 1257 C C . LEU B 1 17 ? -1.863 34.425 31.254 1.00 20.42 12 LEU B C 1
ATOM 1258 O O . LEU B 1 17 ? -1.163 33.951 30.346 1.00 20.20 12 LEU B O 1
ATOM 1263 N N . LEU B 1 18 ? -2.039 35.746 31.400 1.00 19.93 13 LEU B N 1
ATOM 1264 C CA . LEU B 1 18 ? -1.416 36.686 30.468 1.00 19.60 13 LEU B CA 1
ATOM 1265 C C . LEU B 1 18 ? 0.108 36.641 30.549 1.00 23.51 13 LEU B C 1
ATOM 1266 O O . LEU B 1 18 ? 0.787 36.752 29.523 1.00 21.52 13 LEU B O 1
ATOM 1271 N N . GLU B 1 19 ? 0.672 36.461 31.747 1.00 25.11 14 GLU B N 1
ATOM 1272 C CA . GLU B 1 19 ? 2.125 36.307 31.823 1.00 25.83 14 GLU B CA 1
ATOM 1273 C C . GLU B 1 19 ? 2.572 35.016 31.146 1.00 23.12 14 GLU B C 1
ATOM 1274 O O . GLU B 1 19 ? 3.644 34.970 30.528 1.00 23.67 14 GLU B O 1
ATOM 1280 N N . ARG B 1 20 ? 1.776 33.953 31.280 1.00 24.05 15 ARG B N 1
ATOM 1281 C CA . ARG B 1 20 ? 2.074 32.697 30.595 1.00 25.27 15 ARG B CA 1
ATOM 1282 C C . ARG B 1 20 ? 2.052 32.873 29.079 1.00 24.90 15 ARG B C 1
ATOM 1283 O O . ARG B 1 20 ? 3.000 32.490 28.381 1.00 22.63 15 ARG B O 1
ATOM 1291 N N . ILE B 1 21 ? 0.973 33.456 28.559 1.00 15.97 16 ILE B N 1
ATOM 1292 C CA . ILE B 1 21 ? 0.851 33.677 27.124 1.00 16.37 16 ILE B CA 1
ATOM 1293 C C . ILE B 1 21 ? 1.995 34.543 26.624 1.00 19.76 16 ILE B C 1
ATOM 1294 O O . ILE B 1 21 ? 2.580 34.268 25.569 1.00 22.20 16 ILE B O 1
ATOM 1299 N N . ARG B 1 22 ? 2.335 35.599 27.377 1.00 19.52 17 ARG B N 1
ATOM 1300 C CA . ARG B 1 22 ? 3.464 36.450 27.013 1.00 23.34 17 ARG B CA 1
ATOM 1301 C C . ARG B 1 22 ? 4.762 35.652 26.974 1.00 28.98 17 ARG B C 1
ATOM 1302 O O . ARG B 1 22 ? 5.588 35.819 26.064 1.00 21.06 17 ARG B O 1
ATOM 1310 N N . SER B 1 23 ? 4.971 34.805 27.985 1.00 19.89 18 SER B N 1
ATOM 1311 C CA . SER B 1 23 ? 6.151 33.943 28.022 1.00 24.10 18 SER B CA 1
ATOM 1312 C C . SER B 1 23 ? 6.179 32.983 26.833 1.00 25.41 18 SER B C 1
ATOM 1313 O O . SER B 1 23 ? 7.234 32.767 26.222 1.00 22.56 18 SER B O 1
ATOM 1316 N N . ASP B 1 24 ? 5.026 32.390 26.496 1.00 20.40 19 ASP B N 1
ATOM 1317 C CA . ASP B 1 24 ? 4.950 31.454 25.375 1.00 19.21 19 ASP B CA 1
ATOM 1318 C C . ASP B 1 24 ? 5.288 32.132 24.048 1.00 21.58 19 ASP B C 1
ATOM 1319 O O . ASP B 1 24 ? 6.019 31.573 23.225 1.00 22.08 19 ASP B O 1
ATOM 1324 N N . TRP B 1 25 ? 4.724 33.321 23.804 1.00 23.56 20 TRP B N 1
ATOM 1325 C CA . TRP B 1 25 ? 5.062 34.056 22.584 1.00 21.39 20 TRP B CA 1
ATOM 1326 C C . TRP B 1 25 ? 6.546 34.397 22.533 1.00 27.51 20 TRP B C 1
ATOM 1327 O O . TRP B 1 25 ? 7.185 34.266 21.482 1.00 31.68 20 TRP B O 1
ATOM 1338 N N . ALA B 1 26 ? 7.111 34.858 23.652 1.00 24.97 21 ALA B N 1
ATOM 1339 C CA . ALA B 1 26 ? 8.538 35.172 23.672 1.00 30.51 21 ALA B CA 1
ATOM 1340 C C . ALA B 1 26 ? 9.375 33.952 23.310 1.00 31.29 21 ALA B C 1
ATOM 1341 O O . ALA B 1 26 ? 10.386 34.069 22.607 1.00 38.72 21 ALA B O 1
ATOM 1343 N N . ARG B 1 27 ? 8.975 32.772 23.790 1.00 27.32 22 ARG B N 1
ATOM 1344 C CA . ARG B 1 27 ? 9.715 31.556 23.466 1.00 36.97 22 ARG B CA 1
ATOM 1345 C C . ARG B 1 27 ? 9.620 31.242 21.983 1.00 37.01 22 ARG B C 1
ATOM 1346 O O . ARG B 1 27 ? 10.612 30.862 21.350 1.00 42.87 22 ARG B O 1
ATOM 1354 N N . LEU B 1 28 ? 8.432 31.418 21.414 1.00 32.22 23 LEU B N 1
ATOM 1355 C CA . LEU B 1 28 ? 8.238 31.155 19.996 1.00 36.92 23 LEU B CA 1
ATOM 1356 C C . LEU B 1 28 ? 8.980 32.175 19.139 1.00 42.66 23 LEU B C 1
ATOM 1357 O O . LEU B 1 28 ? 9.537 31.825 18.093 1.00 49.64 23 LEU B O 1
ATOM 1362 N N . ASN B 1 29 ? 9.021 33.435 19.577 1.00 42.64 24 ASN B N 1
ATOM 1363 C CA . ASN B 1 29 ? 9.617 34.513 18.794 1.00 47.75 24 ASN B CA 1
ATOM 1364 C C . ASN B 1 29 ? 11.135 34.617 18.957 1.00 54.11 24 ASN B C 1
ATOM 1365 O O . ASN B 1 29 ? 11.748 35.462 18.293 1.00 52.87 24 ASN B O 1
ATOM 1370 N N . HIS B 1 30 ? 11.756 33.805 19.815 1.00 54.65 25 HIS B N 1
ATOM 1371 C CA . HIS B 1 30 ? 13.214 33.833 19.971 1.00 58.74 25 HIS B CA 1
ATOM 1372 C C . HIS B 1 30 ? 13.881 32.954 18.925 1.00 60.82 25 HIS B C 1
ATOM 1373 O O . HIS B 1 30 ? 14.303 33.441 17.878 1.00 68.90 25 HIS B O 1
ATOM 1375 N N . PRO B 1 41 ? 8.252 41.137 15.476 1.00 70.98 36 PRO B N 1
ATOM 1376 C CA . PRO B 1 41 ? 7.201 40.234 15.954 1.00 65.30 36 PRO B CA 1
ATOM 1377 C C . PRO B 1 41 ? 6.992 40.304 17.462 1.00 61.43 36 PRO B C 1
ATOM 1378 O O . PRO B 1 41 ? 7.427 39.405 18.181 1.00 65.25 36 PRO B O 1
ATOM 1382 N N . SER B 1 42 ? 6.334 41.355 17.933 1.00 55.06 37 SER B N 1
ATOM 1383 C CA . SER B 1 42 ? 6.036 41.515 19.348 1.00 46.79 37 SER B CA 1
ATOM 1384 C C . SER B 1 42 ? 4.608 41.066 19.632 1.00 39.96 37 SER B C 1
ATOM 1385 O O . SER B 1 42 ? 3.701 41.301 18.830 1.00 44.26 37 SER B O 1
ATOM 1388 N N . ALA B 1 43 ? 4.412 40.418 20.775 1.00 39.64 38 ALA B N 1
ATOM 1389 C CA . ALA B 1 43 ? 3.081 40.049 21.238 1.00 31.57 38 ALA B CA 1
ATOM 1390 C C . ALA B 1 43 ? 2.458 41.118 22.128 1.00 36.27 38 ALA B C 1
ATOM 1391 O O . ALA B 1 43 ? 1.359 40.900 22.665 1.00 26.50 38 ALA B O 1
ATOM 1393 N N . GLY B 1 44 ? 3.145 42.253 22.301 1.00 25.78 39 GLY B N 1
ATOM 1394 C CA . GLY B 1 44 ? 2.707 43.326 23.168 1.00 24.14 39 GLY B CA 1
ATOM 1395 C C . GLY B 1 44 ? 1.264 43.732 22.969 1.00 24.32 39 GLY B C 1
ATOM 1396 O O . GLY B 1 44 ? 0.438 43.619 23.877 1.00 23.63 39 GLY B O 1
ATOM 1397 N N . PRO B 1 45 ? 0.937 44.219 21.767 1.00 23.69 40 PRO B N 1
ATOM 1398 C CA . PRO B 1 45 ? -0.453 44.619 21.495 1.00 16.28 40 PRO B CA 1
ATOM 1399 C C . PRO B 1 45 ? -1.458 43.493 21.645 1.00 18.34 40 PRO B C 1
ATOM 1400 O O . PRO B 1 45 ? -2.536 43.726 22.197 1.00 18.12 40 PRO B O 1
ATOM 1404 N N . MET B 1 46 ? -1.145 42.283 21.163 1.00 18.52 41 MET B N 1
ATOM 1405 C CA . MET B 1 46 ? -2.052 41.157 21.374 1.00 24.58 41 MET B CA 1
ATOM 1406 C C . MET B 1 46 ? -2.432 41.014 22.846 1.00 23.50 41 MET B C 1
ATOM 1407 O O . MET B 1 46 ? -3.603 40.797 23.178 1.00 14.64 41 MET B O 1
ATOM 1412 N N . LEU B 1 47 ? -1.443 41.120 23.739 1.00 18.95 42 LEU B N 1
ATOM 1413 C CA . LEU B 1 47 ? -1.691 40.930 25.170 1.00 18.55 42 LEU B CA 1
ATOM 1414 C C . LEU B 1 47 ? -2.527 42.057 25.765 1.00 20.60 42 LEU B C 1
ATOM 1415 O O . LEU B 1 47 ? -3.377 41.812 26.638 1.00 16.13 42 LEU B O 1
ATOM 1420 N N . THR B 1 48 ? -2.285 43.300 25.343 1.00 14.02 43 THR B N 1
ATOM 1421 C CA . THR B 1 48 ? -3.125 44.402 25.806 1.00 15.19 43 THR B CA 1
ATOM 1422 C C . THR B 1 48 ? -4.592 44.159 25.444 1.00 18.02 43 THR B C 1
ATOM 1423 O O . THR B 1 48 ? -5.484 44.349 26.277 1.00 19.23 43 THR B O 1
ATOM 1427 N N . LEU B 1 49 ? -4.865 43.740 24.200 1.00 17.72 44 LEU B N 1
ATOM 1428 C CA . LEU B 1 49 ? -6.256 43.528 23.785 1.00 19.28 44 LEU B CA 1
ATOM 1429 C C . LEU B 1 49 ? -6.858 42.286 24.442 1.00 22.88 44 LEU B C 1
ATOM 1430 O O . LEU B 1 49 ? -8.079 42.217 24.660 1.00 14.90 44 LEU B O 1
ATOM 1435 N N . LEU B 1 50 ? -6.033 41.285 24.741 1.00 16.32 45 LEU B N 1
ATOM 1436 C CA . LEU B 1 50 ? -6.546 40.132 25.471 1.00 19.65 45 LEU B CA 1
ATOM 1437 C C . LEU B 1 50 ? -7.036 40.552 26.848 1.00 19.26 45 LEU B C 1
ATOM 1438 O O . LEU B 1 50 ? -8.092 40.101 27.312 1.00 20.00 45 LEU B O 1
ATOM 1443 N N . LEU B 1 51 ? -6.287 41.431 27.508 1.00 14.49 46 LEU B N 1
ATOM 1444 C CA . LEU B 1 51 ? -6.708 41.927 28.809 1.00 16.19 46 LEU B CA 1
ATOM 1445 C C . LEU B 1 51 ? -8.038 42.664 28.692 1.00 20.56 46 LEU B C 1
ATOM 1446 O O . LEU B 1 51 ? -8.955 42.461 29.499 1.00 15.89 46 LEU B O 1
ATOM 1451 N N . LEU B 1 52 ? -8.160 43.531 27.684 1.00 14.26 47 LEU B N 1
ATOM 1452 C CA . LEU B 1 52 ? -9.418 44.255 27.512 1.00 15.36 47 LEU B CA 1
ATOM 1453 C C . LEU B 1 52 ? -10.561 43.309 27.197 1.00 15.14 47 LEU B C 1
ATOM 1454 O O . LEU B 1 52 ? -11.690 43.529 27.640 1.00 17.51 47 LEU B O 1
ATOM 1459 N N . GLU B 1 53 ? -10.295 42.267 26.403 1.00 15.19 48 GLU B N 1
ATOM 1460 C CA . GLU B 1 53 ? -11.326 41.279 26.082 1.00 18.82 48 GLU B CA 1
ATOM 1461 C C . GLU B 1 53 ? -11.769 40.514 27.334 1.00 17.43 48 GLU B C 1
ATOM 1462 O O . GLU B 1 53 ? -12.967 40.271 27.544 1.00 18.67 48 GLU B O 1
ATOM 1468 N N . ARG B 1 54 ? -10.806 40.078 28.154 1.00 15.18 49 ARG B N 1
ATOM 1469 C CA . ARG B 1 54 ? -11.148 39.371 29.385 1.00 19.95 49 ARG B CA 1
ATOM 1470 C C . ARG B 1 54 ? -11.923 40.273 30.334 1.00 18.16 49 ARG B C 1
ATOM 1471 O O . ARG B 1 54 ? -12.854 39.827 31.013 1.00 15.86 49 ARG B O 1
ATOM 1479 N N . LEU B 1 55 ? -11.533 41.546 30.411 1.00 13.74 50 LEU B N 1
ATOM 1480 C CA . LEU B 1 55 ? -12.251 42.484 31.266 1.00 12.84 50 LEU B CA 1
ATOM 1481 C C . LEU B 1 55 ? -13.684 42.668 30.780 1.00 19.71 50 LEU B C 1
ATOM 1482 O O . LEU B 1 55 ? -14.621 42.664 31.583 1.00 17.03 50 LEU B O 1
ATOM 1487 N N . HIS B 1 56 ? -13.872 42.802 29.463 1.00 14.47 51 HIS B N 1
ATOM 1488 C CA . HIS B 1 56 ? -15.223 42.944 28.914 1.00 15.59 51 HIS B CA 1
ATOM 1489 C C . HIS B 1 56 ? -16.104 41.760 29.296 1.00 17.76 51 HIS B C 1
ATOM 1490 O O . HIS B 1 56 ? -17.272 41.933 29.672 1.00 21.24 51 HIS B O 1
ATOM 1497 N N . ALA B 1 57 ? -15.571 40.547 29.173 1.00 17.98 52 ALA B N 1
ATOM 1498 C CA . ALA B 1 57 ? -16.352 39.361 29.505 1.00 20.30 52 ALA B CA 1
ATOM 1499 C C . ALA B 1 57 ? -16.719 39.352 30.988 1.00 21.02 52 ALA B C 1
ATOM 1500 O O . ALA B 1 57 ? -17.877 39.114 31.352 1.00 20.69 52 ALA B O 1
ATOM 1502 N N . ALA B 1 58 ? -15.737 39.630 31.855 1.00 17.84 53 ALA B N 1
ATOM 1503 C CA . ALA B 1 58 ? -15.971 39.642 33.298 1.00 24.94 53 ALA B CA 1
ATOM 1504 C C . ALA B 1 58 ? -16.974 40.724 33.691 1.00 27.68 53 ALA B C 1
ATOM 1505 O O . ALA B 1 58 ? -17.854 40.490 34.530 1.00 21.51 53 ALA B O 1
ATOM 1507 N N . LEU B 1 59 ? -16.850 41.920 33.106 1.00 17.68 54 LEU B N 1
ATOM 1508 C CA . LEU B 1 59 ? -17.832 42.972 33.362 1.00 20.51 54 LEU B CA 1
ATOM 1509 C C . LEU B 1 59 ? -19.238 42.515 32.990 1.00 17.78 54 LEU B C 1
ATOM 1510 O O . LEU B 1 59 ? -20.202 42.748 33.734 1.00 20.12 54 LEU B O 1
ATOM 1515 N N . GLY B 1 60 ? -19.377 41.909 31.811 1.00 15.72 55 GLY B N 1
ATOM 1516 C CA . GLY B 1 60 ? -20.686 41.481 31.343 1.00 21.99 55 GLY B CA 1
ATOM 1517 C C . GLY B 1 60 ? -21.352 40.479 32.264 1.00 23.01 55 GLY B C 1
ATOM 1518 O O . GLY B 1 60 ? -22.567 40.530 32.476 1.00 29.13 55 GLY B O 1
ATOM 1519 N N . ARG B 1 61 ? -20.581 39.515 32.767 1.00 18.78 56 ARG B N 1
ATOM 1520 C CA . ARG B 1 61 ? -21.134 38.533 33.699 1.00 24.17 56 ARG B CA 1
ATOM 1521 C C . ARG B 1 61 ? -21.632 39.194 34.978 1.00 26.69 56 ARG B C 1
ATOM 1522 O O . ARG B 1 61 ? -22.578 38.705 35.608 1.00 26.81 56 ARG B O 1
ATOM 1530 N N . GLU B 1 62 ? -20.989 40.280 35.395 1.00 18.36 57 GLU B N 1
ATOM 1531 C CA . GLU B 1 62 ? -21.399 40.997 36.600 1.00 23.53 57 GLU B CA 1
ATOM 1532 C C . GLU B 1 62 ? -22.612 41.902 36.340 1.00 22.06 57 GLU B C 1
ATOM 1533 O O . GLU B 1 62 ? -23.612 41.860 37.076 1.00 20.02 57 GLU B O 1
ATOM 1539 N N . ILE B 1 63 ? -22.528 42.722 35.291 1.00 17.62 58 ILE B N 1
ATOM 1540 C CA . ILE B 1 63 ? -23.549 43.728 35.008 1.00 19.85 58 ILE B CA 1
ATOM 1541 C C . ILE B 1 63 ? -24.870 43.066 34.664 1.00 21.28 58 ILE B C 1
ATOM 1542 O O . ILE B 1 63 ? -25.933 43.506 35.116 1.00 23.50 58 ILE B O 1
ATOM 1547 N N . GLU B 1 64 ? -24.828 41.975 33.899 1.00 18.50 59 GLU B N 1
ATOM 1548 C CA . GLU B 1 64 ? -26.070 41.365 33.449 1.00 21.50 59 GLU B CA 1
ATOM 1549 C C . GLU B 1 64 ? -26.853 40.712 34.583 1.00 26.07 59 GLU B C 1
ATOM 1550 O O . GLU B 1 64 ? -28.053 40.461 34.422 1.00 22.19 59 GLU B O 1
ATOM 1556 N N . ARG B 1 65 ? -26.233 40.467 35.740 1.00 21.68 60 ARG B N 1
ATOM 1557 C CA . ARG B 1 65 ? -26.994 39.881 36.839 1.00 24.26 60 ARG B CA 1
ATOM 1558 C C . ARG B 1 65 ? -28.092 40.808 37.347 1.00 29.20 60 ARG B C 1
ATOM 1559 O O . ARG B 1 65 ? -29.045 40.333 37.971 1.00 27.73 60 ARG B O 1
ATOM 1567 N N . THR B 1 66 ? -27.997 42.112 37.071 1.00 24.65 61 THR B N 1
ATOM 1568 C CA . THR B 1 66 ? -29.040 43.038 37.512 1.00 25.44 61 THR B CA 1
ATOM 1569 C C . THR B 1 66 ? -30.387 42.717 36.877 1.00 27.59 61 THR B C 1
ATOM 1570 O O . THR B 1 66 ? -31.415 42.744 37.560 1.00 27.11 61 THR B O 1
ATOM 1574 N N . TYR B 1 67 ? -30.410 42.429 35.573 1.00 31.05 62 TYR B N 1
ATOM 1575 C CA . TYR B 1 67 ? -31.659 42.265 34.837 1.00 30.95 62 TYR B CA 1
ATOM 1576 C C . TYR B 1 67 ? -31.919 40.836 34.371 1.00 34.13 62 TYR B C 1
ATOM 1577 O O . TYR B 1 67 ? -32.973 40.580 33.778 1.00 29.91 62 TYR B O 1
ATOM 1586 N N . ALA B 1 68 ? -31.017 39.891 34.661 1.00 32.03 63 ALA B N 1
ATOM 1587 C CA . ALA B 1 68 ? -31.188 38.518 34.186 1.00 38.41 63 ALA B CA 1
ATOM 1588 C C . ALA B 1 68 ? -32.496 37.893 34.673 1.00 38.62 63 ALA B C 1
ATOM 1589 O O . ALA B 1 68 ? -33.187 37.204 33.908 1.00 35.89 63 ALA B O 1
ATOM 1591 N N . ALA B 1 69 ? -32.855 38.114 35.937 1.00 36.26 64 ALA B N 1
ATOM 1592 C CA . ALA B 1 69 ? -34.045 37.465 36.480 1.00 37.97 64 ALA B CA 1
ATOM 1593 C C . ALA B 1 69 ? -35.344 38.056 35.961 1.00 44.25 64 ALA B C 1
ATOM 1594 O O . ALA B 1 69 ? -36.410 37.528 36.301 1.00 49.79 64 ALA B O 1
ATOM 1596 N N . SER B 1 70 ? -35.283 39.117 35.152 1.00 35.08 65 SER B N 1
ATOM 1597 C CA . SER B 1 70 ? -36.447 39.700 34.513 1.00 41.50 65 SER B CA 1
ATOM 1598 C C . SER B 1 70 ? -36.622 39.239 33.073 1.00 45.52 65 SER B C 1
ATOM 1599 O O . SER B 1 70 ? -37.583 39.646 32.421 1.00 50.38 65 SER B O 1
ATOM 1602 N N . GLY B 1 71 ? -35.725 38.400 32.558 1.00 47.86 66 GLY B N 1
ATOM 1603 C CA . GLY B 1 71 ? -35.865 37.949 31.190 1.00 49.89 66 GLY B CA 1
ATOM 1604 C C . GLY B 1 71 ? -35.323 38.892 30.141 1.00 49.89 66 GLY B C 1
ATOM 1605 O O . GLY B 1 71 ? -35.594 38.689 28.952 1.00 51.08 66 GLY B O 1
ATOM 1606 N N . LEU B 1 72 ? -34.590 39.928 30.543 1.00 47.65 67 LEU B N 1
ATOM 1607 C CA . LEU B 1 72 ? -34.032 40.908 29.621 1.00 41.77 67 LEU B CA 1
ATOM 1608 C C . LEU B 1 72 ? -32.623 40.496 29.222 1.00 40.35 67 LEU B C 1
ATOM 1609 O O . LEU B 1 72 ? -31.876 39.951 30.037 1.00 38.94 67 LEU B O 1
ATOM 1614 N N . ASN B 1 73 ? -32.254 40.766 27.975 1.00 38.78 68 ASN B N 1
ATOM 1615 C CA . ASN B 1 73 ? -30.859 40.669 27.580 1.00 33.99 68 ASN B CA 1
ATOM 1616 C C . ASN B 1 73 ? -30.262 42.077 27.501 1.00 31.19 68 ASN B C 1
ATOM 1617 O O . ASN B 1 73 ? -30.948 43.080 27.721 1.00 29.18 68 ASN B O 1
ATOM 1622 N N . ALA B 1 74 ? -28.956 42.150 27.218 1.00 27.62 69 ALA B N 1
ATOM 1623 C CA . ALA B 1 74 ? -28.289 43.447 27.190 1.00 24.13 69 ALA B CA 1
ATOM 1624 C C . ALA B 1 74 ? -28.993 44.405 26.232 1.00 26.80 69 ALA B C 1
ATOM 1625 O O . ALA B 1 74 ? -29.207 45.580 26.560 1.00 22.38 69 ALA B O 1
ATOM 1627 N N . ALA B 1 75 ? -29.370 43.909 25.050 1.00 32.98 70 ALA B N 1
ATOM 1628 C CA . ALA B 1 75 ? -30.072 44.729 24.063 1.00 33.86 70 ALA B CA 1
ATOM 1629 C C . ALA B 1 75 ? -31.376 45.289 24.624 1.00 28.73 70 ALA B C 1
ATOM 1630 O O . ALA B 1 75 ? -31.693 46.468 24.430 1.00 30.26 70 ALA B O 1
ATOM 1632 N N . GLY B 1 76 ? -32.158 44.447 25.302 1.00 29.59 71 GLY B N 1
ATOM 1633 C CA . GLY B 1 76 ? -33.429 44.904 25.854 1.00 27.79 71 GLY B CA 1
ATOM 1634 C C . GLY B 1 76 ? -33.265 45.941 26.953 1.00 32.93 71 GLY B C 1
ATOM 1635 O O . GLY B 1 76 ? -33.998 46.939 27.004 1.00 31.22 71 GLY B O 1
ATOM 1636 N N . TRP B 1 77 ? -32.320 45.705 27.867 1.00 31.51 72 TRP B N 1
ATOM 1637 C CA . TRP B 1 77 ? -32.044 46.657 28.937 1.00 23.74 72 TRP B CA 1
ATOM 1638 C C . TRP B 1 77 ? -31.582 48.003 28.381 1.00 20.25 72 TRP B C 1
ATOM 1639 O O . TRP B 1 77 ? -31.987 49.061 28.881 1.00 21.20 72 TRP B O 1
ATOM 1650 N N . ASP B 1 78 ? -30.722 47.983 27.354 1.00 20.95 73 ASP B N 1
ATOM 1651 C CA . ASP B 1 78 ? -30.277 49.219 26.704 1.00 18.16 73 ASP B CA 1
ATOM 1652 C C . ASP B 1 78 ? -31.463 50.029 26.182 1.00 21.51 73 ASP B C 1
ATOM 1653 O O . ASP B 1 78 ? -31.559 51.244 26.411 1.00 21.13 73 ASP B O 1
ATOM 1658 N N . LEU B 1 79 ? -32.388 49.369 25.480 1.00 19.15 74 LEU B N 1
ATOM 1659 C CA . LEU B 1 79 ? -33.535 50.082 24.925 1.00 24.01 74 LEU B CA 1
ATOM 1660 C C . LEU B 1 79 ? -34.389 50.712 26.023 1.00 19.38 74 LEU B C 1
ATOM 1661 O O . LEU B 1 79 ? -34.758 51.891 25.929 1.00 22.88 74 LEU B O 1
ATOM 1666 N N . LEU B 1 80 ? -34.722 49.935 27.063 1.00 18.12 75 LEU B N 1
ATOM 1667 C CA . LEU B 1 80 ? -35.545 50.437 28.163 1.00 19.81 75 LEU B CA 1
ATOM 1668 C C . LEU B 1 80 ? -34.878 51.620 28.851 1.00 22.32 75 LEU B C 1
ATOM 1669 O O . LEU B 1 80 ? -35.528 52.628 29.159 1.00 19.88 75 LEU B O 1
ATOM 1674 N N . LEU B 1 81 ? -33.579 51.498 29.136 1.00 17.36 76 LEU B N 1
ATOM 1675 C CA . LEU B 1 81 ? -32.874 52.598 29.779 1.00 16.75 76 LEU B CA 1
ATOM 1676 C C . LEU B 1 81 ? -32.862 53.824 28.880 1.00 15.83 76 LEU B C 1
ATOM 1677 O O . LEU B 1 81 ? -33.032 54.951 29.347 1.00 23.28 76 LEU B O 1
ATOM 1682 N N . THR B 1 82 ? -32.670 53.617 27.578 1.00 16.71 77 THR B N 1
ATOM 1683 C CA . THR B 1 82 ? -32.644 54.733 26.642 1.00 20.28 77 THR B CA 1
ATOM 1684 C C . THR B 1 82 ? -33.958 55.504 26.682 1.00 19.61 77 THR B C 1
ATOM 1685 O O . THR B 1 82 ? -33.961 56.738 26.729 1.00 17.91 77 THR B O 1
ATOM 1689 N N . LEU B 1 83 ? -35.088 54.794 26.651 1.00 22.18 78 LEU B N 1
ATOM 1690 C CA . LEU B 1 83 ? -36.376 55.472 26.766 1.00 23.19 78 LEU B CA 1
ATOM 1691 C C . LEU B 1 83 ? -36.482 56.197 28.099 1.00 26.77 78 LEU B C 1
ATOM 1692 O O . LEU B 1 83 ? -36.907 57.359 28.162 1.00 24.42 78 LEU B O 1
ATOM 1697 N N . TYR B 1 84 ? -36.046 55.531 29.167 1.00 20.17 79 TYR B N 1
ATOM 1698 C CA . TYR B 1 84 ? -36.163 56.070 30.516 1.00 21.29 79 TYR B CA 1
ATOM 1699 C C . TYR B 1 84 ? -35.456 57.412 30.644 1.00 18.70 79 TYR B C 1
ATOM 1700 O O . TYR B 1 84 ? -36.014 58.368 31.190 1.00 20.60 79 TYR B O 1
ATOM 1709 N N . ARG B 1 85 ? -34.218 57.504 30.143 1.00 18.05 80 ARG B N 1
ATOM 1710 C CA . ARG B 1 85 ? -33.402 58.697 30.314 1.00 20.81 80 ARG B CA 1
ATOM 1711 C C . ARG B 1 85 ? -33.495 59.679 29.151 1.00 27.63 80 ARG B C 1
ATOM 1712 O O . ARG B 1 85 ? -33.177 60.860 29.335 1.00 25.03 80 ARG B O 1
ATOM 1720 N N . SER B 1 86 ? -33.895 59.236 27.960 1.00 20.56 81 SER B N 1
ATOM 1721 C CA . SER B 1 86 ? -33.796 60.094 26.787 1.00 20.50 81 SER B CA 1
ATOM 1722 C C . SER B 1 86 ? -35.111 60.357 26.059 1.00 20.31 81 SER B C 1
ATOM 1723 O O . SER B 1 86 ? -35.142 61.238 25.197 1.00 24.77 81 SER B O 1
ATOM 1726 N N . ALA B 1 87 ? -36.176 59.635 26.349 1.00 19.71 82 ALA B N 1
ATOM 1727 C CA . ALA B 1 87 ? -37.378 59.899 25.553 1.00 22.73 82 ALA B CA 1
ATOM 1728 C C . ALA B 1 87 ? -38.166 61.088 26.105 1.00 24.84 82 ALA B C 1
ATOM 1729 O O . ALA B 1 87 ? -38.336 61.213 27.322 1.00 24.20 82 ALA B O 1
ATOM 1731 N N . PRO B 1 88 ? -38.664 61.968 25.238 1.00 21.67 83 PRO B N 1
ATOM 1732 C CA . PRO B 1 88 ? -39.634 62.974 25.682 1.00 23.38 83 PRO B CA 1
ATOM 1733 C C . PRO B 1 88 ? -40.970 62.310 25.955 1.00 28.83 83 PRO B C 1
ATOM 1734 O O . PRO B 1 88 ? -41.146 61.122 25.644 1.00 23.21 83 PRO B O 1
ATOM 1738 N N . PRO B 1 89 ? -41.927 63.029 26.552 1.00 33.46 84 PRO B N 1
ATOM 1739 C CA . PRO B 1 89 ? -43.229 62.406 26.854 1.00 36.81 84 PRO B CA 1
ATOM 1740 C C . PRO B 1 89 ? -43.898 61.735 25.660 1.00 34.36 84 PRO B C 1
ATOM 1741 O O . PRO B 1 89 ? -44.535 60.692 25.832 1.00 32.28 84 PRO B O 1
ATOM 1745 N N . GLU B 1 90 ? -43.764 62.292 24.454 1.00 30.46 85 GLU B N 1
ATOM 1746 C CA . GLU B 1 90 ? -44.365 61.661 23.288 1.00 26.85 85 GLU B CA 1
ATOM 1747 C C . GLU B 1 90 ? -43.656 60.372 22.866 1.00 26.32 85 GLU B C 1
ATOM 1748 O O . GLU B 1 90 ? -44.199 59.642 22.028 1.00 28.34 85 GLU B O 1
ATOM 1754 N N . GLY B 1 91 ? -42.473 60.064 23.422 1.00 23.87 86 GLY B N 1
ATOM 1755 C CA . GLY B 1 91 ? -41.726 58.873 23.046 1.00 19.93 86 GLY B CA 1
ATOM 1756 C C . GLY B 1 91 ? -40.697 59.172 21.965 1.00 25.33 86 GLY B C 1
ATOM 1757 O O . GLY B 1 91 ? -40.500 60.315 21.544 1.00 19.93 86 GLY B O 1
ATOM 1758 N N . LEU B 1 92 ? -40.035 58.116 21.483 1.00 21.36 87 LEU B N 1
ATOM 1759 C CA . LEU B 1 92 ? -39.007 58.244 20.450 1.00 18.56 87 LEU B CA 1
ATOM 1760 C C . LEU B 1 92 ? -39.355 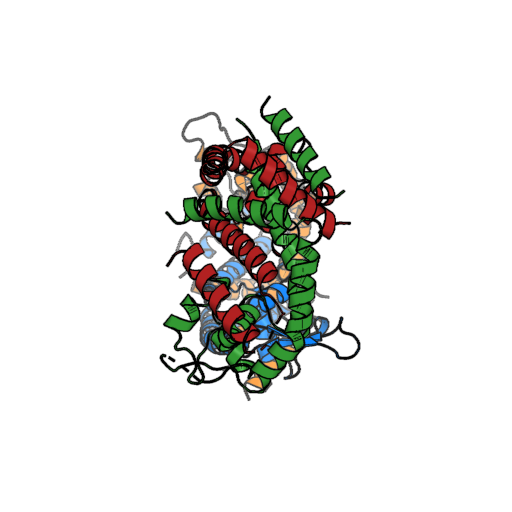57.386 19.239 1.00 19.90 87 LEU B C 1
ATOM 1761 O O . LEU B 1 92 ? -39.721 56.215 19.380 1.00 20.01 87 LEU B O 1
ATOM 1766 N N . ARG B 1 93 ? -39.251 57.973 18.043 1.00 20.62 88 ARG B N 1
ATOM 1767 C CA . ARG B 1 93 ? -39.408 57.197 16.827 1.00 22.82 88 ARG B CA 1
ATOM 1768 C C . ARG B 1 93 ? -38.164 56.332 16.623 1.00 23.77 88 ARG B C 1
ATOM 1769 O O . ARG B 1 93 ? -37.130 56.569 17.255 1.00 21.05 88 ARG B O 1
ATOM 1777 N N . PRO B 1 94 ? -38.255 55.281 15.796 1.00 23.11 89 PRO B N 1
ATOM 1778 C CA . PRO B 1 94 ? -37.163 54.280 15.775 1.00 27.61 89 PRO B CA 1
ATOM 1779 C C . PRO B 1 94 ? -35.787 54.843 15.442 1.00 24.62 89 PRO B C 1
ATOM 1780 O O . PRO B 1 94 ? -34.814 54.477 16.109 1.00 28.01 89 PRO B O 1
ATOM 1784 N N . THR B 1 95 ? -35.673 55.713 14.433 1.00 21.55 90 THR B N 1
ATOM 1785 C CA . THR B 1 95 ? -34.368 56.270 14.064 1.00 19.92 90 THR B CA 1
ATOM 1786 C C . THR B 1 95 ? -33.716 56.987 15.240 1.00 21.87 90 THR B C 1
ATOM 1787 O O . THR B 1 95 ? -32.516 56.813 15.509 1.00 20.85 90 THR B O 1
ATOM 1791 N N . GLU B 1 96 ? -34.483 57.845 15.919 1.00 18.24 91 GLU B N 1
ATOM 1792 C CA . GLU B 1 96 ? -33.957 58.571 17.070 1.00 17.19 91 GLU B CA 1
ATOM 1793 C C . GLU B 1 96 ? -33.644 57.627 18.221 1.00 30.34 91 GLU B C 1
ATOM 1794 O O . GLU B 1 96 ? -32.642 57.807 18.931 1.00 22.21 91 GLU B O 1
ATOM 1800 N N . LEU B 1 97 ? -34.510 56.635 18.444 1.00 26.55 92 LEU B N 1
ATOM 1801 C CA . LEU B 1 97 ? -34.277 55.681 19.522 1.00 28.26 92 LEU B CA 1
ATOM 1802 C C . LEU B 1 97 ? -32.971 54.929 19.305 1.00 25.26 92 LEU B C 1
ATOM 1803 O O . LEU B 1 97 ? -32.152 54.793 20.227 1.00 21.98 92 LEU B O 1
ATOM 1808 N N . SER B 1 98 ? -32.755 54.445 18.081 1.00 21.93 93 SER B N 1
ATOM 1809 C CA . SER B 1 98 ? -31.525 53.722 17.783 1.00 22.53 93 SER B CA 1
ATOM 1810 C C . SER B 1 98 ? -30.296 54.600 17.990 1.00 29.33 93 SER B C 1
ATOM 1811 O O . SER B 1 98 ? -29.252 54.119 18.442 1.00 27.14 93 SER B O 1
ATOM 1814 N N . ALA B 1 99 ? -30.388 55.886 17.631 1.00 23.28 94 ALA B N 1
ATOM 1815 C CA . ALA B 1 99 ? -29.232 56.760 17.765 1.00 21.75 94 ALA B CA 1
ATOM 1816 C C . ALA B 1 99 ? -28.936 57.101 19.218 1.00 24.64 94 ALA B C 1
ATOM 1817 O O . ALA B 1 99 ? -27.790 57.414 19.557 1.00 24.71 94 ALA B O 1
ATOM 1819 N N . LEU B 1 100 ? -29.940 57.062 20.090 1.00 15.42 95 LEU B N 1
ATOM 1820 C CA . LEU B 1 100 ? -29.710 57.415 21.483 1.00 17.06 95 LEU B CA 1
ATOM 1821 C C . LEU B 1 100 ? -29.378 56.198 22.330 1.00 19.16 95 LEU B C 1
ATOM 1822 O O . LEU B 1 100 ? -28.987 56.355 23.489 1.00 21.24 95 LEU B O 1
ATOM 1827 N N . ALA B 1 101 ? -29.525 55.000 21.778 1.00 19.07 96 ALA B N 1
ATOM 1828 C CA . ALA B 1 101 ? -29.208 53.784 22.499 1.00 18.24 96 ALA B CA 1
ATOM 1829 C C . ALA B 1 101 ? -27.695 53.559 22.518 1.00 26.60 96 ALA B C 1
ATOM 1830 O O . ALA B 1 101 ? -26.966 53.996 21.619 1.00 23.46 96 ALA B O 1
ATOM 1832 N N . ALA B 1 102 ? -27.221 52.863 23.555 1.00 22.67 97 ALA B N 1
ATOM 1833 C CA . ALA B 1 102 ? -25.781 52.636 23.710 1.00 27.01 97 ALA B CA 1
ATOM 1834 C C . ALA B 1 102 ? -25.249 51.447 22.914 1.00 25.48 97 ALA B C 1
ATOM 1835 O O . ALA B 1 102 ? -24.041 51.377 22.664 1.00 25.44 97 ALA B O 1
ATOM 1837 N N . ILE B 1 103 ? -26.092 50.495 22.542 1.00 23.01 98 ILE B N 1
ATOM 1838 C CA . ILE B 1 103 ? -25.678 49.334 21.766 1.00 31.02 98 ILE B CA 1
ATOM 1839 C C . ILE B 1 103 ? -26.252 49.486 20.364 1.00 37.31 98 ILE B C 1
ATOM 1840 O O . ILE B 1 103 ? -27.441 49.788 20.203 1.00 36.58 98 ILE B O 1
ATOM 1845 N N . SER B 1 104 ? -25.406 49.295 19.356 1.00 40.46 99 SER B N 1
ATOM 1846 C CA . SER B 1 104 ? -25.813 49.241 17.958 1.00 50.42 99 SER B CA 1
ATOM 1847 C C . SER B 1 104 ? -25.151 48.026 17.326 1.00 59.13 99 SER B C 1
ATOM 1848 O O . SER B 1 104 ? -24.056 47.632 17.736 1.00 67.01 99 SER B O 1
ATOM 1850 N N . GLY B 1 105 ? -25.819 47.418 16.348 1.00 60.80 100 GLY B N 1
ATOM 1851 C CA . GLY B 1 105 ? -25.254 46.272 15.672 1.00 63.96 100 GLY B CA 1
ATOM 1852 C C . GLY B 1 105 ? -26.178 45.070 15.617 1.00 62.03 100 GLY B C 1
ATOM 1853 O O . GLY B 1 105 ? -27.367 45.156 15.940 1.00 61.00 100 GLY B O 1
ATOM 1854 N N . PRO B 1 106 ? -25.636 43.920 15.192 1.00 64.17 101 PRO B N 1
ATOM 1855 C CA . PRO B 1 106 ? -26.485 42.732 14.961 1.00 63.58 101 PRO B CA 1
ATOM 1856 C C . PRO B 1 106 ? -27.212 42.220 16.193 1.00 58.69 101 PRO B C 1
ATOM 1857 O O . PRO B 1 106 ? -28.276 41.601 16.052 1.00 57.14 101 PRO B O 1
ATOM 1861 N N . SER B 1 107 ? -26.669 42.432 17.395 1.00 55.45 102 SER B N 1
ATOM 1862 C CA . SER B 1 107 ? -27.339 41.962 18.604 1.00 53.49 102 SER B CA 1
ATOM 1863 C C . SER B 1 107 ? -28.635 42.715 18.884 1.00 50.45 102 SER B C 1
ATOM 1864 O O . SER B 1 107 ? -29.451 42.245 19.687 1.00 43.46 102 SER B O 1
ATOM 1867 N N . THR B 1 108 ? -28.853 43.850 18.229 1.00 54.68 103 THR B N 1
ATOM 1868 C CA . THR B 1 108 ? -30.058 44.642 18.415 1.00 57.24 103 THR B CA 1
ATOM 1869 C C . THR B 1 108 ? -31.198 44.191 17.516 1.00 62.00 103 THR B C 1
ATOM 1870 O O . THR B 1 108 ? -32.273 44.802 17.554 1.00 68.17 103 THR B O 1
ATOM 1874 N N . SER B 1 109 ? -30.989 43.149 16.711 1.00 57.89 104 SER B N 1
ATOM 1875 C CA . SER B 1 109 ? -32.034 42.675 15.818 1.00 52.30 104 SER B CA 1
ATOM 1876 C C . SER B 1 109 ? -33.269 42.281 16.616 1.00 52.35 104 SER B C 1
ATOM 1877 O O . SER B 1 109 ? -33.184 41.492 17.562 1.00 55.38 104 SER B O 1
ATOM 1879 N N . ASN B 1 110 ? -34.413 42.859 16.241 1.00 49.34 105 ASN B N 1
ATOM 1880 C CA . ASN B 1 110 ? -35.730 42.500 16.764 1.00 51.12 105 ASN B CA 1
ATOM 1881 C C . ASN B 1 110 ? -35.923 42.849 18.237 1.00 50.50 105 ASN B C 1
ATOM 1882 O O . ASN B 1 110 ? -36.872 42.370 18.861 1.00 52.93 105 ASN B O 1
ATOM 1884 N N . ARG B 1 111 ? -35.065 43.687 18.830 1.00 50.30 106 ARG B N 1
ATOM 1885 C CA . ARG B 1 111 ? -35.250 43.994 20.246 1.00 45.19 106 ARG B CA 1
ATOM 1886 C C . ARG B 1 111 ? -36.530 44.791 20.493 1.00 44.93 106 ARG B C 1
ATOM 1887 O O . ARG B 1 111 ? -37.141 44.657 21.558 1.00 47.02 106 ARG B O 1
ATOM 1895 N N . ILE B 1 112 ? -36.949 45.629 19.542 1.00 39.51 107 ILE B N 1
ATOM 1896 C CA . ILE B 1 112 ? -38.218 46.337 19.705 1.00 45.21 107 ILE B CA 1
ATOM 1897 C C . ILE B 1 112 ? -39.379 45.351 19.724 1.00 48.88 107 ILE B C 1
ATOM 1898 O O . ILE B 1 112 ? -40.254 45.414 20.597 1.00 48.18 107 ILE B O 1
ATOM 1903 N N . VAL B 1 113 ? -39.418 44.443 18.743 1.00 47.94 108 VAL B N 1
ATOM 1904 C CA . VAL B 1 113 ? -40.456 43.414 18.706 1.00 50.69 108 VAL B CA 1
ATOM 1905 C C . VAL B 1 113 ? -40.484 42.642 20.021 1.00 50.58 108 VAL B C 1
ATOM 1906 O O . VAL B 1 113 ? -41.542 42.465 20.638 1.00 51.32 108 VAL B O 1
ATOM 1908 N N . ARG B 1 114 ? -39.317 42.167 20.466 1.00 49.21 109 ARG B N 1
ATOM 1909 C CA . ARG B 1 114 ? -39.254 41.357 21.680 1.00 51.05 109 ARG B CA 1
ATOM 1910 C C . ARG B 1 114 ? -39.777 42.118 22.898 1.00 52.68 109 ARG B C 1
ATOM 1911 O O . ARG B 1 114 ? -40.476 41.543 23.739 1.00 54.11 109 ARG B O 1
ATOM 1913 N N . LEU B 1 115 ? -39.448 43.412 23.016 1.00 48.90 110 LEU B N 1
ATOM 1914 C CA . LEU B 1 115 ? -39.924 44.198 24.154 1.00 43.43 110 LEU B CA 1
ATOM 1915 C C . LEU B 1 115 ? -41.397 44.571 24.030 1.00 47.19 110 LEU B C 1
ATOM 1916 O O . LEU B 1 115 ? -42.060 44.802 25.050 1.00 40.23 110 LEU B O 1
ATOM 1921 N N . LEU B 1 116 ? -41.904 44.696 22.800 1.00 45.92 111 LEU B N 1
ATOM 1922 C CA . LEU B 1 116 ? -43.338 44.886 22.606 1.00 52.34 111 LEU B CA 1
ATOM 1923 C C . LEU B 1 116 ? -44.115 43.665 23.080 1.00 59.52 111 LEU B C 1
ATOM 1924 O O . LEU B 1 116 ? -45.082 43.786 23.843 1.00 59.05 111 LEU B O 1
ATOM 1929 N N . GLU B 1 117 ? -43.693 42.472 22.642 1.00 62.71 112 GLU B N 1
ATOM 1930 C CA . GLU B 1 117 ? -44.333 41.234 23.079 1.00 70.03 112 GLU B CA 1
ATOM 1931 C C . GLU B 1 117 ? -44.290 41.077 24.594 1.00 68.14 112 GLU B C 1
ATOM 1932 O O . GLU B 1 117 ? -45.209 40.500 25.182 1.00 73.22 112 GLU B O 1
ATOM 1934 N N . LYS B 1 118 ? -43.244 41.589 25.246 1.00 59.89 113 LYS B N 1
ATOM 1935 C CA . LYS B 1 118 ? -43.171 41.521 26.697 1.00 56.61 113 LYS B CA 1
ATOM 1936 C C . LYS B 1 118 ? -44.081 42.535 27.376 1.00 52.97 113 LYS B C 1
ATOM 1937 O O . LYS B 1 118 ? -44.310 42.424 28.583 1.00 53.54 113 LYS B O 1
ATOM 1943 N N . GLY B 1 119 ? -44.618 43.499 26.632 1.00 50.43 114 GLY B N 1
ATOM 1944 C CA . GLY B 1 119 ? -45.454 44.529 27.217 1.00 48.94 114 GLY B CA 1
ATOM 1945 C C . GLY B 1 119 ? -44.707 45.618 27.951 1.00 41.53 114 GLY B C 1
ATOM 1946 O O . GLY B 1 119 ? -45.303 46.315 28.778 1.00 41.06 114 GLY B O 1
ATOM 1947 N N . LEU B 1 120 ? -43.411 45.788 27.676 1.00 41.80 115 LEU B N 1
ATOM 1948 C CA . LEU B 1 120 ? -42.620 46.787 28.378 1.00 36.17 115 LEU B CA 1
ATOM 1949 C C . LEU B 1 120 ? -42.536 48.112 27.627 1.00 42.64 115 LEU B C 1
ATOM 1950 O O . LEU B 1 120 ? -42.252 49.142 28.250 1.00 31.57 115 LEU B O 1
ATOM 1955 N N . ILE B 1 121 ? -42.796 48.111 26.318 1.00 34.43 116 ILE B N 1
ATOM 1956 C CA . ILE B 1 121 ? -42.868 49.330 25.519 1.00 32.82 116 ILE B CA 1
ATOM 1957 C C . ILE B 1 121 ? -44.164 49.298 24.711 1.00 46.06 116 ILE B C 1
ATOM 1958 O O . ILE B 1 121 ? -44.789 48.249 24.544 1.00 38.11 116 ILE B O 1
ATOM 1963 N N . GLU B 1 122 ? -44.562 50.467 24.199 1.00 39.63 117 GLU B N 1
ATOM 1964 C CA . GLU B 1 122 ? -45.813 50.602 23.463 1.00 43.20 117 GLU B CA 1
ATOM 1965 C C . GLU B 1 122 ? -45.630 51.596 22.321 1.00 43.89 117 GLU B C 1
ATOM 1966 O O . GLU B 1 122 ? -44.677 52.379 22.301 1.00 33.48 117 GLU B O 1
ATOM 1972 N N . ARG B 1 123 ? -46.586 51.580 21.392 1.00 40.63 118 ARG B N 1
ATOM 1973 C CA . ARG B 1 123 ? -46.664 52.500 20.261 1.00 42.12 118 ARG B CA 1
ATOM 1974 C C . ARG B 1 123 ? -48.016 52.296 19.604 1.00 45.93 118 ARG B C 1
ATOM 1975 O O . ARG B 1 123 ? -48.595 51.211 19.700 1.00 48.26 118 ARG B O 1
ATOM 1983 N N . ARG B 1 124 ? -48.521 53.334 18.940 1.00 53.70 119 ARG B N 1
ATOM 1984 C CA . ARG B 1 124 ? -49.827 53.223 18.288 1.00 58.35 119 ARG B CA 1
ATOM 1985 C C . ARG B 1 124 ? -49.638 52.576 16.917 1.00 65.24 119 ARG B C 1
ATOM 1986 O O . ARG B 1 124 ? -49.204 53.217 15.956 1.00 70.71 119 ARG B O 1
ATOM 1994 N N . GLU B 1 125 ? -49.960 51.285 16.832 1.00 66.78 120 GLU B N 1
ATOM 1995 C CA . GLU B 1 125 ? -49.846 50.533 15.590 1.00 68.11 120 GLU B CA 1
ATOM 1996 C C . GLU B 1 125 ? -51.021 50.762 14.651 1.00 70.74 120 GLU B C 1
ATOM 1997 O O . GLU B 1 125 ? -50.984 50.280 13.512 1.00 69.36 120 GLU B O 1
ATOM 1999 N N . ASP B 1 126 ? -52.048 51.478 15.099 1.00 77.53 121 ASP B N 1
ATOM 2000 C CA . ASP B 1 126 ? -53.257 51.724 14.311 1.00 87.28 121 ASP B CA 1
ATOM 2001 C C . ASP B 1 126 ? -53.217 53.119 13.691 1.00 88.57 121 ASP B C 1
ATOM 2002 O O . ASP B 1 126 ? -54.087 53.962 13.923 1.00 88.72 121 ASP B O 1
ATOM 2004 N N . GLU B 1 127 ? -52.179 53.350 12.890 1.00 89.07 122 GLU B N 1
ATOM 2005 C CA . GLU B 1 127 ? -51.988 54.629 12.220 1.00 90.21 122 GLU B CA 1
ATOM 2006 C C . GLU B 1 127 ? -51.027 54.435 11.057 1.00 92.94 122 GLU B C 1
ATOM 2007 O O . GLU B 1 127 ? -50.235 53.488 11.033 1.00 93.35 122 GLU B O 1
ATOM 2009 N N . ARG B 1 128 ? -51.116 55.344 10.087 1.00 94.25 123 ARG B N 1
ATOM 2010 C CA . ARG B 1 128 ? -50.175 55.356 8.978 1.00 92.83 123 ARG B CA 1
ATOM 2011 C C . ARG B 1 128 ? -48.790 55.763 9.475 1.00 88.34 123 ARG B C 1
ATOM 2012 O O . ARG B 1 128 ? -48.638 56.363 10.544 1.00 89.16 123 ARG B O 1
ATOM 2014 N N . ASP B 1 129 ? -47.773 55.431 8.675 1.00 85.61 124 ASP B N 1
ATOM 2015 C CA . ASP B 1 129 ? -46.374 55.506 9.104 1.00 80.71 124 ASP B CA 1
ATOM 2016 C C . ASP B 1 129 ? -46.149 54.656 10.352 1.00 71.25 124 ASP B C 1
ATOM 2017 O O . ASP B 1 129 ? -45.395 55.030 11.253 1.00 65.63 124 ASP B O 1
ATOM 2019 N N . ARG B 1 130 ? -46.812 53.495 10.397 1.00 69.61 125 ARG B N 1
ATOM 2020 C CA . ARG B 1 130 ? -46.753 52.640 11.579 1.00 67.92 125 ARG B CA 1
ATOM 2021 C C . ARG B 1 130 ? -45.329 52.194 11.889 1.00 66.45 125 ARG B C 1
ATOM 2022 O O . ARG B 1 130 ? -44.980 52.008 13.061 1.00 66.08 125 ARG B O 1
ATOM 2024 N N . ARG B 1 131 ? -44.491 52.022 10.862 1.00 65.85 126 ARG B N 1
ATOM 2025 C CA . ARG B 1 131 ? -43.110 51.608 11.100 1.00 61.60 126 ARG B CA 1
ATOM 2026 C C . ARG B 1 131 ? -42.280 52.711 11.745 1.00 55.66 126 ARG B C 1
ATOM 2027 O O . ARG B 1 131 ? -41.289 52.412 12.423 1.00 52.43 126 ARG B O 1
ATOM 2029 N N . SER B 1 132 ? -42.662 53.973 11.571 1.00 55.27 127 SER B N 1
ATOM 2030 C CA . SER B 1 132 ? -41.959 55.078 12.206 1.00 54.86 127 SER B CA 1
ATOM 2031 C C . SER B 1 132 ? -42.645 55.573 13.475 1.00 53.60 127 SER B C 1
ATOM 2032 O O . SER B 1 132 ? -42.184 56.554 14.067 1.00 51.55 127 SER B O 1
ATOM 2035 N N . ALA B 1 133 ? -43.725 54.919 13.904 1.00 54.11 128 ALA B N 1
ATOM 2036 C CA . ALA B 1 133 ? -44.481 55.369 15.068 1.00 46.53 128 ALA B CA 1
ATOM 2037 C C . ALA B 1 133 ? -43.579 55.470 16.292 1.00 38.38 128 ALA B C 1
ATOM 2038 O O . ALA B 1 133 ? -42.676 54.650 16.491 1.00 35.75 128 ALA B O 1
ATOM 2040 N N . SER B 1 134 ? -43.835 56.476 17.125 1.00 34.60 129 SER B N 1
ATOM 2041 C CA . SER B 1 134 ? -43.013 56.684 18.312 1.00 31.11 129 SER B CA 1
ATOM 2042 C C . SER B 1 134 ? -43.291 55.637 19.393 1.00 30.94 129 SER B C 1
ATOM 2043 O O . SER B 1 134 ? -44.403 55.116 19.527 1.00 33.09 129 SER B O 1
ATOM 2046 N N . ILE B 1 135 ? -42.246 55.333 20.158 1.00 28.65 130 ILE B N 1
ATOM 2047 C CA . ILE B 1 135 ? -42.244 54.282 21.169 1.00 28.58 130 ILE B CA 1
ATOM 2048 C C . ILE B 1 135 ? -42.082 54.908 22.549 1.00 31.55 130 ILE B C 1
ATOM 2049 O O . ILE B 1 135 ? -41.278 55.832 22.733 1.00 25.89 130 ILE B O 1
ATOM 2054 N N . ARG B 1 136 ? -42.802 54.359 23.530 1.00 29.44 131 ARG B N 1
ATOM 2055 C CA . ARG B 1 136 ? -42.773 54.828 24.909 1.00 28.17 131 ARG B CA 1
ATOM 2056 C C . ARG B 1 136 ? -42.670 53.629 25.837 1.00 30.56 131 ARG B C 1
ATOM 2057 O O . ARG B 1 136 ? -43.065 52.516 2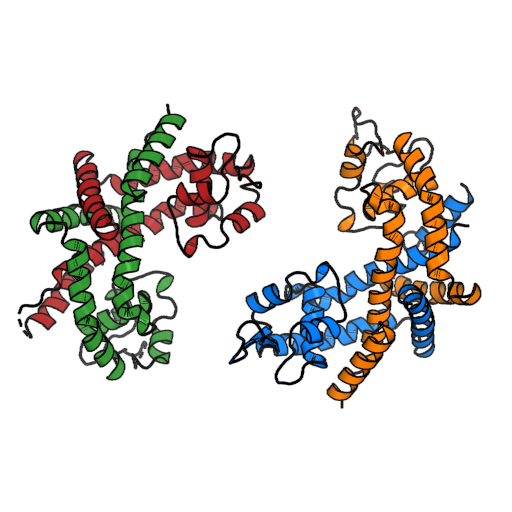5.478 1.00 28.46 131 ARG B O 1
ATOM 2065 N N . LEU B 1 137 ? -42.140 53.870 27.038 1.00 25.00 132 LEU B N 1
ATOM 2066 C CA . LEU B 1 137 ? -42.251 52.895 28.112 1.00 28.90 132 LEU B CA 1
ATOM 2067 C C . LEU B 1 137 ? -43.708 52.789 28.556 1.00 30.83 132 LEU B C 1
ATOM 2068 O O . LEU B 1 137 ? -44.384 53.801 28.759 1.00 29.19 132 LEU B O 1
ATOM 2073 N N . THR B 1 138 ? -44.176 51.568 28.757 1.00 31.60 133 THR B N 1
ATOM 2074 C CA . THR B 1 138 ? -45.456 51.364 29.414 1.00 35.07 133 THR B CA 1
ATOM 2075 C C . THR B 1 138 ? -45.282 51.592 30.908 1.00 37.01 133 THR B C 1
ATOM 2076 O O . THR B 1 138 ? -44.157 51.671 31.406 1.00 33.83 133 THR B O 1
ATOM 2080 N N . PRO B 1 139 ? -46.381 51.712 31.659 1.00 42.60 134 PRO B N 1
ATOM 2081 C CA . PRO B 1 139 ? -46.248 51.802 33.125 1.00 38.26 134 PRO B CA 1
ATOM 2082 C C . PRO B 1 139 ? -45.446 50.658 33.721 1.00 44.22 134 PRO B C 1
ATOM 2083 O O . PRO B 1 139 ? -44.680 50.876 34.668 1.00 41.29 134 PRO B O 1
ATOM 2087 N N . GLN B 1 140 ? -45.601 49.446 33.177 1.00 42.87 135 GLN B N 1
ATOM 2088 C CA . GLN B 1 140 ? -44.831 48.293 33.630 1.00 44.13 135 GLN B CA 1
ATOM 2089 C C . GLN B 1 140 ? -43.349 48.454 33.301 1.00 41.25 135 GLN B C 1
ATOM 2090 O O . GLN B 1 140 ? -42.483 48.205 34.147 1.00 39.48 135 GLN B O 1
ATOM 2096 N N . GLY B 1 141 ? -43.039 48.841 32.063 1.00 37.07 136 GLY B N 1
ATOM 2097 C CA . GLY B 1 141 ? -41.652 49.071 31.696 1.00 34.23 136 GLY B CA 1
ATOM 2098 C C . GLY B 1 141 ? -40.987 50.105 32.579 1.00 32.49 136 GLY B C 1
ATOM 2099 O O . GLY B 1 141 ? -39.868 49.903 33.063 1.00 32.08 136 GLY B O 1
ATOM 2100 N N . ARG B 1 142 ? -41.652 51.241 32.780 1.00 31.46 137 ARG B N 1
ATOM 2101 C CA . ARG B 1 142 ? -41.087 52.260 33.652 1.00 35.72 137 ARG B CA 1
ATOM 2102 C C . ARG B 1 142 ? -40.904 51.727 35.067 1.00 36.27 137 ARG B C 1
ATOM 2103 O O . ARG B 1 142 ? -39.882 51.995 35.713 1.00 31.73 137 ARG B O 1
ATOM 2111 N N . ALA B 1 143 ? -41.879 50.955 35.562 1.00 32.12 138 ALA B N 1
ATOM 2112 C CA . ALA B 1 143 ? -41.758 50.383 36.901 1.00 32.31 138 ALA B CA 1
ATOM 2113 C C . ALA B 1 143 ? -40.603 49.388 36.979 1.00 30.88 138 ALA B C 1
ATOM 2114 O O . ALA B 1 143 ? -39.895 49.331 37.993 1.00 35.80 138 ALA B O 1
ATOM 2116 N N . LEU B 1 144 ? -40.409 48.578 35.933 1.00 32.30 139 LEU B N 1
ATOM 2117 C CA . LEU B 1 144 ? -39.285 47.640 35.917 1.00 32.66 139 LEU B CA 1
ATOM 2118 C C . LEU B 1 144 ? -37.943 48.372 35.940 1.00 30.60 139 LEU B C 1
ATOM 2119 O O . LEU B 1 144 ? -37.036 48.006 36.698 1.00 28.20 139 LEU B O 1
ATOM 2124 N N . VAL B 1 145 ? -37.781 49.389 35.089 1.00 26.87 140 VAL B N 1
ATOM 2125 C CA . VAL B 1 145 ? -36.525 50.138 35.085 1.00 27.35 140 VAL B CA 1
ATOM 2126 C C . VAL B 1 145 ? -36.287 50.756 36.455 1.00 25.28 140 VAL B C 1
ATOM 2127 O O . VAL B 1 145 ? -35.184 50.685 37.004 1.00 25.06 140 VAL B O 1
ATOM 2131 N N . THR B 1 146 ? -37.329 51.372 37.024 1.00 31.65 141 THR B N 1
ATOM 2132 C CA . THR B 1 146 ? -37.230 51.977 38.350 1.00 28.37 141 THR B CA 1
ATOM 2133 C C . THR B 1 146 ? -36.829 50.949 39.396 1.00 30.12 141 THR B C 1
ATOM 2134 O O . THR B 1 146 ? -35.995 51.227 40.269 1.00 30.44 141 THR B O 1
ATOM 2138 N N . HIS B 1 147 ? -37.390 49.741 39.298 1.00 32.07 142 HIS B N 1
ATOM 2139 C CA . HIS B 1 147 ? -37.099 48.673 40.251 1.00 30.39 142 HIS B CA 1
ATOM 2140 C C . HIS B 1 147 ? -35.645 48.226 40.174 1.00 32.77 142 HIS B C 1
ATOM 2141 O O . HIS B 1 147 ? -35.000 48.001 41.208 1.00 29.17 142 HIS B O 1
ATOM 2148 N N . LEU B 1 148 ? -35.128 48.063 38.955 1.00 25.07 143 LEU B N 1
ATOM 2149 C CA . LEU B 1 148 ? -33.809 47.480 38.724 1.00 25.66 143 LEU B CA 1
ATOM 2150 C C . LEU B 1 148 ? -32.672 48.485 38.790 1.00 29.32 143 LEU B C 1
ATOM 2151 O O . LEU B 1 148 ? -31.522 48.101 39.059 1.00 24.35 143 LEU B O 1
ATOM 2156 N N . LEU B 1 149 ? -32.957 49.752 38.512 1.00 22.45 144 LEU B N 1
ATOM 2157 C CA . LEU B 1 149 ? -31.891 50.742 38.401 1.00 21.38 144 LEU B CA 1
ATOM 2158 C C . LEU B 1 149 ? -30.998 50.861 39.635 1.00 22.73 144 LEU B C 1
ATOM 2159 O O . LEU B 1 149 ? -29.779 51.010 39.456 1.00 24.21 144 LEU B O 1
ATOM 2164 N N . PRO B 1 150 ? -31.503 50.849 40.877 1.00 22.97 145 PRO B N 1
ATOM 2165 C CA . PRO B 1 150 ? -30.585 50.921 42.020 1.00 25.58 145 PRO B CA 1
ATOM 2166 C C . PRO B 1 150 ? -29.490 49.859 42.002 1.00 29.61 145 PRO B C 1
ATOM 2167 O O . PRO B 1 150 ? -28.335 50.174 42.311 1.00 23.27 145 PRO B O 1
ATOM 2171 N N . ALA B 1 151 ? -29.818 48.609 41.653 1.00 29.59 146 ALA B N 1
ATOM 2172 C CA . ALA B 1 151 ? -28.787 47.577 41.602 1.00 26.26 146 ALA B CA 1
ATOM 2173 C C . ALA B 1 151 ? -27.820 47.822 40.449 1.00 27.36 146 ALA B C 1
ATOM 2174 O O . ALA B 1 151 ? -26.626 47.532 40.568 1.00 26.07 146 ALA B O 1
ATOM 2176 N N . HIS B 1 152 ? -28.315 48.354 39.334 1.00 25.00 147 HIS B N 1
ATOM 2177 C CA . HIS B 1 152 ? -27.432 48.686 38.222 1.00 20.67 147 HIS B CA 1
ATOM 2178 C C . HIS B 1 152 ? -26.438 49.770 38.624 1.00 17.01 147 HIS B C 1
ATOM 2179 O O . HIS B 1 152 ? -25.240 49.664 38.347 1.00 22.61 147 HIS B O 1
ATOM 2186 N N . LEU B 1 153 ? -26.920 50.825 39.284 1.00 17.90 148 LEU B N 1
ATOM 2187 C CA . LEU B 1 153 ? -26.026 51.898 39.720 1.00 18.68 148 LEU B CA 1
ATOM 2188 C C . LEU B 1 153 ? -25.018 51.377 40.749 1.00 18.85 148 LEU B C 1
ATOM 2189 O O . LEU B 1 153 ? -23.827 51.710 40.700 1.00 21.34 148 LEU B O 1
ATOM 2194 N N . ALA B 1 154 ? -25.482 50.576 41.700 1.00 20.26 149 ALA B N 1
ATOM 2195 C CA . ALA B 1 154 ? -24.560 50.012 42.683 1.00 19.99 149 ALA B CA 1
ATOM 2196 C C . ALA B 1 154 ? -23.507 49.145 41.998 1.00 17.37 149 ALA B C 1
ATOM 2197 O O . ALA B 1 154 ? -22.311 49.235 42.311 1.00 19.67 149 ALA B O 1
ATOM 2199 N N . THR B 1 155 ? -23.934 48.309 41.047 1.00 18.56 150 THR B N 1
ATOM 2200 C CA . THR B 1 155 ? -23.013 47.386 40.379 1.00 21.27 150 THR B CA 1
ATOM 2201 C C . THR B 1 155 ? -22.015 48.111 39.488 1.00 19.52 150 THR B C 1
ATOM 2202 O O . THR B 1 155 ? -20.813 47.801 39.505 1.00 16.07 150 THR B O 1
ATOM 2206 N N . THR B 1 156 ? -22.485 49.068 38.683 1.00 14.62 151 THR B N 1
ATOM 2207 C CA . THR B 1 156 ? -21.548 49.791 37.823 1.00 16.71 151 THR B CA 1
ATOM 2208 C C . THR B 1 156 ? -20.527 50.551 38.659 1.00 16.09 151 THR B C 1
ATOM 2209 O O . THR B 1 156 ? -19.349 50.644 38.293 1.00 14.53 151 THR B O 1
ATOM 2213 N N . GLN B 1 157 ? -20.955 51.082 39.804 1.00 15.55 152 GLN B N 1
ATOM 2214 C CA . GLN B 1 157 ? -20.004 51.717 40.710 1.00 16.36 152 GLN B CA 1
ATOM 2215 C C . GLN B 1 157 ? -19.039 50.698 41.313 1.00 21.56 152 GLN B C 1
ATOM 2216 O O . GLN B 1 157 ? -17.838 50.969 41.439 1.00 18.02 152 GLN B O 1
ATOM 2222 N N . ARG B 1 158 ? -19.547 49.518 41.680 1.00 21.48 153 ARG B N 1
ATOM 2223 C CA . ARG B 1 158 ? -18.725 48.513 42.351 1.00 23.25 153 ARG B CA 1
ATOM 2224 C C . ARG B 1 158 ? -17.580 48.026 41.465 1.00 21.81 153 ARG B C 1
ATOM 2225 O O . ARG B 1 158 ? -16.434 47.929 41.919 1.00 22.01 153 ARG B O 1
ATOM 2233 N N . VAL B 1 159 ? -17.862 47.731 40.190 1.00 16.42 154 VAL B N 1
ATOM 2234 C CA . VAL B 1 159 ? -16.826 47.170 39.323 1.00 14.74 154 VAL B CA 1
ATOM 2235 C C . VAL B 1 159 ? -15.709 48.162 39.018 1.00 14.22 154 VAL B C 1
ATOM 2236 O O . VAL B 1 159 ? -14.616 47.738 38.620 1.00 16.84 154 VAL B O 1
ATOM 2240 N N . LEU B 1 160 ? -15.939 49.461 39.210 1.00 14.45 155 LEU B N 1
ATOM 2241 C CA . LEU B 1 160 ? -14.922 50.499 39.041 1.00 12.29 155 LEU B CA 1
ATOM 2242 C C . LEU B 1 160 ? -14.209 50.875 40.342 1.00 19.00 155 LEU B C 1
ATOM 2243 O O . LEU B 1 160 ? -13.161 51.536 40.300 1.00 16.89 155 LEU B O 1
ATOM 2248 N N . ALA B 1 161 ? -14.729 50.454 41.486 1.00 21.74 156 ALA B N 1
ATOM 2249 C CA . ALA B 1 161 ? -14.224 50.830 42.808 1.00 23.92 156 ALA B CA 1
ATOM 2250 C C . ALA B 1 161 ? -12.730 50.561 43.039 1.00 17.71 156 ALA B C 1
ATOM 2251 O O . ALA B 1 161 ? -12.113 51.285 43.833 1.00 15.37 156 ALA B O 1
ATOM 2253 N N . PRO B 1 162 ? -12.115 49.539 42.425 1.00 18.09 157 PRO B N 1
ATOM 2254 C CA . PRO B 1 162 ? -10.649 49.404 42.547 1.00 23.62 157 PRO B CA 1
ATOM 2255 C C . PRO B 1 162 ? -9.865 50.627 42.103 1.00 23.24 157 PRO B C 1
ATOM 2256 O O . PRO B 1 162 ? -8.693 50.759 42.488 1.00 20.70 157 PRO B O 1
ATOM 2260 N N . LEU B 1 163 ? -10.454 51.496 41.284 1.00 20.46 158 LEU B N 1
ATOM 2261 C CA . LEU B 1 163 ? -9.788 52.667 40.728 1.00 16.09 158 LEU B CA 1
ATOM 2262 C C . LEU B 1 163 ? -10.233 53.942 41.440 1.00 19.73 158 LEU B C 1
ATOM 2263 O O . LEU B 1 163 ? -11.425 54.132 41.704 1.00 19.18 158 LEU B O 1
ATOM 2268 N N . SER B 1 164 ? -9.275 54.834 41.707 1.00 16.14 159 SER B N 1
ATOM 2269 C CA . SER B 1 164 ? -9.565 56.154 42.249 1.00 17.70 159 SER B CA 1
ATOM 2270 C C . SER B 1 164 ? -10.261 57.010 41.192 1.00 16.49 159 SER B C 1
ATOM 2271 O O . SER B 1 164 ? -10.334 56.647 40.019 1.00 15.40 159 SER B O 1
ATOM 2274 N N . ALA B 1 165 ? -10.767 58.164 41.631 1.00 17.69 160 ALA B N 1
ATOM 2275 C CA . ALA B 1 165 ? -11.404 59.110 40.713 1.00 26.28 160 ALA B CA 1
ATOM 2276 C C . ALA B 1 165 ? -10.482 59.466 39.552 1.00 22.50 160 ALA B C 1
ATOM 2277 O O . ALA B 1 165 ? -10.877 59.414 38.380 1.00 16.49 160 ALA B O 1
ATOM 2279 N N . GLN B 1 166 ? -9.236 59.821 39.874 1.00 22.11 161 GLN B N 1
ATOM 2280 C CA . GLN B 1 166 ? -8.241 60.167 38.860 1.00 22.42 161 GLN B CA 1
ATOM 2281 C C . GLN B 1 166 ? -7.973 59.009 37.913 1.00 21.41 161 GLN B C 1
ATOM 2282 O O . GLN B 1 166 ? -7.851 59.208 36.696 1.00 18.96 161 GLN B O 1
ATOM 2288 N N . GLU B 1 167 ? -7.853 57.796 38.458 1.00 15.63 162 GLU B N 1
ATOM 2289 C CA . GLU B 1 167 ? -7.593 56.615 37.642 1.00 17.51 162 GLU B CA 1
ATOM 2290 C C . GLU B 1 167 ? -8.760 56.279 36.719 1.00 16.87 162 GLU B C 1
ATOM 2291 O O . GLU B 1 167 ? -8.556 55.843 35.575 1.00 17.00 162 GLU B O 1
ATOM 2297 N N . GLN B 1 168 ? -9.987 56.445 37.203 1.00 14.73 163 GLN B N 1
ATOM 2298 C CA . GLN B 1 168 ? -11.137 56.256 36.331 1.00 13.71 163 GLN B CA 1
ATOM 2299 C C . GLN B 1 168 ? -11.154 57.288 35.204 1.00 20.06 163 GLN B C 1
ATOM 2300 O O . GLN B 1 168 ? -11.482 56.959 34.057 1.00 16.68 163 GLN B O 1
ATOM 2306 N N . ARG B 1 169 ? -10.815 58.539 35.516 1.00 14.30 164 ARG B N 1
ATOM 2307 C CA . ARG B 1 169 ? -10.697 59.563 34.476 1.00 16.70 164 ARG B CA 1
ATOM 2308 C C . ARG B 1 169 ? -9.615 59.204 33.461 1.00 18.73 164 ARG B C 1
ATOM 2309 O O . ARG B 1 169 ? -9.823 59.314 32.246 1.00 17.01 164 ARG B O 1
ATOM 2317 N N . THR B 1 170 ? -8.429 58.810 33.944 1.00 17.37 165 THR B N 1
ATOM 2318 C CA . THR B 1 170 ? -7.359 58.392 33.042 1.00 18.70 165 THR B CA 1
ATOM 2319 C C . THR B 1 170 ? -7.801 57.235 32.156 1.00 17.10 165 THR B C 1
ATOM 2320 O O . THR B 1 170 ? -7.533 57.229 30.947 1.00 14.54 165 THR B O 1
ATOM 2324 N N . LEU B 1 171 ? -8.466 56.238 32.739 1.00 15.74 166 LEU B N 1
ATOM 2325 C CA . LEU B 1 171 ? -8.958 55.108 31.955 1.00 15.95 166 LEU B CA 1
ATOM 2326 C C . LEU B 1 171 ? -9.902 55.561 30.836 1.00 18.22 166 LEU B C 1
ATOM 2327 O O . LEU B 1 171 ? -9.805 55.090 29.693 1.00 16.46 166 LEU B O 1
ATOM 2332 N N . GLU B 1 172 ? -10.846 56.447 31.156 1.00 16.42 167 GLU B N 1
ATOM 2333 C CA . GLU B 1 172 ? -11.785 56.907 30.134 1.00 19.73 167 GLU B CA 1
ATOM 2334 C C . GLU B 1 172 ? -11.061 57.618 29.013 1.00 19.49 167 GLU B C 1
ATOM 2335 O O . GLU B 1 172 ? -11.388 57.425 27.837 1.00 23.00 167 GLU B O 1
ATOM 2341 N N . GLU B 1 173 ? -10.096 58.472 29.364 1.00 15.37 168 GLU B N 1
ATOM 2342 C CA . GLU B 1 173 ? -9.347 59.207 28.346 1.00 25.63 168 GLU B CA 1
ATOM 2343 C C . GLU B 1 173 ? -8.612 58.255 27.411 1.00 22.23 168 GLU B C 1
ATOM 2344 O O . GLU B 1 173 ? -8.655 58.415 26.187 1.00 20.03 168 GLU B O 1
ATOM 2350 N N . LEU B 1 174 ? -7.901 57.277 27.975 1.00 18.64 169 LEU B N 1
ATOM 2351 C CA . LEU B 1 174 ? -7.157 56.332 27.147 1.00 17.07 169 LEU B CA 1
ATOM 2352 C C . LEU B 1 174 ? -8.097 55.521 26.270 1.00 17.26 169 LEU B C 1
ATOM 2353 O O . LEU B 1 174 ? -7.881 55.399 25.061 1.00 18.78 169 LEU B O 1
ATOM 2358 N N . ALA B 1 175 ? -9.136 54.937 26.875 1.00 17.20 170 ALA B N 1
ATOM 2359 C CA . ALA B 1 175 ? -10.113 54.178 26.109 1.00 18.92 170 ALA B CA 1
ATOM 2360 C C . ALA B 1 175 ? -10.793 55.059 25.067 1.00 18.21 170 ALA B C 1
ATOM 2361 O O . ALA B 1 175 ? -11.047 54.612 23.944 1.00 16.68 170 ALA B O 1
ATOM 2363 N N . GLY B 1 176 ? -11.091 56.317 25.423 1.00 13.34 171 GLY B N 1
ATOM 2364 C CA . GLY B 1 176 ? -11.705 57.240 24.471 1.00 14.03 171 GLY B CA 1
ATOM 2365 C C . GLY B 1 176 ? -10.833 57.536 23.260 1.00 21.41 171 GLY B C 1
ATOM 2366 O O . GLY B 1 176 ? -11.339 57.725 22.147 1.00 16.98 171 GLY B O 1
ATOM 2367 N N . ARG B 1 177 ? -9.521 57.663 23.470 1.00 17.68 172 ARG B N 1
ATOM 2368 C CA . ARG B 1 177 ? -8.630 57.920 22.340 1.00 24.33 172 ARG B CA 1
ATOM 2369 C C . ARG B 1 177 ? -8.531 56.714 21.411 1.00 22.73 172 ARG B C 1
ATOM 2370 O O . ARG B 1 177 ? -8.452 56.876 20.190 1.00 17.59 172 ARG B O 1
ATOM 2378 N N . MET B 1 178 ? -8.501 55.504 21.964 1.00 18.33 173 MET B N 1
ATOM 2379 C CA . MET B 1 178 ? -8.539 54.312 21.118 1.00 16.32 173 MET B CA 1
ATOM 2380 C C . MET B 1 178 ? -9.796 54.296 20.271 1.00 17.82 173 MET B C 1
ATOM 2381 O O . MET B 1 178 ? -9.741 54.093 19.050 1.00 18.31 173 MET B O 1
ATOM 2386 N N . LEU B 1 179 ? -10.947 54.492 20.912 1.00 16.62 174 LEU B N 1
ATOM 2387 C CA . LEU B 1 179 ? -12.212 54.451 20.193 1.00 21.10 174 LEU B CA 1
ATOM 2388 C C . LEU B 1 179 ? -12.294 55.570 19.156 1.00 23.57 174 LEU B C 1
ATOM 2389 O O . LEU B 1 179 ? -12.784 55.356 18.043 1.00 21.33 174 LEU B O 1
ATOM 2394 N N . ALA B 1 180 ? -11.833 56.774 19.503 1.00 19.17 175 ALA B N 1
ATOM 2395 C CA . ALA B 1 180 ? -11.806 57.855 18.518 1.00 21.91 175 ALA B CA 1
ATOM 2396 C C . ALA B 1 180 ? -10.990 57.466 17.289 1.00 24.43 175 ALA B C 1
ATOM 2397 O O . ALA B 1 180 ? -11.351 57.811 16.158 1.00 24.93 175 ALA B O 1
ATOM 2399 N N . GLY B 1 181 ? -9.869 56.776 17.495 1.00 21.42 176 GLY B N 1
ATOM 2400 C CA . GLY B 1 181 ? -9.065 56.328 16.369 1.00 23.19 176 GLY B CA 1
ATOM 2401 C C . GLY B 1 181 ? -9.809 55.370 15.463 1.00 26.44 176 GLY B C 1
ATOM 2402 O O . GLY B 1 181 ? -9.629 55.395 14.244 1.00 27.29 176 GLY B O 1
ATOM 2403 N N . LEU B 1 182 ? -10.663 54.526 16.041 1.00 23.74 177 LEU B N 1
ATOM 2404 C CA . LEU B 1 182 ? -11.435 53.573 15.259 1.00 27.20 177 LEU B CA 1
ATOM 2405 C C . LEU B 1 182 ? -12.624 54.206 14.579 1.00 31.07 177 LEU B C 1
ATOM 2406 O O . LEU B 1 182 ? -13.087 53.688 13.558 1.00 35.92 177 LEU B O 1
ATOM 2411 N N . GLU B 1 183 ? -13.118 55.316 15.108 1.00 28.81 178 GLU B N 1
ATOM 2412 C CA . GLU B 1 183 ? -14.291 55.959 14.547 1.00 23.85 178 GLU B CA 1
ATOM 2413 C C . GLU B 1 183 ? -13.933 57.092 13.601 1.00 35.05 178 GLU B C 1
ATOM 2414 O O . GLU B 1 183 ? -14.802 57.552 12.859 1.00 37.31 178 GLU B O 1
ATOM 2420 N N . GLN B 1 184 ? -12.676 57.528 13.589 1.00 41.16 179 GLN B N 1
ATOM 2421 C CA . GLN B 1 184 ? -12.244 58.607 12.720 1.00 51.27 179 GLN B CA 1
ATOM 2422 C C . GLN B 1 184 ? -11.858 58.055 11.351 1.00 58.83 179 GLN B C 1
ATOM 2423 O O . GLN B 1 184 ? -11.648 56.850 11.199 1.00 60.92 179 GLN B O 1
ATOM 2425 N N . ASN C 1 12 ? -42.214 -6.005 12.396 1.00 42.04 7 ASN C N 1
ATOM 2426 C CA . ASN C 1 12 ? -41.163 -4.988 12.379 1.00 43.80 7 ASN C CA 1
ATOM 2427 C C . ASN C 1 12 ? -40.227 -5.067 11.146 1.00 45.56 7 ASN C C 1
ATOM 2428 O O . ASN C 1 12 ? -39.166 -4.438 11.130 1.00 51.85 7 ASN C O 1
ATOM 2430 N N . ASP C 1 13 ? -40.606 -5.848 10.131 1.00 38.81 8 ASP C N 1
ATOM 2431 C CA . ASP C 1 13 ? -39.846 -5.963 8.887 1.00 29.58 8 ASP C CA 1
ATOM 2432 C C . ASP C 1 13 ? -40.341 -4.955 7.847 1.00 27.32 8 ASP C C 1
ATOM 2433 O O . ASP C 1 13 ? -41.226 -4.137 8.103 1.00 21.50 8 ASP C O 1
ATOM 2438 N N . THR C 1 14 ? -39.749 -4.988 6.648 1.00 21.63 9 THR C N 1
ATOM 2439 C CA . THR C 1 14 ? -40.153 -4.022 5.629 1.00 20.13 9 THR C CA 1
ATOM 2440 C C . THR C 1 14 ? -41.587 -4.262 5.160 1.00 21.59 9 THR C C 1
ATOM 2441 O O . THR C 1 14 ? -42.321 -3.303 4.875 1.00 22.81 9 THR C O 1
ATOM 2445 N N . ALA C 1 15 ? -42.003 -5.528 5.057 1.00 20.05 10 ALA C N 1
ATOM 2446 C CA . ALA C 1 15 ? -43.385 -5.819 4.684 1.00 25.83 10 ALA C CA 1
ATOM 2447 C C . ALA C 1 15 ? -44.359 -5.142 5.638 1.00 28.52 10 ALA C C 1
ATOM 2448 O O . ALA C 1 15 ? -45.366 -4.574 5.205 1.00 28.88 10 ALA C O 1
ATOM 2450 N N . ALA C 1 16 ? -44.073 -5.195 6.945 1.00 22.12 11 ALA C N 1
ATOM 2451 C CA . ALA C 1 16 ? -44.936 -4.541 7.927 1.00 23.23 11 ALA C CA 1
ATOM 2452 C C . ALA C 1 16 ? -44.932 -3.028 7.759 1.00 26.54 11 ALA C C 1
ATOM 2453 O O . ALA C 1 16 ? -45.982 -2.382 7.857 1.00 23.71 11 ALA C O 1
ATOM 2455 N N . LEU C 1 17 ? -43.743 -2.448 7.553 1.00 25.97 12 LEU C N 1
ATOM 2456 C CA . LEU C 1 17 ? -43.603 -1.007 7.378 1.00 22.27 12 LEU C CA 1
ATOM 2457 C C . LEU C 1 17 ? -44.312 -0.519 6.118 1.00 26.56 12 LEU C C 1
ATOM 2458 O O . LEU C 1 17 ? -44.944 0.544 6.130 1.00 26.22 12 LEU C O 1
ATOM 2463 N N . LEU C 1 18 ? -44.173 -1.250 5.004 1.00 24.83 13 LEU C N 1
ATOM 2464 C CA . LEU C 1 18 ? -44.836 -0.826 3.773 1.00 25.63 13 LEU C CA 1
ATOM 2465 C C . LEU C 1 18 ? -46.352 -0.857 3.909 1.00 27.53 13 LEU C C 1
ATOM 2466 O O . LEU C 1 18 ? -47.036 -0.018 3.316 1.00 30.01 13 LEU C O 1
ATOM 2471 N N . GLU C 1 19 ? -46.901 -1.810 4.667 1.00 25.53 14 GLU C N 1
ATOM 2472 C CA . GLU C 1 19 ? -48.343 -1.814 4.904 1.00 31.55 14 GLU C CA 1
ATOM 2473 C C . GLU C 1 19 ? -48.770 -0.598 5.718 1.00 31.07 14 GLU C C 1
ATOM 2474 O O . GLU C 1 19 ? -49.833 -0.010 5.466 1.00 28.33 14 GLU C O 1
ATOM 2480 N N . ARG C 1 20 ? -47.955 -0.213 6.702 1.00 25.10 15 ARG C N 1
ATOM 2481 C CA . ARG C 1 20 ? -48.244 0.984 7.488 1.00 25.63 15 ARG C CA 1
ATOM 2482 C C . ARG C 1 20 ? -48.215 2.232 6.614 1.00 26.37 15 ARG C C 1
ATOM 2483 O O . ARG C 1 20 ? -49.108 3.081 6.692 1.00 25.49 15 ARG C O 1
ATOM 2491 N N . ILE C 1 21 ? -47.157 2.389 5.818 1.00 21.63 16 ILE C N 1
ATOM 2492 C CA . ILE C 1 21 ? -47.056 3.555 4.947 1.00 25.86 16 ILE C CA 1
ATOM 2493 C C . ILE C 1 21 ? -48.227 3.588 3.967 1.00 24.06 16 ILE C C 1
ATOM 2494 O O . ILE C 1 21 ? -48.858 4.632 3.768 1.00 27.14 16 ILE C O 1
ATOM 2499 N N . ARG C 1 22 ? -48.557 2.433 3.376 1.00 27.07 17 ARG C N 1
ATOM 2500 C CA . ARG C 1 22 ? -49.714 2.318 2.495 1.00 28.03 17 ARG C CA 1
ATOM 2501 C C . ARG C 1 22 ? -50.981 2.783 3.189 1.00 33.83 17 ARG C C 1
ATOM 2502 O O . ARG C 1 22 ? -51.771 3.551 2.624 1.00 33.00 17 ARG C O 1
ATOM 2510 N N . SER C 1 23 ? -51.195 2.301 4.420 1.00 26.78 18 SER C N 1
ATOM 2511 C CA . SER C 1 23 ? -52.362 2.682 5.208 1.00 33.39 18 SER C CA 1
ATOM 2512 C C . SER C 1 23 ? -52.367 4.176 5.508 1.00 32.75 18 SER C C 1
ATOM 2513 O O . SER C 1 23 ? -53.414 4.831 5.432 1.00 31.66 18 SER C O 1
ATOM 2516 N N . ASP C 1 24 ? -51.208 4.731 5.872 1.00 28.73 19 ASP C N 1
ATOM 2517 C CA . ASP C 1 24 ? -51.142 6.154 6.196 1.00 31.22 19 ASP C CA 1
ATOM 2518 C C . ASP C 1 24 ? -51.486 7.019 4.988 1.00 28.52 19 ASP C C 1
ATOM 2519 O O . ASP C 1 24 ? -52.267 7.972 5.101 1.00 30.38 19 ASP C O 1
ATOM 2524 N N . TRP C 1 25 ? -50.909 6.701 3.822 1.00 27.51 20 TRP C N 1
ATOM 2525 C CA . TRP C 1 25 ? -51.243 7.458 2.616 1.00 28.89 20 TRP C CA 1
ATOM 2526 C C . TRP C 1 25 ? -52.731 7.379 2.299 1.00 31.55 20 TRP C C 1
ATOM 2527 O O . TRP C 1 25 ? -53.359 8.395 1.980 1.00 33.59 20 TRP C O 1
ATOM 2538 N N . ALA C 1 26 ? -53.313 6.183 2.394 1.00 32.02 21 ALA C N 1
ATOM 2539 C CA . ALA C 1 26 ? -54.736 6.024 2.117 1.00 37.76 21 ALA C CA 1
ATOM 2540 C C . ALA C 1 26 ? -55.577 6.892 3.044 1.00 39.58 21 ALA C C 1
ATOM 2541 O O . ALA C 1 26 ? -56.589 7.463 2.617 1.00 43.58 21 ALA C O 1
ATOM 2543 N N . ARG C 1 27 ? -55.179 6.997 4.318 1.00 36.47 22 ARG C N 1
ATOM 2544 C CA . ARG C 1 27 ? -55.902 7.861 5.252 1.00 42.96 22 ARG C CA 1
ATOM 2545 C C . ARG C 1 27 ? -55.780 9.330 4.859 1.00 40.88 22 ARG C C 1
ATOM 2546 O O . ARG C 1 27 ? -56.751 10.091 4.964 1.00 46.47 22 ARG C O 1
ATOM 2549 N N . LEU C 1 28 ? -54.594 9.751 4.417 1.00 36.02 23 LEU C N 1
ATOM 2550 C CA . LEU C 1 28 ? -54.428 11.132 3.974 1.00 39.21 23 LEU C CA 1
ATOM 2551 C C . LEU C 1 28 ? -55.209 11.396 2.687 1.00 46.29 23 LEU C C 1
ATOM 2552 O O . LEU C 1 28 ? -55.879 12.429 2.559 1.00 49.47 23 LEU C O 1
ATOM 2557 N N . ASN C 1 29 ? -55.142 10.469 1.727 1.00 45.23 24 ASN C N 1
ATOM 2558 C CA . ASN C 1 29 ? -55.704 10.672 0.394 1.00 46.76 24 ASN C CA 1
ATOM 2559 C C . ASN C 1 29 ? -57.211 10.443 0.329 1.00 54.51 24 ASN C C 1
ATOM 2560 O O . ASN C 1 29 ? -57.828 10.833 -0.671 1.00 57.23 24 ASN C O 1
ATOM 2565 N N . HIS C 1 30 ? -57.812 9.819 1.345 1.00 52.78 25 HIS C N 1
ATOM 2566 C CA . HIS C 1 30 ? -59.242 9.486 1.324 1.00 55.68 25 HIS C CA 1
ATOM 2567 C C . HIS C 1 30 ? -60.118 10.708 1.096 1.00 56.87 25 HIS C C 1
ATOM 2568 O O . HIS C 1 30 ? -60.270 11.537 1.989 1.00 62.86 25 HIS C O 1
ATOM 2570 N N . PRO C 1 41 ? -55.336 10.609 -6.043 1.00 67.64 36 PRO C N 1
ATOM 2571 C CA . PRO C 1 41 ? -53.923 10.251 -5.909 1.00 65.72 36 PRO C CA 1
ATOM 2572 C C . PRO C 1 41 ? -53.729 8.830 -5.398 1.00 63.26 36 PRO C C 1
ATOM 2573 O O . PRO C 1 41 ? -54.464 8.395 -4.509 1.00 65.35 36 PRO C O 1
ATOM 2577 N N . SER C 1 42 ? -52.747 8.116 -5.942 1.00 56.33 37 SER C N 1
ATOM 2578 C CA . SER C 1 42 ? -52.419 6.775 -5.486 1.00 48.41 37 SER C CA 1
ATOM 2579 C C . SER C 1 42 ? -50.978 6.729 -5.007 1.00 42.50 37 SER C C 1
ATOM 2580 O O . SER C 1 42 ? -50.094 7.342 -5.609 1.00 50.02 37 SER C O 1
ATOM 2583 N N . ALA C 1 43 ? -50.752 5.996 -3.925 1.00 41.00 38 ALA C N 1
ATOM 2584 C CA . ALA C 1 43 ? -49.416 5.759 -3.405 1.00 37.75 38 ALA C CA 1
ATOM 2585 C C . ALA C 1 43 ? -48.788 4.476 -3.939 1.00 38.56 38 ALA C C 1
ATOM 2586 O O . ALA C 1 43 ? -47.695 4.114 -3.489 1.00 29.47 38 ALA C O 1
ATOM 2588 N N . GLY C 1 44 ? -49.466 3.770 -4.852 1.00 28.53 39 GLY C N 1
ATOM 2589 C CA . GLY C 1 44 ? -48.990 2.516 -5.404 1.00 22.62 39 GLY C CA 1
ATOM 2590 C C . GLY C 1 44 ? -47.556 2.554 -5.897 1.00 22.65 39 GLY C C 1
ATOM 2591 O O . GLY C 1 44 ? -46.698 1.784 -5.449 1.00 24.79 39 GLY C O 1
ATOM 2592 N N . PRO C 1 45 ? -47.280 3.431 -6.870 1.00 20.57 40 PRO C N 1
ATOM 2593 C CA . PRO C 1 45 ? -45.899 3.550 -7.379 1.00 19.30 40 PRO C CA 1
ATOM 2594 C C . PRO C 1 45 ? -44.878 3.902 -6.308 1.00 24.25 40 PRO C C 1
ATOM 2595 O O . PRO C 1 45 ? -43.802 3.292 -6.265 1.00 20.51 40 PRO C O 1
ATOM 2599 N N . MET C 1 46 ? -45.191 4.864 -5.430 1.00 22.82 41 MET C N 1
ATOM 2600 C CA . MET C 1 46 ? -44.291 5.178 -4.322 1.00 25.12 41 MET C CA 1
ATOM 2601 C C . MET C 1 46 ? -43.919 3.924 -3.525 1.00 21.21 41 MET C C 1
ATOM 2602 O O . MET C 1 46 ? -42.750 3.715 -3.170 1.00 15.94 41 MET C O 1
ATOM 2607 N N . LEU C 1 47 ? -44.908 3.088 -3.225 1.00 17.43 42 LEU C N 1
ATOM 2608 C CA . LEU C 1 47 ? -44.678 1.891 -2.413 1.00 19.28 42 LEU C CA 1
ATOM 2609 C C . LEU C 1 47 ? -43.862 0.837 -3.158 1.00 18.65 42 LEU C C 1
ATOM 2610 O O . LEU C 1 47 ? -43.034 0.133 -2.554 1.00 20.30 42 LEU C O 1
ATOM 2615 N N . THR C 1 48 ? -44.115 0.672 -4.451 1.00 17.27 43 THR C N 1
ATOM 2616 C CA . THR C 1 48 ? -43.285 -0.219 -5.259 1.00 16.91 43 THR C CA 1
ATOM 2617 C C . THR C 1 48 ? -41.822 0.211 -5.215 1.00 21.07 43 THR C C 1
ATOM 2618 O O . THR C 1 48 ? -40.927 -0.618 -4.999 1.00 14.90 43 THR C O 1
ATOM 2622 N N . LEU C 1 49 ? -41.557 1.510 -5.406 1.00 19.16 44 LEU C N 1
ATOM 2623 C CA . LEU C 1 49 ? -40.171 1.979 -5.425 1.00 17.72 44 LEU C CA 1
ATOM 2624 C C . LEU C 1 49 ? -39.545 1.962 -4.031 1.00 17.63 44 LEU C C 1
ATOM 2625 O O . LEU C 1 49 ? -38.327 1.776 -3.902 1.00 15.91 44 LEU C O 1
ATOM 2630 N N . LEU C 1 50 ? -40.348 2.163 -2.982 1.00 14.15 45 LEU C N 1
ATOM 2631 C CA . LEU C 1 50 ? -39.825 2.014 -1.629 1.00 15.42 45 LEU C CA 1
ATOM 2632 C C . LEU C 1 50 ? -39.354 0.588 -1.369 1.00 19.24 45 LEU C C 1
ATOM 2633 O O . LEU C 1 50 ? -38.319 0.375 -0.726 1.00 19.13 45 LEU C O 1
ATOM 2638 N N . LEU C 1 51 ? -40.117 -0.401 -1.827 1.00 17.36 46 LEU C N 1
ATOM 2639 C CA . LEU C 1 51 ? -39.695 -1.787 -1.676 1.00 13.59 46 LEU C CA 1
ATOM 2640 C C . LEU C 1 51 ? -38.374 -2.026 -2.387 1.00 17.40 46 LEU C C 1
ATOM 2641 O O . LEU C 1 51 ? -37.470 -2.656 -1.835 1.00 14.49 46 LEU C O 1
ATOM 2646 N N . LEU C 1 52 ? -38.248 -1.535 -3.624 1.00 14.51 47 LEU C N 1
ATOM 2647 C CA . LEU C 1 52 ? -36.998 -1.718 -4.362 1.00 18.49 47 LEU C CA 1
ATOM 2648 C C . LEU C 1 52 ? -35.837 -1.003 -3.682 1.00 18.82 47 LEU C C 1
ATOM 2649 O O . LEU C 1 52 ? -34.701 -1.501 -3.693 1.00 14.79 47 LEU C O 1
ATOM 2654 N N . GLU C 1 53 ? -36.096 0.173 -3.101 1.00 13.76 48 GLU C N 1
ATOM 2655 C CA . GLU C 1 53 ? -35.057 0.892 -2.360 1.00 20.83 48 GLU C CA 1
ATOM 2656 C C . GLU C 1 53 ? -34.623 0.128 -1.104 1.00 21.63 48 GLU C C 1
ATOM 2657 O O . GLU C 1 53 ? -33.427 0.033 -0.796 1.00 18.13 48 GLU C O 1
ATOM 2663 N N . ARG C 1 54 ? -35.586 -0.388 -0.335 1.00 18.02 49 ARG C N 1
ATOM 2664 C CA . ARG C 1 54 ? -35.237 -1.158 0.860 1.00 18.87 49 ARG C CA 1
ATOM 2665 C C . ARG C 1 54 ? -34.450 -2.409 0.504 1.00 17.38 49 ARG C C 1
ATOM 2666 O O . ARG C 1 54 ? -33.542 -2.824 1.247 1.00 14.71 49 ARG C O 1
ATOM 2674 N N . LEU C 1 55 ? -34.833 -3.063 -0.597 1.00 15.59 50 LEU C N 1
ATOM 2675 C CA . LEU C 1 55 ? -34.111 -4.248 -1.060 1.00 12.92 50 LEU C CA 1
ATOM 2676 C C . LEU C 1 55 ? -32.692 -3.891 -1.459 1.00 15.90 50 LEU C C 1
ATOM 2677 O O . LEU C 1 55 ? -31.742 -4.614 -1.127 1.00 14.25 50 LEU C O 1
ATOM 2682 N N . HIS C 1 56 ? -32.530 -2.783 -2.186 1.00 17.68 51 HIS C N 1
ATOM 2683 C CA . HIS C 1 56 ? -31.193 -2.345 -2.569 1.00 18.51 51 HIS C CA 1
ATOM 2684 C C . HIS C 1 56 ? -30.326 -2.114 -1.334 1.00 20.14 51 HIS C C 1
ATOM 2685 O O . HIS C 1 56 ? -29.166 -2.541 -1.290 1.00 18.01 51 HIS C O 1
ATOM 2692 N N . ALA C 1 57 ? -30.878 -1.464 -0.309 1.00 18.36 52 ALA C N 1
ATOM 2693 C CA . ALA C 1 57 ? -30.099 -1.214 0.897 1.00 20.84 52 ALA C CA 1
ATOM 2694 C C . ALA C 1 57 ? -29.718 -2.527 1.572 1.00 22.76 52 ALA C C 1
ATOM 2695 O O . ALA C 1 57 ? -28.562 -2.725 1.967 1.00 22.57 52 ALA C O 1
ATOM 2697 N N . ALA C 1 58 ? -30.685 -3.441 1.699 1.00 19.12 53 ALA C N 1
ATOM 2698 C CA . ALA C 1 58 ? -30.442 -4.727 2.351 1.00 23.62 53 ALA C CA 1
ATOM 2699 C C . ALA C 1 58 ? -29.419 -5.563 1.588 1.00 22.46 53 ALA C C 1
ATOM 2700 O O . ALA C 1 58 ? -28.539 -6.185 2.196 1.00 18.64 53 ALA C O 1
ATOM 2702 N N . LEU C 1 59 ? -29.532 -5.605 0.258 1.00 15.46 54 LEU C N 1
ATOM 2703 C CA . LEU C 1 59 ? -28.552 -6.315 -0.562 1.00 21.20 54 LEU C CA 1
ATOM 2704 C C . LEU C 1 59 ? -27.150 -5.775 -0.320 1.00 18.96 54 LEU C C 1
ATOM 2705 O O . LEU C 1 59 ? -26.204 -6.542 -0.102 1.00 18.49 54 LEU C O 1
ATOM 2710 N N . GLY C 1 60 ? -27.015 -4.445 -0.318 1.00 17.92 55 GLY C N 1
ATOM 2711 C CA . GLY C 1 60 ? -25.720 -3.819 -0.104 1.00 15.16 55 GLY C CA 1
ATOM 2712 C C . GLY C 1 60 ? -25.077 -4.202 1.213 1.00 20.51 55 GLY C C 1
ATOM 2713 O O . GLY C 1 60 ? -23.871 -4.443 1.269 1.00 21.57 55 GLY C O 1
ATOM 2714 N N . ARG C 1 61 ? -25.866 -4.242 2.293 1.00 20.38 56 ARG C N 1
ATOM 2715 C CA . ARG C 1 61 ? -25.330 -4.626 3.599 1.00 24.50 56 ARG C CA 1
ATOM 2716 C C . ARG C 1 61 ? -24.799 -6.051 3.600 1.00 23.83 56 ARG C C 1
ATOM 2717 O O . ARG C 1 61 ? -23.858 -6.367 4.331 1.00 26.35 56 ARG C O 1
ATOM 2725 N N . GLU C 1 62 ? -25.427 -6.933 2.835 1.00 20.92 57 GLU C N 1
ATOM 2726 C CA . GLU C 1 62 ? -24.988 -8.322 2.739 1.00 21.08 57 GLU C CA 1
ATOM 2727 C C . GLU C 1 62 ? -23.779 -8.454 1.808 1.00 21.34 57 GLU C C 1
ATOM 2728 O O . GLU C 1 62 ? -22.783 -9.113 2.131 1.00 18.90 57 GLU C O 1
ATOM 2734 N N . ILE C 1 63 ? -23.862 -7.838 0.638 1.00 17.36 58 ILE C N 1
ATOM 2735 C CA . ILE C 1 63 ? -22.839 -8.020 -0.385 1.00 16.98 58 ILE C CA 1
ATOM 2736 C C . ILE C 1 63 ? -21.510 -7.427 0.057 1.00 26.58 58 ILE C C 1
ATOM 2737 O O . ILE C 1 63 ? -20.446 -7.998 -0.208 1.00 21.93 58 ILE C O 1
ATOM 2742 N N . GLU C 1 64 ? -21.540 -6.265 0.716 1.00 18.26 59 GLU C N 1
ATOM 2743 C CA . GLU C 1 64 ? -20.297 -5.589 1.063 1.00 25.33 59 GLU C CA 1
ATOM 2744 C C . GLU C 1 64 ? -19.503 -6.326 2.137 1.00 25.34 59 GLU C C 1
ATOM 2745 O O . GLU C 1 64 ? -18.331 -6.002 2.357 1.00 23.45 59 GLU C O 1
ATOM 2751 N N . ARG C 1 65 ? -20.104 -7.303 2.809 1.00 20.97 60 ARG C N 1
ATOM 2752 C CA . ARG C 1 65 ? -19.372 -8.065 3.808 1.00 24.38 60 ARG C CA 1
ATOM 2753 C C . ARG C 1 65 ? -18.257 -8.907 3.202 1.00 26.41 60 ARG C C 1
ATOM 2754 O O . ARG C 1 65 ? -17.341 -9.312 3.919 1.00 25.37 60 ARG C O 1
ATOM 2762 N N . THR C 1 66 ? -18.321 -9.203 1.905 1.00 26.67 61 THR C N 1
ATOM 2763 C CA . THR C 1 66 ? -17.246 -9.962 1.277 1.00 25.26 61 THR C CA 1
ATOM 2764 C C . THR C 1 66 ? -15.934 -9.185 1.305 1.00 26.98 61 THR C C 1
ATOM 2765 O O . THR C 1 66 ? -14.885 -9.736 1.656 1.00 26.75 61 THR C O 1
ATOM 2769 N N . TYR C 1 67 ? -15.974 -7.891 0.966 1.00 28.31 62 TYR C N 1
ATOM 2770 C CA . TYR C 1 67 ? -14.754 -7.110 0.797 1.00 30.79 62 TYR C CA 1
ATOM 2771 C C . TYR C 1 67 ? -14.549 -6.034 1.862 1.00 28.68 62 TYR C C 1
ATOM 2772 O O . TYR C 1 67 ? -13.510 -5.364 1.848 1.00 26.99 62 TYR C O 1
ATOM 2781 N N . ALA C 1 68 ? -15.474 -5.884 2.814 1.00 36.16 63 ALA C N 1
ATOM 2782 C CA . ALA C 1 68 ? -15.354 -4.826 3.818 1.00 39.57 63 ALA C CA 1
ATOM 2783 C C . ALA C 1 68 ? -14.070 -4.944 4.632 1.00 38.46 63 ALA C C 1
ATOM 2784 O O . ALA C 1 68 ? -13.382 -3.940 4.871 1.00 33.37 63 ALA C O 1
ATOM 2786 N N . ALA C 1 69 ? -13.727 -6.160 5.064 1.00 41.40 64 ALA C N 1
ATOM 2787 C CA . ALA C 1 69 ? -12.582 -6.351 5.942 1.00 45.45 64 ALA C CA 1
ATOM 2788 C C . ALA C 1 69 ? -11.265 -6.205 5.219 1.00 52.21 64 ALA C C 1
ATOM 2789 O O . ALA C 1 69 ? -10.215 -6.296 5.862 1.00 55.27 64 ALA C O 1
ATOM 2791 N N . SER C 1 70 ? -11.294 -5.989 3.906 1.00 46.95 65 SER C N 1
ATOM 2792 C CA . SER C 1 70 ? -10.097 -5.715 3.133 1.00 44.69 65 SER C CA 1
ATOM 2793 C C . SER C 1 70 ? -9.912 -4.228 2.868 1.00 40.71 65 SER C C 1
ATOM 2794 O O . SER C 1 70 ? -8.976 -3.848 2.159 1.00 42.96 65 SER C O 1
ATOM 2797 N N . GLY C 1 71 ? -10.801 -3.385 3.390 1.00 40.67 66 GLY C N 1
ATOM 2798 C CA . GLY C 1 71 ? -10.699 -1.955 3.191 1.00 43.10 66 GLY C CA 1
ATOM 2799 C C . GLY C 1 71 ? -11.273 -1.446 1.889 1.00 42.04 66 GLY C C 1
ATOM 2800 O O . GLY C 1 71 ? -11.121 -0.258 1.584 1.00 41.97 66 GLY C O 1
ATOM 2801 N N . LEU C 1 72 ? -11.955 -2.294 1.128 1.00 43.14 67 LEU C N 1
ATOM 2802 C CA . LEU C 1 72 ? -12.526 -1.896 -0.149 1.00 38.94 67 LEU C CA 1
ATOM 2803 C C . LEU C 1 72 ? -13.950 -1.403 0.048 1.00 35.30 67 LEU C C 1
ATOM 2804 O O . LEU C 1 72 ? -14.661 -1.869 0.943 1.00 40.12 67 LEU C O 1
ATOM 2809 N N . ASN C 1 73 ? -14.353 -0.428 -0.772 1.00 36.34 68 ASN C N 1
ATOM 2810 C CA . ASN C 1 73 ? -15.760 -0.080 -0.900 1.00 34.67 68 ASN C CA 1
ATOM 2811 C C . ASN C 1 73 ? -16.310 -0.634 -2.219 1.00 30.44 68 ASN C C 1
ATOM 2812 O O . ASN C 1 73 ? -15.596 -1.266 -3.004 1.00 24.89 68 ASN C O 1
ATOM 2817 N N . ALA C 1 74 ? -17.613 -0.426 -2.439 1.00 30.58 69 ALA C N 1
ATOM 2818 C CA . ALA C 1 74 ? -18.265 -0.936 -3.644 1.00 26.49 69 ALA C CA 1
ATOM 2819 C C . ALA C 1 74 ? -17.567 -0.452 -4.914 1.00 27.09 69 ALA C C 1
ATOM 2820 O O . ALA C 1 74 ? -17.405 -1.221 -5.873 1.00 20.50 69 ALA C O 1
ATOM 2822 N N . ALA C 1 75 ? -17.188 0.832 -4.950 1.00 28.81 70 ALA C N 1
ATOM 2823 C CA . ALA C 1 75 ? -16.488 1.396 -6.104 1.00 30.68 70 ALA C CA 1
ATOM 2824 C C . ALA C 1 75 ? -15.185 0.656 -6.379 1.00 29.91 70 ALA C C 1
ATOM 2825 O O . ALA C 1 75 ? -14.849 0.380 -7.536 1.00 25.31 70 ALA C O 1
ATOM 2827 N N . GLY C 1 76 ? -14.411 0.386 -5.322 1.00 28.51 71 GLY C N 1
ATOM 2828 C CA . GLY C 1 76 ? -13.142 -0.308 -5.482 1.00 25.36 71 GLY C CA 1
ATOM 2829 C C . GLY C 1 76 ? -13.301 -1.754 -5.920 1.00 26.07 71 GLY C C 1
ATOM 2830 O O . GLY C 1 76 ? -12.576 -2.231 -6.802 1.00 27.37 71 GLY C O 1
ATOM 2831 N N . TRP C 1 77 ? -14.235 -2.479 -5.293 1.00 22.02 72 TRP C N 1
ATOM 2832 C CA . TRP C 1 77 ? -14.495 -3.863 -5.683 1.00 20.50 72 TRP C CA 1
ATOM 2833 C C . TRP C 1 77 ? -14.919 -3.946 -7.147 1.00 19.39 72 TRP C C 1
ATOM 2834 O O . TRP C 1 77 ? -14.434 -4.801 -7.895 1.00 19.58 72 TRP C O 1
ATOM 2845 N N . ASP C 1 78 ? -15.792 -3.032 -7.578 1.00 24.81 73 ASP C N 1
ATOM 2846 C CA . ASP C 1 78 ? -16.224 -2.980 -8.976 1.00 20.40 73 ASP C CA 1
ATOM 2847 C C . ASP C 1 78 ? -15.038 -2.828 -9.920 1.00 19.92 73 ASP C C 1
ATOM 2848 O O . ASP C 1 78 ? -14.905 -3.571 -10.897 1.00 22.70 73 ASP C O 1
ATOM 2853 N N . LEU C 1 79 ? -14.149 -1.882 -9.640 1.00 19.83 74 LEU C N 1
ATOM 2854 C CA . LEU C 1 79 ? -13.003 -1.707 -10.528 1.00 20.31 74 LEU C CA 1
ATOM 2855 C C . LEU C 1 79 ? -12.140 -2.969 -10.573 1.00 24.01 74 LEU C C 1
ATOM 2856 O O . LEU C 1 79 ? -11.761 -3.438 -11.653 1.00 21.36 74 LEU C O 1
ATOM 2861 N N . LEU C 1 80 ? -11.822 -3.538 -9.405 1.00 24.98 75 LEU C N 1
ATOM 2862 C CA . LEU C 1 80 ? -10.983 -4.734 -9.360 1.00 25.78 75 LEU C CA 1
ATOM 2863 C C . LEU C 1 80 ? -11.616 -5.880 -10.137 1.00 21.84 75 LEU C C 1
ATOM 2864 O O . LEU C 1 80 ? -10.942 -6.565 -10.921 1.00 22.45 75 LEU C O 1
ATOM 2869 N N . LEU C 1 81 ? -12.916 -6.110 -9.920 1.00 20.53 76 LEU C N 1
ATOM 2870 C CA . LEU C 1 81 ? -13.599 -7.177 -10.637 1.00 19.79 76 LEU C CA 1
ATOM 2871 C C . LEU C 1 81 ? -13.617 -6.890 -12.134 1.00 23.42 76 LEU C C 1
ATOM 2872 O O . LEU C 1 81 ? -13.489 -7.805 -12.954 1.00 19.52 76 LEU C O 1
ATOM 2877 N N . THR C 1 82 ? -13.796 -5.624 -12.511 1.00 24.19 77 THR C N 1
ATOM 2878 C CA . THR C 1 82 ? -13.801 -5.279 -13.932 1.00 18.58 77 THR C CA 1
ATOM 2879 C C . THR C 1 82 ? -12.477 -5.652 -14.584 1.00 19.85 77 THR C C 1
ATOM 2880 O O . THR C 1 82 ? -12.448 -6.274 -15.652 1.00 22.66 77 THR C O 1
ATOM 2884 N N . LEU C 1 83 ? -11.365 -5.293 -13.941 1.00 21.97 78 LEU C N 1
ATOM 2885 C CA . LEU C 1 83 ? -10.054 -5.684 -14.453 1.00 23.80 78 LEU C CA 1
ATOM 2886 C C . LEU C 1 83 ? -9.928 -7.196 -14.512 1.00 22.92 78 LEU C C 1
ATOM 2887 O O . LEU C 1 83 ? -9.444 -7.757 -15.501 1.00 23.97 78 LEU C O 1
ATOM 2892 N N . TYR C 1 84 ? -10.393 -7.867 -13.466 1.00 22.73 79 TYR C N 1
ATOM 2893 C CA . TYR C 1 84 ? -10.237 -9.313 -13.361 1.00 28.48 79 TYR C CA 1
ATOM 2894 C C . TYR C 1 84 ? -10.886 -10.028 -14.541 1.00 25.30 79 TYR C C 1
ATOM 2895 O O . TYR C 1 84 ? -10.272 -10.888 -15.183 1.00 23.66 79 TYR C O 1
ATOM 2904 N N . ARG C 1 85 ? -12.130 -9.662 -14.858 1.00 21.21 80 ARG C N 1
ATOM 2905 C CA . ARG C 1 85 ? -12.905 -10.368 -15.868 1.00 27.63 80 ARG C CA 1
ATOM 2906 C C . ARG C 1 85 ? -12.798 -9.770 -17.264 1.00 25.99 80 ARG C C 1
ATOM 2907 O O . ARG C 1 85 ? -13.083 -10.472 -18.238 1.00 24.30 80 ARG C O 1
ATOM 2915 N N . SER C 1 86 ? -12.428 -8.497 -17.402 1.00 24.87 81 SER C N 1
ATOM 2916 C CA . SER C 1 86 ? -12.502 -7.837 -18.701 1.00 25.27 81 SER C CA 1
ATOM 2917 C C . SER C 1 86 ? -11.175 -7.274 -19.212 1.00 25.83 81 SER C C 1
ATOM 2918 O O . SER C 1 86 ? -11.104 -6.895 -20.387 1.00 27.08 81 SER C O 1
ATOM 2921 N N . ALA C 1 87 ? -10.139 -7.176 -18.389 1.00 22.39 82 ALA C N 1
ATOM 2922 C CA . ALA C 1 87 ? -8.948 -6.564 -18.977 1.00 26.60 82 ALA C CA 1
ATOM 2923 C C . ALA C 1 87 ? -8.129 -7.597 -19.757 1.00 32.65 82 ALA C C 1
ATOM 2924 O O . ALA C 1 87 ? -7.918 -8.714 -19.275 1.00 34.54 82 ALA C O 1
ATOM 2926 N N . PRO C 1 88 ? -7.634 -7.245 -20.946 1.00 29.64 83 PRO C N 1
ATOM 2927 C CA . PRO C 1 88 ? -6.659 -8.109 -21.638 1.00 28.90 83 PRO C CA 1
ATOM 2928 C C . PRO C 1 88 ? -5.324 -8.051 -20.919 1.00 35.04 83 PRO C C 1
ATOM 2929 O O . PRO C 1 88 ? -5.162 -7.236 -20.000 1.00 37.80 83 PRO C O 1
ATOM 2933 N N . PRO C 1 89 ? -4.355 -8.908 -21.289 1.00 39.55 84 PRO C N 1
ATOM 2934 C CA . PRO C 1 89 ? -3.059 -8.893 -20.586 1.00 39.25 84 PRO C CA 1
ATOM 2935 C C . PRO C 1 89 ? -2.407 -7.523 -20.512 1.00 40.87 84 PRO C C 1
ATOM 2936 O O . PRO C 1 89 ? -1.769 -7.204 -19.502 1.00 40.80 84 PRO C O 1
ATOM 2940 N N . GLU C 1 90 ? -2.548 -6.708 -21.560 1.00 39.17 85 GLU C N 1
ATOM 2941 C CA . GLU C 1 90 ? -1.992 -5.363 -21.581 1.00 39.76 85 GLU C CA 1
ATOM 2942 C C . GLU C 1 90 ? -2.724 -4.381 -20.669 1.00 37.74 85 GLU C C 1
ATOM 2943 O O . GLU C 1 90 ? -2.213 -3.274 -20.464 1.00 39.10 85 GLU C O 1
ATOM 2949 N N . GLY C 1 91 ? -3.903 -4.735 -20.135 1.00 30.27 86 GLY C N 1
ATOM 2950 C CA . GLY C 1 91 ? -4.643 -3.833 -19.258 1.00 28.77 86 GLY C CA 1
ATOM 2951 C C . GLY C 1 91 ? -5.671 -3.001 -19.998 1.00 34.78 86 GLY C C 1
ATOM 2952 O O . GLY C 1 91 ? -5.903 -3.166 -21.197 1.00 33.30 86 GLY C O 1
ATOM 2953 N N . LEU C 1 92 ? -6.295 -2.075 -19.266 1.00 28.42 87 LEU C N 1
ATOM 2954 C CA . LEU C 1 92 ? -7.314 -1.195 -19.826 1.00 25.27 87 LEU C CA 1
ATOM 2955 C C . LEU C 1 92 ? -6.944 0.268 -19.610 1.00 31.09 87 LEU C C 1
ATOM 2956 O O . LEU C 1 92 ? -6.581 0.669 -18.499 1.00 28.29 87 LEU C O 1
ATOM 2961 N N . ARG C 1 93 ? -7.044 1.065 -20.679 1.00 30.34 88 ARG C N 1
ATOM 2962 C CA . ARG C 1 93 ? -6.947 2.505 -20.554 1.00 26.47 88 ARG C CA 1
ATOM 2963 C C . ARG C 1 93 ? -8.193 3.033 -19.853 1.00 25.09 88 ARG C C 1
ATOM 2964 O O . ARG C 1 93 ? -9.209 2.336 -19.781 1.00 27.12 88 ARG C O 1
ATOM 2972 N N . PRO C 1 94 ? -8.132 4.256 -19.296 1.00 25.64 89 PRO C N 1
ATOM 2973 C CA . PRO C 1 94 ? -9.231 4.713 -18.420 1.00 24.56 89 PRO C CA 1
ATOM 2974 C C . PRO C 1 94 ? -10.602 4.783 -19.085 1.00 25.84 89 PRO C C 1
ATOM 2975 O O . PRO C 1 94 ? -11.598 4.426 -18.445 1.00 21.77 89 PRO C O 1
ATOM 2979 N N . THR C 1 95 ? -10.704 5.292 -20.320 1.00 26.13 90 THR C N 1
ATOM 2980 C CA . THR C 1 95 ? -12.011 5.340 -20.981 1.00 21.74 90 THR C CA 1
ATOM 2981 C C . THR C 1 95 ? -12.639 3.952 -21.075 1.00 20.56 90 THR C C 1
ATOM 2982 O O . THR C 1 95 ? -13.818 3.760 -20.734 1.00 20.84 90 THR C O 1
ATOM 2986 N N . GLU C 1 96 ? -11.867 2.968 -21.543 1.00 21.03 91 GLU C N 1
ATOM 2987 C CA . GLU C 1 96 ? -12.398 1.610 -21.675 1.00 20.16 91 GLU C CA 1
ATOM 2988 C C . GLU C 1 96 ? -12.730 1.010 -20.320 1.00 26.47 91 GLU C C 1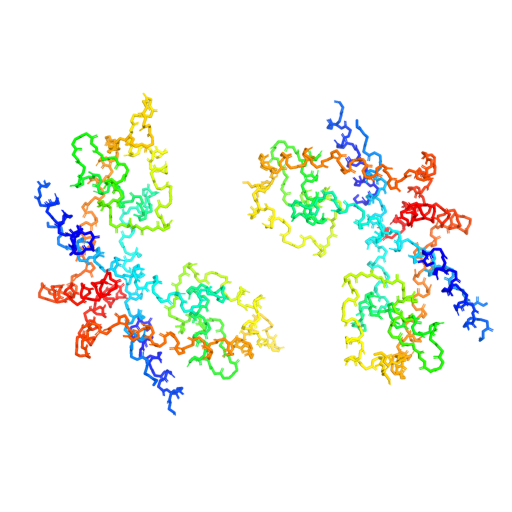
ATOM 2989 O O . GLU C 1 96 ? -13.734 0.301 -20.180 1.00 21.24 91 GLU C O 1
ATOM 2995 N N . LEU C 1 97 ? -11.883 1.255 -19.321 1.00 26.49 92 LEU C N 1
ATOM 2996 C CA . LEU C 1 97 ? -12.128 0.716 -17.980 1.00 24.38 92 LEU C CA 1
ATOM 2997 C C . LEU C 1 97 ? -13.437 1.251 -17.397 1.00 23.11 92 LEU C C 1
ATOM 2998 O O . LEU C 1 97 ? -14.235 0.494 -16.829 1.00 22.46 92 LEU C O 1
ATOM 3003 N N . SER C 1 98 ? -13.670 2.564 -17.524 1.00 21.96 93 SER C N 1
ATOM 3004 C CA . SER C 1 98 ? -14.915 3.146 -17.031 1.00 24.58 93 SER C CA 1
ATOM 3005 C C . SER C 1 98 ? -16.123 2.556 -17.739 1.00 24.43 93 SER C C 1
ATOM 3006 O O . SER C 1 98 ? -17.179 2.360 -17.124 1.00 24.73 93 SER C O 1
ATOM 3009 N N . ALA C 1 99 ? -16.005 2.302 -19.045 1.00 18.53 94 ALA C N 1
ATOM 3010 C CA . ALA C 1 99 ? -17.137 1.767 -19.792 1.00 17.67 94 ALA C CA 1
ATOM 3011 C C . ALA C 1 99 ? -17.429 0.313 -19.445 1.00 19.25 94 ALA C C 1
ATOM 3012 O O . ALA C 1 99 ? -18.561 -0.146 -19.645 1.0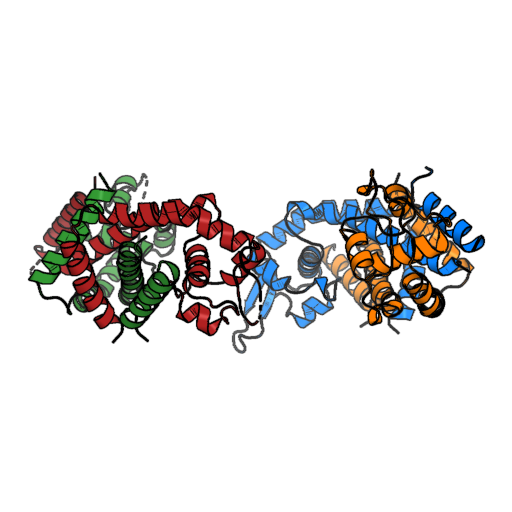0 19.32 94 ALA C O 1
ATOM 3014 N N . LEU C 1 100 ? -16.432 -0.438 -18.969 1.00 16.06 95 LEU C N 1
ATOM 3015 C CA . LEU C 1 100 ? -16.636 -1.844 -18.646 1.00 20.40 95 LEU C CA 1
ATOM 3016 C C . LEU C 1 100 ? -16.973 -2.072 -17.174 1.00 21.05 95 LEU C C 1
ATOM 3017 O O . LEU C 1 100 ? -17.360 -3.186 -16.808 1.00 21.56 95 LEU C O 1
ATOM 3022 N N . ALA C 1 101 ? -16.843 -1.053 -16.333 1.00 22.93 96 ALA C N 1
ATOM 3023 C CA . ALA C 1 101 ? -17.192 -1.167 -14.924 1.00 21.71 96 ALA C CA 1
ATOM 3024 C C . ALA C 1 101 ? -18.710 -1.130 -14.745 1.00 19.78 96 ALA C C 1
ATOM 3025 O O . ALA C 1 101 ? -19.439 -0.540 -15.547 1.00 23.23 96 ALA C O 1
ATOM 3027 N N . ALA C 1 102 ? -19.185 -1.759 -13.668 1.00 21.68 97 ALA C N 1
ATOM 3028 C CA . ALA C 1 102 ? -20.627 -1.808 -13.418 1.00 21.24 97 ALA C CA 1
ATOM 3029 C C . ALA C 1 102 ? -21.151 -0.567 -12.722 1.00 19.42 97 ALA C C 1
ATOM 3030 O O . ALA C 1 102 ? -22.351 -0.282 -12.805 1.00 23.65 97 ALA C O 1
ATOM 3032 N N . ILE C 1 103 ? -20.293 0.179 -12.038 1.00 20.29 98 ILE C N 1
ATOM 3033 C CA . ILE C 1 103 ? -20.702 1.362 -11.296 1.00 21.82 98 ILE C CA 1
ATOM 3034 C C . ILE C 1 103 ? -20.203 2.589 -12.036 1.00 32.88 98 ILE C C 1
ATOM 3035 O O . ILE C 1 103 ? -19.054 2.624 -12.495 1.00 28.66 98 ILE C O 1
ATOM 3040 N N . SER C 1 104 ? -21.094 3.562 -12.198 1.00 33.73 99 SER C N 1
ATOM 3041 C CA . SER C 1 104 ? -20.795 4.878 -12.732 1.00 46.53 99 SER C CA 1
ATOM 3042 C C . SER C 1 104 ? -21.437 5.906 -11.813 1.00 55.21 99 SER C C 1
ATOM 3043 O O . SER C 1 104 ? -22.411 5.617 -11.113 1.00 63.00 99 SER C O 1
ATOM 3045 N N . GLY C 1 105 ? -20.843 7.093 -11.756 1.00 53.77 100 GLY C N 1
ATOM 3046 C CA . GLY C 1 105 ? -21.418 8.173 -10.991 1.00 51.06 100 GLY C CA 1
ATOM 3047 C C . GLY C 1 105 ? -20.455 8.800 -10.011 1.00 48.36 100 GLY C C 1
ATOM 3048 O O . GLY C 1 105 ? -19.256 8.508 -10.014 1.00 46.35 100 GLY C O 1
ATOM 3049 N N . PRO C 1 106 ? -20.970 9.687 -9.153 1.00 52.49 101 PRO C N 1
ATOM 3050 C CA . PRO C 1 106 ? -20.076 10.413 -8.239 1.00 56.01 101 PRO C CA 1
ATOM 3051 C C . PRO C 1 106 ? -19.324 9.492 -7.296 1.00 52.67 101 PRO C C 1
ATOM 3052 O O . PRO C 1 106 ? -18.206 9.828 -6.886 1.00 54.26 101 PRO C O 1
ATOM 3056 N N . SER C 1 107 ? -19.878 8.318 -6.977 1.00 50.45 102 SER C N 1
ATOM 3057 C CA . SER C 1 107 ? -19.211 7.393 -6.063 1.00 48.50 102 SER C CA 1
ATOM 3058 C C . SER C 1 107 ? -17.936 6.786 -6.643 1.00 49.16 102 SER C C 1
ATOM 3059 O O . SER C 1 107 ? -17.162 6.181 -5.892 1.00 52.84 102 SER C O 1
ATOM 3062 N N . THR C 1 108 ? -17.705 6.900 -7.947 1.00 47.00 103 THR C N 1
ATOM 3063 C CA . THR C 1 108 ? -16.481 6.378 -8.539 1.00 45.22 103 THR C CA 1
ATOM 3064 C C . THR C 1 108 ? -15.346 7.387 -8.521 1.00 47.75 103 THR C C 1
ATOM 3065 O O . THR C 1 108 ? -14.256 7.072 -9.007 1.00 46.99 103 THR C O 1
ATOM 3069 N N . SER C 1 109 ? -15.581 8.591 -7.996 1.00 49.70 104 SER C N 1
ATOM 3070 C CA . SER C 1 109 ? -14.541 9.611 -7.956 1.00 48.48 104 SER C CA 1
ATOM 3071 C C . SER C 1 109 ? -13.342 9.109 -7.162 1.00 49.07 104 SER C C 1
ATOM 3072 O O . SER C 1 109 ? -13.489 8.604 -6.045 1.00 51.59 104 SER C O 1
ATOM 3074 N N . ASN C 1 110 ? -12.160 9.204 -7.771 1.00 50.91 105 ASN C N 1
ATOM 3075 C CA . ASN C 1 110 ? -10.866 8.903 -7.159 1.00 53.02 105 ASN C CA 1
ATOM 3076 C C . ASN C 1 110 ? -10.672 7.428 -6.831 1.00 47.66 105 ASN C C 1
ATOM 3077 O O . ASN C 1 110 ? -9.764 7.096 -6.062 1.00 44.89 105 ASN C O 1
ATOM 3079 N N . ARG C 1 111 ? -11.498 6.522 -7.365 1.00 45.67 106 ARG C N 1
ATOM 3080 C CA . ARG C 1 111 ? -11.290 5.113 -7.036 1.00 42.93 106 ARG C CA 1
ATOM 3081 C C . ARG C 1 111 ? -10.009 4.568 -7.659 1.00 44.36 106 ARG C C 1
ATOM 3082 O O . ARG C 1 111 ? -9.394 3.655 -7.097 1.00 45.69 106 ARG C O 1
ATOM 3090 N N . ILE C 1 112 ? -9.600 5.084 -8.822 1.00 38.01 107 ILE C N 1
ATOM 3091 C CA . ILE C 1 112 ? -8.319 4.672 -9.391 1.00 49.80 107 ILE C CA 1
ATOM 3092 C C . ILE C 1 112 ? -7.174 5.083 -8.470 1.00 50.99 107 ILE C C 1
ATOM 3093 O O . ILE C 1 112 ? -6.284 4.282 -8.162 1.00 49.70 107 ILE C O 1
ATOM 3098 N N . VAL C 1 113 ? -7.178 6.344 -8.027 1.00 49.82 108 VAL C N 1
ATOM 3099 C CA . VAL C 1 113 ? -6.177 6.824 -7.075 1.00 54.02 108 VAL C CA 1
ATOM 3100 C C . VAL C 1 113 ? -6.147 5.942 -5.829 1.00 51.22 108 VAL C C 1
ATOM 3101 O O . VAL C 1 113 ? -5.083 5.487 -5.394 1.00 53.00 108 VAL C O 1
ATOM 3105 N N . ARG C 1 114 ? -7.318 5.700 -5.228 1.00 50.09 109 ARG C N 1
ATOM 3106 C CA . ARG C 1 114 ? -7.379 4.935 -3.981 1.00 52.22 109 ARG C CA 1
ATOM 3107 C C . ARG C 1 114 ? -6.815 3.522 -4.150 1.00 53.26 109 ARG C C 1
ATOM 3108 O O . ARG C 1 114 ? -6.089 3.030 -3.275 1.00 42.88 109 ARG C O 1
ATOM 3110 N N . LEU C 1 115 ? -7.128 2.857 -5.273 1.00 39.77 110 LEU C N 1
ATOM 3111 C CA . LEU C 1 115 ? -6.635 1.501 -5.508 1.00 38.34 110 LEU C CA 1
ATOM 3112 C C . LEU C 1 115 ? -5.157 1.490 -5.887 1.00 39.82 110 LEU C C 1
ATOM 3113 O O . LEU C 1 115 ? -4.444 0.528 -5.570 1.00 39.72 110 LEU C O 1
ATOM 3118 N N . LEU C 1 116 ? -4.692 2.542 -6.564 1.00 46.03 111 LEU C N 1
ATOM 3119 C CA . LEU C 1 116 ? -3.262 2.702 -6.801 1.00 50.49 111 LEU C CA 1
ATOM 3120 C C . LEU C 1 116 ? -2.520 2.880 -5.485 1.00 57.95 111 LEU C C 1
ATOM 3121 O O . LEU C 1 116 ? -1.485 2.245 -5.253 1.00 61.00 111 LEU C O 1
ATOM 3126 N N . GLU C 1 117 ? -3.033 3.756 -4.612 1.00 57.54 112 GLU C N 1
ATOM 3127 C CA . GLU C 1 117 ? -2.417 3.951 -3.300 1.00 60.50 112 GLU C CA 1
ATOM 3128 C C . GLU C 1 117 ? -2.363 2.655 -2.499 1.00 55.73 112 GLU C C 1
ATOM 3129 O O . GLU C 1 117 ? -1.420 2.441 -1.730 1.00 59.02 112 GLU C O 1
ATOM 3131 N N . LYS C 1 118 ? -3.350 1.778 -2.677 1.00 49.86 113 LYS C N 1
ATOM 3132 C CA . LYS C 1 118 ? -3.404 0.483 -2.009 1.00 48.00 113 LYS C CA 1
ATOM 3133 C C . LYS C 1 118 ? -2.488 -0.562 -2.638 1.00 45.18 113 LYS C C 1
ATOM 3134 O O . LYS C 1 118 ? -2.351 -1.656 -2.081 1.00 43.19 113 LYS C O 1
ATOM 3140 N N . GLY C 1 119 ? -1.908 -0.278 -3.799 1.00 45.94 114 GLY C N 1
ATOM 3141 C CA . GLY C 1 119 ? -1.068 -1.242 -4.477 1.00 43.98 114 GLY C CA 1
ATOM 3142 C C . GLY C 1 119 ? -1.832 -2.356 -5.155 1.00 45.67 114 GLY C C 1
ATOM 3143 O O . GLY C 1 119 ? -1.237 -3.378 -5.510 1.00 39.71 114 GLY C O 1
ATOM 3144 N N . LEU C 1 120 ? -3.133 -2.181 -5.391 1.00 38.45 115 LEU C N 1
ATOM 3145 C CA . LEU C 1 120 ? -3.912 -3.254 -5.987 1.00 35.87 115 LEU C CA 1
ATOM 3146 C C . LEU C 1 120 ? -3.994 -3.141 -7.500 1.00 43.60 115 LEU C C 1
ATOM 3147 O O . LEU C 1 120 ? -4.298 -4.137 -8.167 1.00 33.10 115 LEU C O 1
ATOM 3152 N N . ILE C 1 121 ? -3.747 -1.951 -8.047 1.00 36.08 116 ILE C N 1
ATOM 3153 C CA . ILE C 1 121 ? -3.662 -1.742 -9.483 1.00 35.61 116 ILE C CA 1
ATOM 3154 C C . ILE C 1 121 ? -2.401 -0.930 -9.770 1.00 37.97 116 ILE C C 1
ATOM 3155 O O . ILE C 1 121 ? -1.816 -0.315 -8.880 1.00 39.91 116 ILE C O 1
ATOM 3160 N N . GLU C 1 122 ? -1.991 -0.948 -11.037 1.00 37.89 117 GLU C N 1
ATOM 3161 C CA . GLU C 1 122 ? -0.791 -0.281 -11.521 1.00 40.00 117 GLU C CA 1
ATOM 3162 C C . GLU C 1 122 ? -1.033 0.192 -12.949 1.00 39.67 117 GLU C C 1
ATOM 3163 O O . GLU C 1 122 ? -1.982 -0.235 -13.607 1.00 37.76 117 GLU C O 1
ATOM 3169 N N . ARG C 1 123 ? -0.117 1.016 -13.455 1.00 46.55 118 ARG C N 1
ATOM 3170 C CA . ARG C 1 123 ? -0.207 1.509 -14.833 1.00 51.17 118 ARG C CA 1
ATOM 3171 C C . ARG C 1 123 ? 0.893 0.935 -15.716 1.00 53.03 118 ARG C C 1
ATOM 3172 O O . ARG C 1 123 ? 1.823 0.290 -15.229 1.00 60.94 118 ARG C O 1
ATOM 3180 N N . SER C 1 132 ? -3.908 8.472 -19.279 1.00 52.72 127 SER C N 1
ATOM 3181 C CA . SER C 1 132 ? -4.386 7.654 -20.391 1.00 53.87 127 SER C CA 1
ATOM 3182 C C . SER C 1 132 ? -3.733 6.262 -20.438 1.00 53.90 127 SER C C 1
ATOM 3183 O O . SER C 1 132 ? -4.225 5.364 -21.131 1.00 50.02 127 SER C O 1
ATOM 3185 N N . ALA C 1 133 ? -2.622 6.105 -19.711 1.00 51.28 128 ALA C N 1
ATOM 3186 C CA . ALA C 1 133 ? -1.919 4.830 -19.613 1.00 48.01 128 ALA C CA 1
ATOM 3187 C C . ALA C 1 133 ? -2.867 3.717 -19.182 1.00 44.02 128 ALA C C 1
ATOM 3188 O O . ALA C 1 133 ? -3.839 3.947 -18.453 1.00 42.84 128 ALA C O 1
ATOM 3190 N N . SER C 1 134 ? -2.592 2.506 -19.667 1.00 42.72 129 SER C N 1
ATOM 3191 C CA . SER C 1 134 ? -3.424 1.356 -19.336 1.00 45.96 129 SER C CA 1
ATOM 3192 C C . SER C 1 134 ? -3.197 0.895 -17.898 1.00 42.67 129 SER C C 1
ATOM 3193 O O . SER C 1 134 ? -2.098 0.991 -17.347 1.00 43.73 129 SER C O 1
ATOM 3196 N N . ILE C 1 135 ? -4.261 0.374 -17.301 1.00 41.57 130 ILE C N 1
ATOM 3197 C CA . ILE C 1 135 ? -4.289 -0.045 -15.908 1.00 34.64 130 ILE C CA 1
ATOM 3198 C C . ILE C 1 135 ? -4.463 -1.554 -15.850 1.00 36.27 130 ILE C C 1
ATOM 3199 O O . ILE C 1 135 ? -5.234 -2.133 -16.628 1.00 31.17 130 ILE C O 1
ATOM 3204 N N . ARG C 1 136 ? -3.759 -2.184 -14.909 1.00 33.62 131 ARG C N 1
ATOM 3205 C CA . ARG C 1 136 ? -3.788 -3.623 -14.708 1.00 36.26 131 ARG C CA 1
ATOM 3206 C C . ARG C 1 136 ? -3.824 -3.915 -13.218 1.00 34.87 131 ARG C C 1
ATOM 3207 O O . ARG C 1 136 ? -3.407 -3.100 -12.392 1.00 35.10 131 ARG C O 1
ATOM 3215 N N . LEU C 1 137 ? -4.301 -5.106 -12.887 1.00 33.87 132 LEU C N 1
ATOM 3216 C CA . LEU C 1 137 ? -4.176 -5.607 -11.526 1.00 38.44 132 LEU C CA 1
ATOM 3217 C C . LEU C 1 137 ? -2.715 -5.897 -11.206 1.00 38.14 132 LEU C C 1
ATOM 3218 O O . LEU C 1 137 ? -2.004 -6.488 -12.020 1.00 32.30 132 LEU C O 1
ATOM 3223 N N . THR C 1 138 ? -2.272 -5.518 -10.010 1.00 40.62 133 THR C N 1
ATOM 3224 C CA . THR C 1 138 ? -0.983 -5.997 -9.519 1.00 40.31 133 THR C CA 1
ATOM 3225 C C . THR C 1 138 ? -1.151 -7.435 -9.049 1.00 34.70 133 THR C C 1
ATOM 3226 O O . THR C 1 138 ? -2.271 -7.935 -8.948 1.00 33.99 133 THR C O 1
ATOM 3230 N N . PRO C 1 139 ? -0.049 -8.147 -8.790 1.00 34.73 134 PRO C N 1
ATOM 3231 C CA . PRO C 1 139 ? -0.194 -9.484 -8.189 1.00 34.40 134 PRO C CA 1
ATOM 3232 C C . PRO C 1 139 ? -0.997 -9.462 -6.904 1.00 33.86 134 PRO C C 1
ATOM 3233 O O . PRO C 1 139 ? -1.838 -10.344 -6.691 1.00 36.42 134 PRO C O 1
ATOM 3237 N N . GLN C 1 140 ? -0.798 -8.443 -6.067 1.00 34.89 135 GLN C N 1
ATOM 3238 C CA . GLN C 1 140 ? -1.573 -8.324 -4.837 1.00 34.58 135 GLN C CA 1
ATOM 3239 C C . GLN C 1 140 ? -3.057 -8.092 -5.136 1.00 32.37 135 GLN C C 1
ATOM 3240 O O . GLN C 1 140 ? -3.931 -8.708 -4.512 1.00 37.24 135 GLN C O 1
ATOM 3246 N N . GLY C 1 141 ? -3.368 -7.187 -6.064 1.00 31.72 136 GLY C N 1
ATOM 3247 C CA . GLY C 1 141 ? -4.761 -6.999 -6.439 1.00 29.75 136 GLY C CA 1
ATOM 3248 C C . GLY C 1 141 ? -5.400 -8.278 -6.950 1.00 36.41 136 GLY C C 1
ATOM 3249 O O . GLY C 1 141 ? -6.501 -8.652 -6.532 1.00 29.51 136 GLY C O 1
ATOM 3250 N N . ARG C 1 142 ? -4.719 -8.961 -7.877 1.00 28.55 137 ARG C N 1
ATOM 3251 C CA . ARG C 1 142 ? -5.242 -10.208 -8.425 1.00 27.48 137 ARG C CA 1
ATOM 3252 C C . ARG C 1 142 ? -5.387 -11.273 -7.344 1.00 33.24 137 ARG C C 1
ATOM 3253 O O . ARG C 1 142 ? -6.367 -12.034 -7.335 1.00 29.61 137 ARG C O 1
ATOM 3261 N N . ALA C 1 143 ? -4.425 -11.343 -6.423 1.00 29.21 138 ALA C N 1
ATOM 3262 C CA . ALA C 1 143 ? -4.527 -12.315 -5.337 1.00 33.24 138 ALA C CA 1
ATOM 3263 C C . ALA C 1 143 ? -5.738 -12.022 -4.461 1.00 32.40 138 ALA C C 1
ATOM 3264 O O . ALA C 1 143 ? -6.447 -12.943 -4.040 1.00 34.55 138 ALA C O 1
ATOM 3266 N N . LEU C 1 144 ? -6.006 -10.740 -4.197 1.00 31.10 139 LEU C N 1
ATOM 3267 C CA . LEU C 1 144 ? -7.153 -10.371 -3.374 1.00 34.57 139 LEU C CA 1
ATOM 3268 C C . LEU C 1 144 ? -8.464 -10.804 -4.029 1.00 35.81 139 LEU C C 1
ATOM 3269 O O . LEU C 1 144 ? -9.324 -11.409 -3.382 1.00 28.21 139 LEU C O 1
ATOM 3274 N N . VAL C 1 145 ? -8.624 -10.512 -5.321 1.00 27.98 140 VAL C N 1
ATOM 3275 C CA . VAL C 1 145 ? -9.843 -10.897 -6.031 1.00 29.30 140 VAL C CA 1
ATOM 3276 C C . VAL C 1 145 ? -10.024 -12.413 -6.000 1.00 27.89 140 VAL C C 1
ATOM 3277 O O . VAL C 1 145 ? -11.120 -12.925 -5.745 1.00 24.43 140 VAL C O 1
ATOM 3281 N N . THR C 1 146 ? -8.957 -13.155 -6.291 1.00 25.70 141 THR C N 1
ATOM 3282 C CA . THR C 1 146 ? -9.046 -14.612 -6.267 1.00 24.22 141 THR C CA 1
ATOM 3283 C C . THR C 1 146 ? -9.452 -15.112 -4.889 1.00 27.17 141 THR C C 1
ATOM 3284 O O . THR C 1 146 ? -10.250 -16.049 -4.765 1.00 28.63 141 THR C O 1
ATOM 3288 N N . HIS C 1 147 ? -8.912 -14.487 -3.845 1.00 27.02 142 HIS C N 1
ATOM 3289 C CA . HIS C 1 147 ? -9.210 -14.864 -2.471 1.00 28.42 142 HIS C CA 1
ATOM 3290 C C . HIS C 1 147 ? -10.662 -14.576 -2.108 1.00 28.07 142 HIS C C 1
ATOM 3291 O O . HIS C 1 147 ? -11.315 -15.395 -1.447 1.00 24.82 142 HIS C O 1
ATOM 3298 N N . LEU C 1 148 ? -11.177 -13.406 -2.510 1.00 24.21 143 LEU C N 1
ATOM 3299 C CA . LEU C 1 148 ? -12.511 -12.964 -2.096 1.00 23.57 143 LEU C CA 1
ATOM 3300 C C . LEU C 1 148 ? -13.635 -13.483 -2.984 1.00 25.06 143 LEU C C 1
ATOM 3301 O O . LEU C 1 148 ? -14.782 -13.567 -2.526 1.00 23.97 143 LEU C O 1
ATOM 3306 N N . LEU C 1 149 ? -13.356 -13.787 -4.248 1.00 25.16 144 LEU C N 1
ATOM 3307 C CA . LEU C 1 149 ? -14.422 -14.156 -5.176 1.00 21.65 144 LEU C CA 1
ATOM 3308 C C . LEU C 1 149 ? -15.281 -15.329 -4.708 1.00 21.17 144 LEU C C 1
ATOM 3309 O O . LEU C 1 149 ? -16.509 -15.239 -4.853 1.00 23.60 144 LEU C O 1
ATOM 3314 N N . PRO C 1 150 ? -14.738 -16.428 -4.148 1.00 23.70 145 PRO C N 1
ATOM 3315 C CA . PRO C 1 150 ? -15.632 -17.492 -3.655 1.00 27.52 145 PRO C CA 1
ATOM 3316 C C . PRO C 1 150 ? -16.719 -16.995 -2.714 1.00 27.19 145 PRO C C 1
ATOM 3317 O O . PRO C 1 150 ? -17.877 -17.424 -2.828 1.00 22.10 145 PRO C O 1
ATOM 3321 N N . ALA C 1 151 ? -16.390 -16.092 -1.787 1.00 23.38 146 ALA C N 1
ATOM 3322 C CA . ALA C 1 151 ? -17.432 -15.596 -0.891 1.00 20.06 146 ALA C CA 1
ATOM 3323 C C . ALA C 1 151 ? -18.441 -14.746 -1.655 1.00 19.65 146 ALA C C 1
ATOM 3324 O O . ALA C 1 151 ? -19.642 -14.801 -1.375 1.00 19.37 146 ALA C O 1
ATOM 3326 N N . HIS C 1 152 ? -17.972 -13.981 -2.643 1.00 19.44 147 HIS C N 1
ATOM 3327 C CA . HIS C 1 152 ? -18.877 -13.165 -3.462 1.00 17.03 147 HIS C CA 1
ATOM 3328 C C . HIS C 1 152 ? -19.834 -14.041 -4.268 1.00 22.69 147 HIS C C 1
ATOM 3329 O O . HIS C 1 152 ? -21.045 -13.790 -4.311 1.00 21.05 147 HIS C O 1
ATOM 3336 N N . LEU C 1 153 ? -19.311 -15.092 -4.907 1.00 23.52 148 LEU C N 1
ATOM 3337 C CA . LEU C 1 153 ? -20.178 -15.981 -5.676 1.00 20.64 148 LEU C CA 1
ATOM 3338 C C . LEU C 1 153 ? -21.209 -16.666 -4.781 1.00 19.29 148 LEU C C 1
ATOM 3339 O O . LEU C 1 153 ? -22.381 -16.771 -5.155 1.00 22.81 148 LEU C O 1
ATOM 3344 N N . ALA C 1 154 ? -20.792 -17.158 -3.604 1.00 17.17 149 ALA C N 1
ATOM 3345 C CA . ALA C 1 154 ? -21.741 -17.818 -2.704 1.00 19.22 149 ALA C CA 1
ATOM 3346 C C . ALA C 1 154 ? -22.820 -16.854 -2.225 1.00 19.04 149 ALA C C 1
ATOM 3347 O O . ALA C 1 154 ? -24.006 -17.207 -2.164 1.00 16.74 149 ALA C O 1
ATOM 3349 N N . THR C 1 155 ? -22.418 -15.636 -1.854 1.00 19.44 150 THR C N 1
ATOM 3350 C CA . THR C 1 155 ? -23.350 -14.639 -1.320 1.00 16.49 150 THR C CA 1
ATOM 3351 C C . THR C 1 155 ? -24.332 -14.143 -2.383 1.00 15.93 150 THR C C 1
ATOM 3352 O O . THR C 1 155 ? -25.541 -14.023 -2.123 1.00 16.07 150 THR C O 1
ATOM 3356 N N . THR C 1 156 ? -23.842 -13.839 -3.589 1.00 15.18 151 THR C N 1
ATOM 3357 C CA . THR C 1 156 ? -24.769 -13.413 -4.630 1.00 16.97 151 THR C CA 1
ATOM 3358 C C . THR C 1 156 ? -25.776 -14.519 -4.923 1.00 16.06 151 THR C C 1
ATOM 3359 O O . THR C 1 156 ? -26.951 -14.245 -5.176 1.00 15.45 151 THR C O 1
ATOM 3363 N N . GLN C 1 157 ? -25.341 -15.780 -4.867 1.00 17.94 152 GLN C N 1
ATOM 3364 C CA . GLN C 1 157 ? -26.295 -16.878 -5.027 1.00 20.01 152 GLN C CA 1
ATOM 3365 C C . GLN C 1 157 ? -27.252 -16.962 -3.836 1.00 21.52 152 GLN C C 1
ATOM 3366 O O . GLN C 1 157 ? -28.447 -17.227 -4.007 1.00 18.58 152 GLN C O 1
ATOM 3372 N N . ARG C 1 158 ? -26.745 -16.747 -2.623 1.00 19.94 153 ARG C N 1
ATOM 3373 C CA . ARG C 1 158 ? -27.582 -16.876 -1.431 1.00 23.38 153 ARG C CA 1
ATOM 3374 C C . ARG C 1 158 ? -28.719 -15.857 -1.418 1.00 24.29 153 ARG C C 1
ATOM 3375 O O . ARG C 1 158 ? -29.863 -16.197 -1.094 1.00 20.93 153 ARG C O 1
ATOM 3383 N N . VAL C 1 159 ? -28.428 -14.593 -1.745 1.00 16.41 154 VAL C N 1
ATOM 3384 C CA . VAL C 1 159 ? -29.482 -13.589 -1.636 1.00 14.85 154 VAL C CA 1
ATOM 3385 C C . VAL C 1 159 ? -30.578 -13.785 -2.676 1.00 21.38 154 VAL C C 1
ATOM 3386 O O . VAL C 1 159 ? -31.715 -13.359 -2.447 1.00 19.52 154 VAL C O 1
ATOM 3390 N N . LEU C 1 160 ? -30.299 -14.501 -3.762 1.00 13.75 155 LEU C N 1
ATOM 3391 C CA . LEU C 1 160 ? -31.296 -14.823 -4.773 1.00 16.53 155 LEU C CA 1
ATOM 3392 C C . LEU C 1 160 ? -31.996 -16.153 -4.519 1.00 18.35 155 LEU C C 1
ATOM 3393 O O . LEU C 1 160 ? -33.036 -16.423 -5.134 1.00 16.95 155 LEU C O 1
ATOM 3398 N N . ALA C 1 161 ? -31.471 -16.961 -3.603 1.00 17.00 156 ALA C N 1
ATOM 3399 C CA . ALA C 1 161 ? -31.996 -18.306 -3.385 1.00 16.94 156 ALA C CA 1
ATOM 3400 C C . ALA C 1 161 ? -33.491 -18.393 -3.050 1.00 16.65 156 ALA C C 1
ATOM 3401 O O . ALA C 1 161 ? -34.091 -19.425 -3.388 1.00 17.78 156 ALA C O 1
ATOM 3403 N N . PRO C 1 162 ? -34.139 -17.413 -2.393 1.00 17.45 157 PRO C N 1
ATOM 3404 C CA . PRO C 1 162 ? -35.597 -17.523 -2.210 1.00 24.38 157 PRO C CA 1
ATOM 3405 C C . PRO C 1 162 ? -36.361 -17.658 -3.515 1.00 23.84 157 PRO C C 1
ATOM 3406 O O . PRO C 1 162 ? -37.514 -18.118 -3.499 1.00 16.87 157 PRO C O 1
ATOM 3410 N N . LEU C 1 163 ? -35.768 -17.271 -4.639 1.00 18.76 158 LEU C N 1
ATOM 3411 C CA . LEU C 1 163 ? -36.451 -17.319 -5.918 1.00 16.35 158 LEU C CA 1
ATOM 3412 C C . LEU C 1 163 ? -35.999 -18.538 -6.714 1.00 17.82 158 LEU C C 1
ATOM 3413 O O . LEU C 1 163 ? -34.808 -18.854 -6.760 1.00 22.62 158 LEU C O 1
ATOM 3418 N N . SER C 1 164 ? -36.953 -19.187 -7.379 1.00 21.85 159 SER C N 1
ATOM 3419 C CA . SER C 1 164 ? -36.636 -20.252 -8.318 1.00 19.05 159 SER C CA 1
ATOM 3420 C C . SER C 1 164 ? -35.928 -19.681 -9.545 1.00 16.77 159 SER C C 1
ATOM 3421 O O . SER C 1 164 ? -35.900 -18.471 -9.767 1.00 15.85 159 SER C O 1
ATOM 3424 N N . ALA C 1 165 ? -35.362 -20.578 -10.361 1.00 18.39 160 ALA C N 1
ATOM 3425 C CA . ALA C 1 165 ? -34.742 -20.153 -11.618 1.00 18.93 160 ALA C CA 1
ATOM 3426 C C . ALA C 1 165 ? -35.716 -19.351 -12.479 1.00 17.89 160 ALA C C 1
ATOM 3427 O O . ALA C 1 165 ? -35.390 -18.263 -12.964 1.00 17.47 160 ALA C O 1
ATOM 3429 N N . GLN C 1 166 ? -36.933 -19.863 -12.664 1.00 21.44 161 GLN C N 1
ATOM 3430 C CA . GLN C 1 166 ? -37.898 -19.137 -13.484 1.00 23.32 161 GLN C CA 1
ATOM 3431 C C . GLN C 1 166 ? -38.230 -17.771 -12.890 1.00 18.88 161 GLN C C 1
ATOM 3432 O O . GLN C 1 166 ? -38.400 -16.794 -13.631 1.00 24.48 161 GLN C O 1
ATOM 3438 N N . GLU C 1 167 ? -38.373 -17.690 -11.558 1.00 16.75 162 GLU C N 1
ATOM 3439 C CA . GLU C 1 167 ? -38.628 -16.412 -10.896 1.00 15.72 162 GLU C CA 1
ATOM 3440 C C . GLU C 1 167 ? -37.447 -15.456 -11.032 1.00 17.43 162 GLU C C 1
ATOM 3441 O O . GLU C 1 167 ? -37.639 -14.236 -11.132 1.00 18.19 162 GLU C O 1
ATOM 3447 N N . GLN C 1 168 ? -36.219 -15.972 -10.959 1.00 14.63 163 GLN C N 1
ATOM 3448 C CA . GLN C 1 168 ? -35.072 -15.108 -11.236 1.00 14.49 163 GLN C CA 1
ATOM 3449 C C . GLN C 1 168 ? -35.089 -14.626 -12.685 1.00 17.73 163 GLN C C 1
ATOM 3450 O O . GLN C 1 168 ? -34.725 -13.480 -12.962 1.00 17.08 163 GLN C O 1
ATOM 3456 N N . ARG C 1 169 ? -35.543 -15.467 -13.622 1.00 15.55 164 ARG C N 1
ATOM 3457 C CA . ARG C 1 169 ? -35.651 -14.989 -15.002 1.00 17.84 164 ARG C CA 1
ATOM 3458 C C . ARG C 1 169 ? -36.741 -13.930 -15.132 1.00 20.25 164 ARG C C 1
ATOM 3459 O O . ARG C 1 169 ? -36.560 -12.923 -15.832 1.00 20.90 164 ARG C O 1
ATOM 3467 N N . THR C 1 170 ? -37.868 -14.130 -14.449 1.00 19.42 165 THR C N 1
ATOM 3468 C CA . THR C 1 170 ? -38.940 -13.139 -14.462 1.00 18.67 165 THR C CA 1
ATOM 3469 C C . THR C 1 170 ? -38.477 -11.819 -13.863 1.00 20.51 165 THR C C 1
ATOM 3470 O O . THR C 1 170 ? -38.744 -10.744 -14.420 1.00 18.06 165 THR C O 1
ATOM 3474 N N . LEU C 1 171 ? -37.762 -11.881 -12.739 1.00 21.48 166 LEU C N 1
ATOM 3475 C CA . LEU C 1 171 ? -37.232 -10.675 -12.110 1.00 20.22 166 LEU C CA 1
ATOM 3476 C C . LEU C 1 171 ? -36.344 -9.892 -13.070 1.00 19.92 166 LEU C C 1
ATOM 3477 O O . LEU C 1 171 ? -36.446 -8.662 -13.163 1.00 20.53 166 LEU C O 1
ATOM 3482 N N . GLU C 1 172 ? -35.431 -10.588 -13.761 1.00 15.79 167 GLU C N 1
ATOM 3483 C CA . GLU C 1 172 ? -34.564 -9.900 -14.709 1.00 20.55 167 GLU C CA 1
ATOM 3484 C C . GLU C 1 172 ? -35.368 -9.290 -15.846 1.00 15.77 167 GLU C C 1
ATOM 3485 O O . GLU C 1 172 ? -35.035 -8.204 -16.327 1.00 17.86 167 GLU C O 1
ATOM 3491 N N . GLU C 1 173 ? -36.422 -9.977 -16.296 1.00 18.59 168 GLU C N 1
ATOM 3492 C CA . GLU C 1 173 ? -37.237 -9.435 -17.390 1.00 24.19 168 GLU C CA 1
ATOM 3493 C C . GLU C 1 173 ? -37.892 -8.120 -16.981 1.00 19.66 168 GLU C C 1
ATOM 3494 O O . GLU C 1 173 ? -37.846 -7.125 -17.717 1.00 20.02 168 GLU C O 1
ATOM 3500 N N . LEU C 1 174 ? -38.535 -8.113 -15.816 1.00 20.94 169 LEU C N 1
ATOM 3501 C CA . LEU C 1 174 ? -39.238 -6.930 -15.329 1.00 20.70 169 LEU C CA 1
ATOM 3502 C C . LEU C 1 174 ? -38.276 -5.783 -15.028 1.00 19.41 169 LEU C C 1
ATOM 3503 O O . LEU C 1 174 ? -38.511 -4.643 -15.437 1.00 18.14 169 LEU C O 1
ATOM 3508 N N . ALA C 1 175 ? -37.206 -6.062 -14.281 1.00 16.27 170 ALA C N 1
ATOM 3509 C CA . ALA C 1 175 ? -36.217 -5.031 -13.983 1.00 20.52 170 ALA C CA 1
ATOM 3510 C C . ALA C 1 175 ? -35.583 -4.475 -15.260 1.00 19.24 170 ALA C C 1
ATOM 3511 O O . ALA C 1 175 ? -35.367 -3.261 -15.378 1.00 18.83 170 ALA C O 1
ATOM 3513 N N . GLY C 1 176 ? -35.280 -5.350 -16.226 1.00 16.12 171 GLY C N 1
ATOM 3514 C CA . GLY C 1 176 ? -34.698 -4.902 -17.486 1.00 15.58 171 GLY C CA 1
ATOM 3515 C C . GLY C 1 176 ? -35.624 -3.990 -18.273 1.00 22.69 171 GLY C C 1
ATO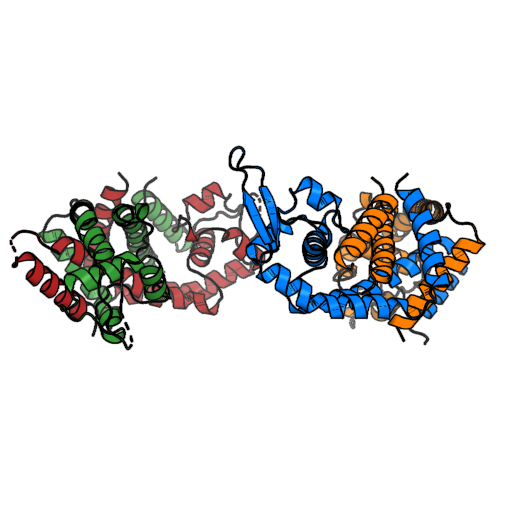M 3516 O O . GLY C 1 176 ? -35.178 -3.022 -18.889 1.00 25.93 171 GLY C O 1
ATOM 3517 N N . ARG C 1 177 ? -36.926 -4.291 -18.276 1.00 22.26 172 ARG C N 1
ATOM 3518 C CA . ARG C 1 177 ? -37.864 -3.434 -19.001 1.00 23.93 172 ARG C CA 1
ATOM 3519 C C . ARG C 1 177 ? -37.986 -2.056 -18.356 1.00 23.22 172 ARG C C 1
ATOM 3520 O O . ARG C 1 177 ? -38.101 -1.046 -19.061 1.00 21.33 172 ARG C O 1
ATOM 3528 N N . MET C 1 178 ? -38.004 -1.990 -17.025 1.00 17.09 173 MET C N 1
ATOM 3529 C CA . MET C 1 178 ? -37.987 -0.690 -16.348 1.00 20.99 173 MET C CA 1
ATOM 3530 C C . MET C 1 178 ? -36.740 0.102 -16.706 1.00 21.02 173 MET C C 1
ATOM 3531 O O . MET C 1 178 ? -36.814 1.292 -17.038 1.00 21.43 173 MET C O 1
ATOM 3536 N N . LEU C 1 179 ? -35.577 -0.538 -16.594 1.00 18.88 174 LEU C N 1
ATOM 3537 C CA . LEU C 1 179 ? -34.321 0.141 -16.869 1.00 17.12 174 LEU C CA 1
ATOM 3538 C C . LEU C 1 179 ? -34.233 0.585 -18.326 1.00 21.41 174 LEU C C 1
ATOM 3539 O O . LEU C 1 179 ? -33.775 1.697 -18.613 1.00 21.62 174 LEU C O 1
ATOM 3544 N N . ALA C 1 180 ? -34.653 -0.273 -19.260 1.00 18.63 175 ALA C N 1
ATOM 3545 C CA . ALA C 1 180 ? -34.677 0.131 -20.663 1.00 25.66 175 ALA C CA 1
ATOM 3546 C C . ALA C 1 180 ? -35.521 1.385 -20.854 1.00 28.23 175 ALA C C 1
ATOM 3547 O O . ALA C 1 180 ? -35.180 2.263 -21.662 1.00 26.97 175 ALA C O 1
ATOM 3549 N N . GLY C 1 181 ? -36.644 1.471 -20.140 1.00 26.68 176 GLY C N 1
ATOM 3550 C CA . GLY C 1 181 ? -37.481 2.660 -20.216 1.00 33.24 176 GLY C CA 1
ATOM 3551 C C . GLY C 1 181 ? -36.776 3.919 -19.755 1.00 26.78 176 GLY C C 1
ATOM 3552 O O . GLY C 1 181 ? -37.034 5.002 -20.271 1.00 26.50 176 GLY C O 1
ATOM 3553 N N . LEU C 1 182 ? -35.902 3.798 -18.766 1.00 23.38 177 LEU C N 1
ATOM 3554 C CA . LEU C 1 182 ? -35.147 4.929 -18.248 1.00 24.56 177 LEU C CA 1
ATOM 3555 C C . LEU C 1 182 ? -33.971 5.287 -19.131 1.00 32.74 177 LEU C C 1
ATOM 3556 O O . LEU C 1 182 ? -33.488 6.423 -19.074 1.00 39.60 177 LEU C O 1
ATOM 3561 N N . GLU C 1 183 ? -33.488 4.342 -19.931 1.00 24.67 178 GLU C N 1
ATOM 3562 C CA . GLU C 1 183 ? -32.328 4.590 -20.767 1.00 28.40 178 GLU C CA 1
ATOM 3563 C C . GLU C 1 183 ? -32.694 4.974 -22.190 1.00 32.60 178 GLU C C 1
ATOM 3564 O O . GLU C 1 183 ? -31.814 5.411 -22.934 1.00 40.02 178 GLU C O 1
ATOM 3570 N N . GLN C 1 184 ? -33.963 4.856 -22.572 1.00 36.52 179 GLN C N 1
ATOM 3571 C CA . GLN C 1 184 ? -34.399 5.223 -23.911 1.00 48.50 179 GLN C CA 1
ATOM 3572 C C . GLN C 1 184 ? -34.638 6.725 -23.932 1.00 56.29 179 GLN C C 1
ATOM 3573 O O . GLN C 1 184 ? -34.445 7.393 -22.913 1.00 57.45 179 GLN C O 1
ATOM 3575 N N . ASN D 1 12 ? -24.626 1.057 -26.022 1.00 48.28 7 ASN D N 1
ATOM 3576 C CA . ASN D 1 12 ? -24.020 1.584 -24.797 1.00 45.92 7 ASN D CA 1
ATOM 3577 C C . ASN D 1 12 ? -24.995 1.621 -23.601 1.00 44.50 7 ASN D C 1
ATOM 3578 O O . ASN D 1 12 ? -24.699 2.271 -22.587 1.00 47.61 7 ASN D O 1
ATOM 3581 N N . ASP D 1 13 ? -26.143 0.933 -23.696 1.00 36.41 8 ASP D N 1
ATOM 3582 C CA . ASP D 1 13 ? -27.072 0.898 -22.569 1.00 27.50 8 ASP D CA 1
ATOM 3583 C C . ASP D 1 13 ? -26.728 -0.260 -21.633 1.00 25.94 8 ASP D C 1
ATOM 3584 O O . ASP D 1 13 ? -25.774 -1.010 -21.851 1.00 21.72 8 ASP D O 1
ATOM 3589 N N . THR D 1 14 ? -27.492 -0.402 -20.548 1.00 24.08 9 THR D N 1
ATOM 3590 C CA . THR D 1 14 ? -27.124 -1.417 -19.568 1.00 23.37 9 THR D CA 1
ATOM 3591 C C . THR D 1 14 ? -27.291 -2.827 -20.122 1.00 21.03 9 THR D C 1
ATOM 3592 O O . THR D 1 14 ? -26.472 -3.702 -19.832 1.00 20.90 9 THR D O 1
ATOM 3596 N N . ALA D 1 15 ? -28.335 -3.071 -20.919 1.00 17.26 10 ALA D N 1
ATOM 3597 C CA . ALA D 1 15 ? -28.495 -4.402 -21.500 1.00 24.22 10 ALA D CA 1
ATOM 3598 C C . ALA D 1 15 ? -27.244 -4.810 -22.276 1.00 23.27 10 ALA D C 1
ATOM 3599 O O . ALA D 1 15 ? -26.778 -5.951 -22.161 1.00 20.13 10 ALA D O 1
ATOM 3601 N N . ALA D 1 16 ? -26.672 -3.883 -23.047 1.00 17.43 11 ALA D N 1
ATOM 3602 C CA . ALA D 1 16 ? -25.453 -4.185 -23.802 1.00 18.04 11 ALA D CA 1
ATOM 3603 C C . ALA D 1 16 ? -24.263 -4.435 -22.880 1.00 18.74 11 ALA D C 1
ATOM 3604 O O . ALA D 1 16 ? -23.449 -5.336 -23.135 1.00 21.48 11 ALA D O 1
ATOM 3606 N N . LEU D 1 17 ? -24.116 -3.623 -21.826 1.00 18.03 12 LEU D N 1
ATOM 3607 C CA . LEU D 1 17 ? -23.011 -3.823 -20.893 1.00 19.86 12 LEU D CA 1
ATOM 3608 C C . LEU D 1 17 ? -23.126 -5.167 -20.186 1.00 22.05 12 LEU D C 1
ATOM 3609 O O . LEU D 1 17 ? -22.127 -5.886 -20.035 1.00 17.17 12 LEU D O 1
ATOM 3614 N N . LEU D 1 18 ? -24.339 -5.526 -19.742 1.00 17.06 13 LEU D N 1
ATOM 3615 C CA . LEU D 1 18 ? -24.514 -6.783 -19.025 1.00 18.97 13 LEU D CA 1
ATOM 3616 C C . LEU D 1 18 ? -24.202 -7.968 -19.932 1.00 21.30 13 LEU D C 1
ATOM 3617 O O . LEU D 1 18 ? -23.659 -8.986 -19.478 1.00 19.93 13 LEU D O 1
ATOM 3622 N N . GLU D 1 19 ? -24.526 -7.853 -21.218 1.00 20.40 14 GLU D N 1
ATOM 3623 C CA . GLU D 1 19 ? -24.200 -8.934 -22.148 1.00 25.45 14 GLU D CA 1
ATOM 3624 C C . GLU D 1 19 ? -22.683 -9.089 -22.315 1.00 21.61 14 GLU D C 1
ATOM 3625 O O . GLU D 1 19 ? -22.187 -10.211 -22.442 1.00 19.44 14 GLU D O 1
ATOM 3631 N N . ARG D 1 20 ? -21.940 -7.973 -22.348 1.00 19.81 15 ARG D N 1
ATOM 3632 C CA . ARG D 1 20 ? -20.474 -8.020 -22.380 1.00 16.95 15 ARG D CA 1
ATOM 3633 C C . ARG D 1 20 ? -19.909 -8.659 -21.112 1.00 16.17 15 ARG D C 1
ATOM 3634 O O . ARG D 1 20 ? -19.034 -9.527 -21.177 1.00 17.17 15 ARG D O 1
ATOM 3642 N N . ILE D 1 21 ? -20.370 -8.208 -19.946 1.00 19.71 16 ILE D N 1
ATOM 3643 C CA . ILE D 1 21 ? -19.896 -8.774 -18.686 1.00 17.00 16 ILE D CA 1
ATOM 3644 C C . ILE D 1 21 ? -20.183 -10.268 -18.630 1.00 16.04 16 ILE D C 1
ATOM 3645 O O . ILE D 1 21 ? -19.310 -11.074 -18.284 1.00 18.21 16 ILE D O 1
ATOM 3650 N N . ARG D 1 22 ? -21.420 -10.654 -18.960 1.00 16.42 17 ARG D N 1
ATOM 3651 C CA . ARG D 1 22 ? -21.791 -12.064 -19.085 1.00 19.27 17 ARG D CA 1
ATOM 3652 C C . ARG D 1 22 ? -20.811 -12.825 -19.962 1.00 22.35 17 ARG D C 1
ATOM 3653 O O . ARG D 1 22 ? -20.322 -13.905 -19.595 1.00 23.14 17 ARG D O 1
ATOM 3661 N N . SER D 1 23 ? -20.542 -12.282 -21.149 1.00 17.82 18 SER D N 1
ATOM 3662 C CA . SER D 1 23 ? -19.619 -12.920 -22.080 1.00 23.79 18 SER D CA 1
ATOM 3663 C C . SER D 1 23 ? -18.221 -13.039 -21.482 1.00 25.08 18 SER D C 1
ATOM 3664 O O . SER D 1 23 ? -17.568 -14.084 -21.603 1.00 30.48 18 SER D O 1
ATOM 3667 N N . ASP D 1 24 ? -17.748 -11.976 -20.828 1.00 25.74 19 ASP D N 1
ATOM 3668 C CA . ASP D 1 24 ? -16.408 -11.985 -20.245 1.00 24.96 19 ASP D CA 1
ATOM 3669 C C . ASP D 1 24 ? -16.283 -13.039 -19.146 1.00 22.64 19 ASP D C 1
ATOM 3670 O O . ASP D 1 24 ? -15.292 -13.779 -19.093 1.00 21.77 19 ASP D O 1
ATOM 3675 N N . TRP D 1 25 ? -17.266 -13.108 -18.238 1.00 20.49 20 TRP D N 1
ATOM 3676 C CA . TRP D 1 25 ? -17.222 -14.163 -17.219 1.00 22.72 20 TRP D CA 1
ATOM 3677 C C . TRP D 1 25 ? -17.265 -15.546 -17.859 1.00 23.59 20 TRP D C 1
ATOM 3678 O O . TRP D 1 25 ? -16.559 -16.464 -17.421 1.00 24.32 20 TRP D O 1
ATOM 3689 N N . ALA D 1 26 ? -18.118 -15.722 -18.871 1.00 25.65 21 ALA D N 1
ATOM 3690 C CA . ALA D 1 26 ? -18.223 -17.015 -19.533 1.00 29.68 21 ALA D CA 1
ATOM 3691 C C . ALA D 1 26 ? -16.877 -17.429 -20.106 1.00 30.80 21 ALA D C 1
ATOM 3692 O O . ALA D 1 26 ? -16.512 -18.610 -20.062 1.00 31.11 21 ALA D O 1
ATOM 3694 N N . ARG D 1 27 ? -16.123 -16.459 -20.637 1.00 26.14 22 ARG D N 1
ATOM 3695 C CA . ARG D 1 27 ? -14.791 -16.732 -21.166 1.00 29.56 22 ARG D CA 1
ATOM 3696 C C . ARG D 1 27 ? -13.849 -17.178 -20.061 1.00 29.67 22 ARG D C 1
ATOM 3697 O O . ARG D 1 27 ? -13.102 -18.153 -20.224 1.00 29.97 22 ARG D O 1
ATOM 3705 N N . LEU D 1 28 ? -13.908 -16.510 -18.907 1.00 29.20 23 LEU D N 1
ATOM 3706 C CA . LEU D 1 28 ? -13.065 -16.924 -17.791 1.00 32.16 23 LEU D CA 1
ATOM 3707 C C . LEU D 1 28 ? -13.485 -18.294 -17.287 1.00 33.40 23 LEU D C 1
ATOM 3708 O O . LEU D 1 28 ? -12.638 -19.144 -17.004 1.00 31.04 23 LEU D O 1
ATOM 3713 N N . ASN D 1 29 ? -14.795 -18.523 -17.175 1.00 27.32 24 ASN D N 1
ATOM 3714 C CA . ASN D 1 29 ? -15.306 -19.744 -16.561 1.00 28.67 24 ASN D CA 1
ATOM 3715 C C . ASN D 1 29 ? -15.214 -20.961 -17.482 1.00 39.44 24 ASN D C 1
ATOM 3716 O O . ASN D 1 29 ? -15.179 -22.095 -16.990 1.00 45.12 24 ASN D O 1
ATOM 3721 N N . HIS D 1 30 ? -15.162 -20.761 -18.799 1.00 41.81 25 HIS D N 1
ATOM 3722 C CA . HIS D 1 30 ? -14.906 -21.869 -19.711 1.00 47.70 25 HIS D CA 1
ATOM 3723 C C . HIS D 1 30 ? -13.420 -22.142 -19.877 1.00 57.65 25 HIS D C 1
ATOM 3724 O O . HIS D 1 30 ? -13.056 -23.199 -20.400 1.00 67.42 25 HIS D O 1
ATOM 3726 N N . GLY D 1 31 ? -12.561 -21.221 -19.447 1.00 53.17 26 GLY D N 1
ATOM 3727 C CA . GLY D 1 31 ? -11.125 -21.439 -19.474 1.00 56.24 26 GLY D CA 1
ATOM 3728 C C . GLY D 1 31 ? -10.558 -21.797 -18.111 1.00 59.46 26 GLY D C 1
ATOM 3729 O O . GLY D 1 31 ? -11.227 -22.429 -17.288 1.00 60.43 26 GLY D O 1
ATOM 3730 N N . THR D 1 40 ? -19.434 -26.255 -14.096 1.00 52.01 35 THR D N 1
ATOM 3731 C CA . THR D 1 40 ? -18.840 -24.988 -14.518 1.00 48.57 35 THR D CA 1
ATOM 3732 C C . THR D 1 40 ? -19.404 -23.809 -13.723 1.00 45.82 35 THR D C 1
ATOM 3733 O O . THR D 1 40 ? -20.617 -23.596 -13.721 1.00 46.19 35 THR D O 1
ATOM 3737 N N . PRO D 1 41 ? -18.525 -23.050 -13.057 1.00 45.13 36 PRO D N 1
ATOM 3738 C CA . PRO D 1 41 ? -18.979 -21.855 -12.332 1.00 38.35 36 PRO D CA 1
ATOM 3739 C C . PRO D 1 41 ? -19.717 -20.895 -13.259 1.00 39.20 36 PRO D C 1
ATOM 3740 O O . PRO D 1 41 ? -19.420 -20.797 -14.455 1.00 34.40 36 PRO D O 1
ATOM 3744 N N . SER D 1 42 ? -20.690 -20.178 -12.692 1.00 30.29 37 SER D N 1
ATOM 3745 C CA . SER D 1 42 ? -21.572 -19.327 -13.476 1.00 33.70 37 SER D CA 1
ATOM 3746 C C . SER D 1 42 ? -21.666 -17.949 -12.836 1.00 33.22 37 SER D C 1
ATOM 3747 O O . SER D 1 42 ? -21.762 -17.828 -11.612 1.00 28.51 37 SER D O 1
ATOM 3750 N N . ALA D 1 43 ? -21.692 -16.917 -13.678 1.00 28.62 38 ALA D N 1
ATOM 3751 C CA . ALA D 1 43 ? -21.843 -15.535 -13.244 1.00 22.33 38 ALA D CA 1
ATOM 3752 C C . ALA D 1 43 ? -23.299 -15.093 -13.156 1.00 23.54 38 ALA D C 1
ATOM 3753 O O . ALA D 1 43 ? -23.551 -13.907 -12.919 1.00 21.25 38 ALA D O 1
ATOM 3755 N N . GLY D 1 44 ? -24.248 -16.008 -13.352 1.00 20.28 39 GLY D N 1
ATOM 3756 C CA . GLY D 1 44 ? -25.663 -15.705 -13.346 1.00 20.14 39 GLY D CA 1
ATOM 3757 C C . GLY D 1 44 ? -26.136 -14.827 -12.202 1.00 20.23 39 GLY D C 1
ATOM 3758 O O . GLY D 1 44 ? -26.711 -13.758 -12.422 1.00 19.38 39 GLY D O 1
ATOM 3759 N N . PRO D 1 45 ? -25.952 -15.275 -10.956 1.00 20.50 40 PRO D N 1
ATOM 3760 C CA . PRO D 1 45 ? -26.412 -14.444 -9.829 1.00 14.64 40 PRO D CA 1
ATOM 3761 C C . PRO D 1 45 ? -25.757 -13.076 -9.780 1.00 19.89 40 PRO D C 1
ATOM 3762 O O . PRO D 1 45 ? -26.449 -12.085 -9.524 1.00 18.18 40 PRO D O 1
ATOM 3766 N N . MET D 1 46 ? -24.447 -12.989 -10.024 1.00 20.72 41 MET D N 1
ATOM 3767 C CA . MET D 1 46 ? -23.801 -11.684 -10.132 1.00 19.29 41 MET D CA 1
ATOM 3768 C C . MET D 1 46 ? -24.506 -10.801 -11.152 1.00 17.84 41 MET D C 1
ATOM 3769 O O . MET D 1 46 ? -24.714 -9.605 -10.916 1.00 17.25 41 MET D O 1
ATOM 3774 N N . LEU D 1 47 ? -24.841 -11.364 -12.313 1.00 14.56 42 LEU D N 1
ATOM 3775 C CA . LEU D 1 47 ? -25.458 -10.562 -13.368 1.00 17.52 42 LEU D CA 1
ATOM 3776 C C . LEU D 1 47 ? -26.859 -10.096 -12.978 1.00 17.81 42 LEU D C 1
ATOM 3777 O O . LEU D 1 47 ? -27.259 -8.979 -13.313 1.00 14.23 42 LEU D O 1
ATOM 3782 N N . THR D 1 48 ? -27.631 -10.942 -12.296 1.00 18.57 43 THR D N 1
ATOM 3783 C CA . THR D 1 48 ? -28.942 -10.509 -11.819 1.00 22.83 43 THR D CA 1
ATOM 3784 C C . THR D 1 48 ? -28.827 -9.299 -10.892 1.00 21.97 43 THR D C 1
ATOM 3785 O O . THR D 1 48 ? -29.578 -8.323 -11.023 1.00 18.99 43 THR D O 1
ATOM 3789 N N . LEU D 1 49 ? -27.901 -9.349 -9.931 1.00 16.40 44 LEU D N 1
ATOM 3790 C CA . LEU D 1 49 ? -27.803 -8.257 -8.960 1.00 12.25 44 LEU D CA 1
ATOM 3791 C C . LEU D 1 49 ? -27.215 -6.994 -9.576 1.00 13.27 44 LEU D C 1
ATOM 3792 O O . LEU D 1 49 ? -27.502 -5.888 -9.103 1.00 16.21 44 LEU D O 1
ATOM 3797 N N . LEU D 1 50 ? -26.341 -7.141 -10.570 1.00 15.26 45 LEU D N 1
ATOM 3798 C CA . LEU D 1 50 ? -25.836 -5.982 -11.296 1.00 20.65 45 LEU D CA 1
ATOM 3799 C C . LEU D 1 50 ? -26.973 -5.256 -11.996 1.00 16.56 45 LEU D C 1
ATOM 3800 O O . LEU D 1 50 ? -27.001 -4.019 -12.043 1.00 17.92 45 LEU D O 1
ATOM 3805 N N . LEU D 1 51 ? -27.911 -6.008 -12.565 1.00 12.88 46 LEU D N 1
ATOM 3806 C CA . LEU D 1 51 ? -29.078 -5.381 -13.179 1.00 18.28 46 LEU D CA 1
ATOM 3807 C C . LEU D 1 51 ? -29.880 -4.590 -12.146 1.00 18.57 46 LEU D C 1
ATOM 3808 O O . LEU D 1 51 ? -30.268 -3.444 -12.396 1.00 17.31 46 LEU D O 1
ATOM 3813 N N . LEU D 1 52 ? -30.126 -5.178 -10.967 1.00 15.80 47 LEU D N 1
ATOM 3814 C CA . LEU D 1 52 ? -30.884 -4.467 -9.935 1.00 16.49 47 LEU D CA 1
ATOM 3815 C C . LEU D 1 52 ? -30.136 -3.233 -9.451 1.00 13.40 47 LEU D C 1
ATOM 3816 O O . LEU D 1 52 ? -30.751 -2.203 -9.145 1.00 18.23 47 LEU D O 1
ATOM 3821 N N . GLU D 1 53 ? -28.806 -3.334 -9.345 1.00 17.53 48 GLU D N 1
ATOM 3822 C CA . GLU D 1 53 ? -27.986 -2.198 -8.942 1.00 19.97 48 GLU D CA 1
ATOM 3823 C C . GLU D 1 53 ? -28.051 -1.069 -9.967 1.00 19.58 48 GLU D C 1
ATOM 3824 O O . GLU D 1 53 ? -28.133 0.113 -9.605 1.00 16.55 48 GLU D O 1
ATOM 3830 N N . ARG D 1 54 ? -27.930 -1.411 -11.255 1.00 16.23 49 ARG D N 1
ATOM 3831 C CA . ARG D 1 54 ? -28.025 -0.398 -12.307 1.00 17.70 49 ARG D CA 1
ATOM 3832 C C . ARG D 1 54 ? -29.406 0.242 -12.329 1.00 14.49 49 ARG D C 1
ATOM 3833 O O . ARG D 1 54 ? -29.545 1.437 -12.629 1.00 16.87 49 ARG D O 1
ATOM 3841 N N . LEU D 1 55 ? -30.446 -0.557 -12.092 1.00 13.66 50 LEU D N 1
ATOM 3842 C CA . LEU D 1 55 ? -31.802 -0.005 -12.033 1.00 13.86 50 LEU D CA 1
ATOM 3843 C C . LEU D 1 55 ? -31.954 0.941 -10.843 1.00 15.49 50 LEU D C 1
ATOM 3844 O O . LEU D 1 55 ? -32.541 2.025 -10.970 1.00 15.60 50 LEU D O 1
ATOM 3849 N N . HIS D 1 56 ? -31.435 0.543 -9.676 1.00 13.31 51 HIS D N 1
ATOM 3850 C CA . HIS D 1 56 ? -31.477 1.417 -8.505 1.00 17.93 51 HIS D CA 1
ATOM 3851 C C . HIS D 1 56 ? -30.810 2.759 -8.787 1.00 19.92 51 HIS D C 1
ATOM 3852 O O . HIS D 1 56 ? -31.336 3.817 -8.418 1.00 20.17 51 HIS D O 1
ATOM 3859 N N . ALA D 1 57 ? -29.636 2.725 -9.423 1.00 17.43 52 ALA D N 1
ATOM 3860 C CA . ALA D 1 57 ? -28.908 3.946 -9.731 1.00 19.51 52 ALA D CA 1
ATOM 3861 C C . ALA D 1 57 ? -29.695 4.824 -10.696 1.00 23.97 52 ALA D C 1
ATOM 3862 O O . ALA D 1 57 ? -29.786 6.045 -10.515 1.00 24.64 52 ALA D O 1
ATOM 3864 N N . ALA D 1 58 ? -30.234 4.218 -11.759 1.00 17.65 53 ALA D N 1
ATOM 3865 C CA . ALA D 1 58 ? -31.009 4.982 -12.735 1.00 24.96 53 ALA D CA 1
ATOM 3866 C C . ALA D 1 58 ? -32.268 5.577 -12.103 1.00 21.10 53 ALA D C 1
ATOM 3867 O O . ALA D 1 58 ? -32.628 6.727 -12.387 1.00 24.09 53 ALA D O 1
ATOM 3869 N N . LEU D 1 59 ? -32.962 4.803 -11.262 1.00 19.84 54 LEU D N 1
ATOM 3870 C CA . LEU D 1 59 ? -34.139 5.323 -10.566 1.00 21.89 54 LEU D CA 1
ATOM 3871 C C . LEU D 1 59 ? -33.786 6.554 -9.746 1.00 21.72 54 LEU D C 1
ATOM 3872 O O . LEU D 1 59 ? -34.456 7.591 -9.841 1.00 25.56 54 LEU D O 1
ATOM 3877 N N . GLY D 1 60 ? -32.701 6.469 -8.974 1.00 19.59 55 GLY D N 1
ATOM 3878 C CA . GLY D 1 60 ? -32.306 7.584 -8.125 1.00 25.34 55 GLY D CA 1
ATOM 3879 C C . GLY D 1 60 ? -32.034 8.863 -8.894 1.00 28.75 55 GLY D C 1
ATOM 3880 O O . GLY D 1 60 ? -32.413 9.953 -8.454 1.00 29.63 55 GLY D O 1
ATOM 3881 N N . ARG D 1 61 ? -31.348 8.760 -10.038 1.00 20.47 56 ARG D N 1
ATOM 3882 C CA . ARG D 1 61 ? -31.063 9.963 -10.820 1.00 24.47 56 ARG D CA 1
ATOM 3883 C C . ARG D 1 61 ? -32.341 10.633 -11.295 1.00 34.21 56 ARG D C 1
ATOM 3884 O O . ARG D 1 61 ? -32.389 11.859 -11.432 1.00 34.03 56 ARG D O 1
ATOM 3892 N N . GLU D 1 62 ? -33.371 9.841 -11.584 1.00 21.93 57 GLU D N 1
ATOM 3893 C CA . GLU D 1 62 ? -34.648 10.379 -12.037 1.00 25.05 57 GLU D CA 1
ATOM 3894 C C . GLU D 1 62 ? -35.445 10.930 -10.855 1.00 26.38 57 GLU D C 1
ATOM 3895 O O . GLU D 1 62 ? -35.967 12.050 -10.904 1.00 24.32 57 GLU D O 1
ATOM 3901 N N . ILE D 1 63 ? -35.551 10.143 -9.785 1.00 22.32 58 ILE D N 1
ATOM 3902 C CA . ILE D 1 63 ? -36.405 10.503 -8.657 1.00 24.19 58 ILE D CA 1
ATOM 3903 C C . ILE D 1 63 ? -35.884 11.747 -7.949 1.00 28.29 58 ILE D C 1
ATOM 3904 O O . ILE D 1 63 ? -36.667 12.616 -7.539 1.00 24.35 58 ILE D O 1
ATOM 3909 N N . GLU D 1 64 ? -34.563 11.863 -7.783 1.00 22.89 59 GLU D N 1
ATOM 3910 C CA . GLU D 1 64 ? -34.051 12.984 -6.999 1.00 27.60 59 GLU D CA 1
ATOM 3911 C C . GLU D 1 64 ? -34.236 14.326 -7.698 1.00 29.69 59 GLU D C 1
ATOM 3912 O O . GLU D 1 64 ? -34.175 15.371 -7.035 1.00 29.27 59 GLU D O 1
ATOM 3918 N N . ARG D 1 65 ? -34.521 14.329 -8.999 1.00 28.73 60 ARG D N 1
ATOM 3919 C CA . ARG D 1 65 ? -34.732 15.590 -9.705 1.00 29.74 60 ARG D CA 1
ATOM 3920 C C . ARG D 1 65 ? -35.952 16.345 -9.200 1.00 33.36 60 ARG D C 1
ATOM 3921 O O . ARG D 1 65 ? -36.095 17.539 -9.488 1.00 37.04 60 ARG D O 1
ATOM 3929 N N . THR D 1 66 ? -36.857 15.670 -8.499 1.00 32.84 61 THR D N 1
ATOM 3930 C CA . THR D 1 66 ? -38.013 16.355 -7.935 1.00 31.65 61 THR D CA 1
ATOM 3931 C C . THR D 1 66 ? -37.591 17.395 -6.906 1.00 33.15 61 THR D C 1
ATOM 3932 O O . THR D 1 66 ? -38.055 18.536 -6.936 1.00 36.10 61 THR D O 1
ATOM 3936 N N . TYR D 1 67 ? -36.692 17.025 -5.998 1.00 34.55 62 TYR D N 1
ATOM 3937 C CA . TYR D 1 67 ? -36.374 17.866 -4.854 1.00 37.92 62 TYR D CA 1
ATOM 3938 C C . TYR D 1 67 ? -34.967 18.444 -4.882 1.00 37.21 62 TYR D C 1
ATOM 3939 O O . TYR D 1 67 ? -34.627 19.241 -3.996 1.00 34.60 62 TYR D O 1
ATOM 3948 N N . ALA D 1 68 ? -34.159 18.108 -5.891 1.00 40.05 63 ALA D N 1
ATOM 3949 C CA . ALA D 1 68 ? -32.791 18.616 -5.939 1.00 45.25 63 ALA D CA 1
ATOM 3950 C C . ALA D 1 68 ? -32.772 20.135 -5.973 1.00 47.46 63 ALA D C 1
ATOM 3951 O O . ALA D 1 68 ? -32.008 20.771 -5.237 1.00 48.98 63 ALA D O 1
ATOM 3953 N N . ALA D 1 69 ? -33.640 20.738 -6.786 1.00 48.33 64 ALA D N 1
ATOM 3954 C CA . ALA D 1 69 ? -33.660 22.185 -6.922 1.00 53.74 64 ALA D CA 1
ATOM 3955 C C . ALA D 1 69 ? -34.253 22.866 -5.705 1.00 57.39 64 ALA D C 1
ATOM 3956 O O . ALA D 1 69 ? -34.330 24.098 -5.683 1.00 63.58 64 ALA D O 1
ATOM 3958 N N . SER D 1 70 ? -34.701 22.095 -4.716 1.00 48.45 65 SER D N 1
ATOM 3959 C CA . SER D 1 70 ? -35.153 22.628 -3.443 1.00 52.08 65 SER D CA 1
ATOM 3960 C C . SER D 1 70 ? -34.092 22.522 -2.353 1.00 50.38 65 SER D C 1
ATOM 3961 O O . SER D 1 70 ? -34.349 22.932 -1.216 1.00 51.72 65 SER D O 1
ATOM 3964 N N . GLY D 1 71 ? -32.910 21.987 -2.671 1.00 48.74 66 GLY D N 1
ATOM 3965 C CA . GLY D 1 71 ? -31.843 21.821 -1.701 1.00 49.45 66 GLY D CA 1
ATOM 3966 C C . GLY D 1 71 ? -31.941 20.581 -0.834 1.00 54.31 66 GLY D C 1
ATOM 3967 O O . GLY D 1 71 ? -31.152 20.436 0.107 1.00 59.53 66 GLY D O 1
ATOM 3968 N N . LEU D 1 72 ? -32.871 19.677 -1.125 1.00 49.91 67 LEU D N 1
ATOM 3969 C CA . LEU D 1 72 ? -33.071 18.465 -0.338 1.00 41.02 67 LEU D CA 1
ATOM 3970 C C . LEU D 1 72 ? -32.277 17.299 -0.911 1.00 37.61 67 LEU D C 1
ATOM 3971 O O . LEU D 1 72 ? -32.122 17.188 -2.129 1.00 38.04 67 LEU D O 1
ATOM 3976 N N . ASN D 1 73 ? -31.778 16.423 -0.029 1.00 35.29 68 ASN D N 1
ATOM 3977 C CA . ASN D 1 73 ? -31.273 15.127 -0.461 1.00 35.44 68 ASN D CA 1
ATOM 3978 C C . ASN D 1 73 ? -32.298 14.042 -0.115 1.00 34.96 68 ASN D C 1
ATOM 3979 O O . ASN D 1 73 ? -33.332 14.310 0.501 1.00 33.19 68 ASN D O 1
ATOM 3984 N N . ALA D 1 74 ? -31.999 12.802 -0.526 1.00 36.59 69 ALA D N 1
ATOM 3985 C CA . ALA D 1 74 ? -32.932 11.693 -0.329 1.00 34.76 69 ALA D CA 1
ATOM 3986 C C . ALA D 1 74 ? -33.320 11.543 1.135 1.00 30.44 69 ALA D C 1
ATOM 3987 O O . ALA D 1 74 ? -34.498 11.326 1.453 1.00 26.04 69 ALA D O 1
ATOM 3989 N N . ALA D 1 75 ? -32.338 11.657 2.035 1.00 29.69 70 ALA D N 1
ATOM 3990 C CA . ALA D 1 75 ? -32.598 11.571 3.471 1.00 32.84 70 ALA D CA 1
ATOM 3991 C C . ALA D 1 75 ? -33.594 12.633 3.919 1.00 31.14 70 ALA D C 1
ATOM 3992 O O . ALA D 1 75 ? -34.553 12.335 4.641 1.00 24.36 70 ALA D O 1
ATOM 3994 N N . GLY D 1 76 ? -33.382 13.880 3.490 1.00 27.81 71 GLY D N 1
ATOM 3995 C CA . GLY D 1 76 ? -34.279 14.959 3.880 1.00 32.27 71 GLY D CA 1
ATOM 3996 C C . GLY D 1 76 ? -35.685 14.799 3.327 1.00 31.95 71 GLY D C 1
ATOM 3997 O O . GLY D 1 76 ? -36.671 15.047 4.031 1.00 31.73 71 GLY D O 1
ATOM 3998 N N . TRP D 1 77 ? -35.797 14.416 2.048 1.00 25.67 72 TRP D N 1
ATOM 3999 C CA . TRP D 1 77 ? -37.107 14.200 1.437 1.00 26.98 72 TRP D CA 1
ATOM 4000 C C . TRP D 1 77 ? -37.874 13.089 2.156 1.00 25.84 72 TRP D C 1
ATOM 4001 O O . TRP D 1 77 ? -39.074 13.225 2.429 1.00 29.35 72 TRP D O 1
ATOM 4012 N N . ASP D 1 78 ? -37.182 11.989 2.488 1.00 25.45 73 ASP D N 1
ATOM 4013 C CA . ASP D 1 78 ? -37.783 10.896 3.254 1.00 27.21 73 ASP D CA 1
ATOM 4014 C C . ASP D 1 78 ? -38.368 11.396 4.569 1.00 25.00 73 ASP D C 1
ATOM 4015 O O . ASP D 1 78 ? -39.505 11.074 4.923 1.00 21.90 73 ASP D O 1
ATOM 4020 N N . LEU D 1 79 ? -37.593 12.171 5.322 1.00 23.37 74 LEU D N 1
ATOM 4021 C CA . LEU D 1 79 ? -38.076 12.674 6.606 1.00 24.44 74 LEU D CA 1
ATOM 4022 C C . LEU D 1 79 ? -39.302 13.585 6.441 1.00 25.42 74 LEU D C 1
ATOM 4023 O O . LEU D 1 79 ? -40.279 13.474 7.197 1.00 25.60 74 LEU D O 1
ATOM 4028 N N . LEU D 1 80 ? -39.247 14.529 5.496 1.00 27.56 75 LEU D N 1
ATOM 4029 C CA . LEU D 1 80 ? -40.387 15.415 5.255 1.00 29.81 75 LEU D CA 1
ATOM 4030 C C . LEU D 1 80 ? -41.631 14.628 4.852 1.00 33.44 75 LEU D C 1
ATOM 4031 O O . LEU D 1 80 ? -42.720 14.836 5.407 1.00 27.10 75 LEU D O 1
ATOM 4036 N N . LEU D 1 81 ? -41.485 13.699 3.897 1.00 24.98 76 LEU D N 1
ATOM 4037 C CA . LEU D 1 81 ? -42.634 12.907 3.459 1.00 27.27 76 LEU D CA 1
ATOM 4038 C C . LEU D 1 81 ? -43.180 12.059 4.593 1.00 25.01 76 LEU D C 1
ATOM 4039 O O . LEU D 1 81 ? -44.396 11.873 4.703 1.00 27.86 76 LEU D O 1
ATOM 4044 N N . THR D 1 82 ? -42.291 11.510 5.428 1.00 25.00 77 THR D N 1
ATOM 4045 C CA . THR D 1 82 ? -42.729 10.711 6.569 1.00 22.61 77 THR D CA 1
ATOM 4046 C C . THR D 1 82 ? -43.594 11.539 7.509 1.00 27.56 77 THR D C 1
ATOM 4047 O O . THR D 1 82 ? -44.638 11.076 7.983 1.00 25.37 77 THR D O 1
ATOM 4051 N N . LEU D 1 83 ? -43.148 12.754 7.832 1.00 25.45 78 LEU D N 1
ATOM 4052 C CA . LEU D 1 83 ? -43.965 13.630 8.663 1.00 29.55 78 LEU D CA 1
ATOM 4053 C C . LEU D 1 83 ? -45.292 13.928 7.977 1.00 33.03 78 LEU D C 1
ATOM 4054 O O . LEU D 1 83 ? -46.356 13.893 8.609 1.00 35.02 78 LEU D O 1
ATOM 4059 N N . TYR D 1 84 ? -45.244 14.185 6.672 1.00 30.23 79 TYR D N 1
ATOM 4060 C CA . TYR D 1 84 ? -46.436 14.578 5.921 1.00 30.80 79 TYR D CA 1
ATOM 4061 C C . TYR D 1 84 ? -47.530 13.517 6.000 1.00 30.21 79 TYR D C 1
ATOM 4062 O O . TYR D 1 84 ? -48.692 13.830 6.266 1.00 28.93 79 TYR D O 1
ATOM 4071 N N . ARG D 1 85 ? -47.172 12.251 5.782 1.00 31.06 80 ARG D N 1
ATOM 4072 C CA . ARG D 1 85 ? -48.147 11.172 5.692 1.00 28.15 80 ARG D CA 1
ATOM 4073 C C . ARG D 1 85 ? -48.403 10.452 7.014 1.00 29.99 80 ARG D C 1
ATOM 4074 O O . ARG D 1 85 ? -49.460 9.833 7.162 1.00 30.49 80 ARG D O 1
ATOM 4082 N N . SER D 1 86 ? -47.478 10.498 7.970 1.00 26.39 81 SER D N 1
ATOM 4083 C CA . SER D 1 86 ? -47.587 9.655 9.155 1.00 29.65 81 SER D CA 1
ATOM 4084 C C . SER D 1 86 ? -47.604 10.396 10.485 1.00 29.29 81 SER D C 1
ATOM 4085 O O . SER D 1 86 ? -48.004 9.796 11.492 1.00 28.74 81 SER D O 1
ATOM 4088 N N . ALA D 1 87 ? -47.222 11.661 10.527 1.00 29.56 82 ALA D N 1
ATOM 4089 C CA . ALA D 1 87 ? -47.185 12.324 11.819 1.00 33.52 82 ALA D CA 1
ATOM 4090 C C . ALA D 1 87 ? -48.591 12.769 12.208 1.00 38.27 82 ALA D C 1
ATOM 4091 O O . ALA D 1 87 ? -49.298 13.360 11.387 1.00 37.81 82 ALA D O 1
ATOM 4093 N N . PRO D 1 88 ? -49.019 12.509 13.440 1.00 37.76 83 PRO D N 1
ATOM 4094 C CA . PRO D 1 88 ? -50.263 13.088 13.942 1.00 38.37 83 PRO D CA 1
ATOM 4095 C C . PRO D 1 88 ? -50.059 14.557 14.261 1.00 42.55 83 PRO D C 1
ATOM 4096 O O . PRO D 1 88 ? -48.925 15.052 14.176 1.00 42.45 83 PRO D O 1
ATOM 4100 N N . PRO D 1 89 ? -51.132 15.300 14.585 1.00 46.93 84 PRO D N 1
ATOM 4101 C CA . PRO D 1 89 ? -50.953 16.723 14.928 1.00 48.53 84 PRO D CA 1
ATOM 4102 C C . PRO D 1 89 ? -49.913 16.964 16.009 1.00 45.42 84 PRO D C 1
ATOM 4103 O O . PRO D 1 89 ? -49.186 17.962 15.948 1.00 46.07 84 PRO D O 1
ATOM 4107 N N . GLU D 1 90 ? -49.810 16.069 16.992 1.00 50.28 85 GLU D N 1
ATOM 4108 C CA . GLU D 1 90 ? -48.809 16.224 18.040 1.00 50.53 85 GLU D CA 1
ATOM 4109 C C . GLU D 1 90 ? -47.386 15.970 17.557 1.00 51.43 85 GLU D C 1
ATOM 4110 O O . GLU D 1 90 ? -46.446 16.257 18.303 1.00 56.34 85 GLU D O 1
ATOM 4116 N N . GLY D 1 91 ? -47.199 15.436 16.349 1.00 47.36 86 GLY D N 1
ATOM 4117 C CA . GLY D 1 91 ? -45.863 15.197 15.839 1.00 40.42 86 GLY D CA 1
ATOM 4118 C C . GLY D 1 91 ? -45.388 13.796 16.146 1.00 40.26 86 GLY D C 1
ATOM 4119 O O . GLY D 1 91 ? -46.131 12.945 16.640 1.00 43.84 86 GLY D O 1
ATOM 4120 N N . LEU D 1 92 ? -44.124 13.542 15.811 1.00 35.26 87 LEU D N 1
ATOM 4121 C CA . LEU D 1 92 ? -43.503 12.256 16.092 1.00 33.87 87 LEU D CA 1
ATOM 4122 C C . LEU D 1 92 ? -42.229 12.495 16.882 1.00 34.73 87 LEU D C 1
ATOM 4123 O O . LEU D 1 92 ? -41.426 13.361 16.521 1.00 32.03 87 LEU D O 1
ATOM 4128 N N A ARG D 1 93 ? -42.055 11.739 17.963 0.52 34.74 88 ARG D N 1
ATOM 4129 N N B ARG D 1 93 ? -42.056 11.744 17.967 0.48 34.69 88 ARG D N 1
ATOM 4130 C CA A ARG D 1 93 ? -40.800 11.752 18.688 0.52 34.03 88 ARG D CA 1
ATOM 4131 C CA B ARG D 1 93 ? -40.796 11.759 18.685 0.48 34.03 88 ARG D CA 1
ATOM 4132 C C A ARG D 1 93 ? -39.745 11.005 17.870 0.52 31.67 88 ARG D C 1
ATOM 4133 C C B ARG D 1 93 ? -39.744 11.018 17.861 0.48 31.76 88 ARG D C 1
ATOM 4134 O O A ARG D 1 93 ? -40.085 10.210 16.990 0.52 31.66 88 ARG D O 1
ATOM 4135 O O B ARG D 1 93 ? -40.084 10.241 16.964 0.48 31.49 88 ARG D O 1
ATOM 4150 N N . PRO D 1 94 ? -38.453 11.264 18.124 1.00 33.02 89 PRO D N 1
ATOM 4151 C CA . PRO D 1 94 ? -37.407 10.704 17.232 1.00 31.14 89 PRO D CA 1
ATOM 4152 C C . PRO D 1 94 ? -37.458 9.202 17.012 1.00 38.69 89 PRO D C 1
ATOM 4153 O O . PRO D 1 94 ? -37.302 8.746 15.869 1.00 33.44 89 PRO D O 1
ATOM 4157 N N . THR D 1 95 ? -37.664 8.415 18.068 1.00 30.31 90 THR D N 1
ATOM 4158 C CA . THR D 1 95 ? -37.733 6.967 17.898 1.00 29.55 90 THR D CA 1
ATOM 4159 C C . THR D 1 95 ? -38.849 6.575 16.932 1.00 27.53 90 THR D C 1
ATOM 4160 O O . THR D 1 95 ? -38.636 5.767 16.021 1.00 26.41 90 THR D O 1
ATOM 4164 N N . GLU D 1 96 ? -40.056 7.125 17.125 1.00 27.49 91 GLU D N 1
ATOM 4165 C CA . GLU D 1 96 ? -41.172 6.788 16.238 1.00 26.10 91 GLU D CA 1
ATOM 4166 C C . GLU D 1 96 ? -40.926 7.297 14.823 1.00 29.58 91 GLU D C 1
ATOM 4167 O O . GLU D 1 96 ? -41.287 6.630 13.842 1.00 26.01 91 GLU D O 1
ATOM 4173 N N . LEU D 1 97 ? -40.352 8.496 14.705 1.00 25.90 92 LEU D N 1
ATOM 4174 C CA . LEU D 1 97 ? -40.062 9.073 13.391 1.00 31.48 92 LEU D CA 1
ATOM 4175 C C . LEU D 1 97 ? -39.074 8.212 12.611 1.00 29.72 92 LEU D C 1
ATOM 4176 O O . LEU D 1 97 ? -39.241 7.990 11.400 1.00 23.76 92 LEU D O 1
ATOM 4181 N N . SER D 1 98 ? -38.016 7.747 13.278 1.00 26.87 93 SER D N 1
ATOM 4182 C CA . SER D 1 98 ? -37.066 6.859 12.613 1.00 30.42 93 SER D CA 1
ATOM 4183 C C . SER D 1 98 ? -37.736 5.567 12.158 1.00 30.45 93 SER D C 1
ATOM 4184 O O . SER D 1 98 ? -37.385 5.018 11.109 1.00 27.06 93 SER D O 1
ATOM 4187 N N . ALA D 1 99 ? -38.669 5.039 12.962 1.00 29.13 94 ALA D N 1
ATOM 4188 C CA . ALA D 1 99 ? -39.296 3.762 12.630 1.00 29.07 94 ALA D CA 1
ATOM 4189 C C . ALA D 1 99 ? -40.279 3.876 11.475 1.00 26.09 94 ALA D C 1
ATOM 4190 O O . ALA D 1 99 ? -40.505 2.890 10.764 1.00 26.89 94 ALA D O 1
ATOM 4192 N N . LEU D 1 100 ? -40.869 5.047 11.270 1.00 21.42 95 LEU D N 1
ATOM 4193 C CA . LEU D 1 100 ? -41.838 5.233 10.199 1.00 22.29 95 LEU D CA 1
ATOM 4194 C C . LEU D 1 100 ? -41.205 5.763 8.914 1.00 27.77 95 LEU D C 1
ATOM 4195 O O . LEU D 1 100 ? -41.871 5.788 7.872 1.00 27.25 95 LEU D O 1
ATOM 4200 N N . ALA D 1 101 ? -39.944 6.176 8.969 1.00 26.55 96 ALA D N 1
ATOM 4201 C CA . ALA D 1 101 ? -39.241 6.652 7.795 1.00 21.57 96 ALA D CA 1
ATOM 4202 C C . ALA D 1 101 ? -38.857 5.477 6.906 1.00 24.87 96 ALA D C 1
ATOM 4203 O O . ALA D 1 101 ? -38.684 4.344 7.373 1.00 22.98 96 ALA D O 1
ATOM 4205 N N . ALA D 1 102 ? -38.730 5.750 5.604 1.00 21.14 97 ALA D N 1
ATOM 4206 C CA . ALA D 1 102 ? -38.389 4.692 4.660 1.00 23.88 97 ALA D CA 1
ATOM 4207 C C . ALA D 1 102 ? -36.896 4.434 4.577 1.00 27.51 97 ALA D C 1
ATOM 4208 O O . ALA D 1 102 ? -36.497 3.341 4.158 1.00 23.85 97 ALA D O 1
ATOM 4210 N N . ILE D 1 103 ? -36.067 5.404 4.952 1.00 23.31 98 ILE D N 1
ATOM 4211 C CA . ILE D 1 103 ? -34.616 5.268 4.888 1.00 28.34 98 ILE D CA 1
ATOM 4212 C C . ILE D 1 103 ? -34.072 5.174 6.309 1.00 36.39 98 ILE D C 1
ATOM 4213 O O . ILE D 1 103 ? -34.452 5.962 7.187 1.00 27.80 98 ILE D O 1
ATOM 4218 N N . SER D 1 104 ? -33.210 4.190 6.535 1.00 42.64 99 SER D N 1
ATOM 4219 C CA . SER D 1 104 ? -32.473 4.037 7.779 1.00 50.52 99 SER D CA 1
ATOM 4220 C C . SER D 1 104 ? -31.021 3.764 7.429 1.00 57.72 99 SER D C 1
ATOM 4221 O O . SER D 1 104 ? -30.734 3.130 6.411 1.00 59.80 99 SER D O 1
ATOM 4224 N N . GLY D 1 105 ? -30.107 4.234 8.266 1.00 59.31 100 GLY D N 1
ATOM 4225 C CA . GLY D 1 105 ? -28.713 3.968 8.029 1.00 59.25 100 GLY D CA 1
ATOM 4226 C C . GLY D 1 105 ? -27.852 5.210 8.022 1.00 59.47 100 GLY D C 1
ATOM 4227 O O . GLY D 1 105 ? -28.293 6.317 8.346 1.00 62.26 100 GLY D O 1
ATOM 4228 N N . PRO D 1 106 ? -26.595 5.037 7.614 1.00 58.57 101 PRO D N 1
ATOM 4229 C CA . PRO D 1 106 ? -25.619 6.135 7.728 1.00 60.62 101 PRO D CA 1
ATOM 4230 C C . PRO D 1 106 ? -25.981 7.393 6.951 1.00 55.78 101 PRO D C 1
ATOM 4231 O O . PRO D 1 106 ? -25.563 8.487 7.352 1.00 51.04 101 PRO D O 1
ATOM 4235 N N . SER D 1 107 ? -26.731 7.279 5.851 1.00 55.12 102 SER D N 1
ATOM 4236 C CA . SER D 1 107 ? -27.089 8.461 5.072 1.00 52.52 102 SER D CA 1
ATOM 4237 C C . SER D 1 107 ? -28.078 9.368 5.792 1.00 51.43 102 SER D C 1
ATOM 4238 O O . SER D 1 107 ? -28.275 10.508 5.358 1.00 51.08 102 SER D O 1
ATOM 4241 N N . THR D 1 108 ? -28.713 8.894 6.858 1.00 50.55 103 THR D N 1
ATOM 4242 C CA . THR D 1 108 ? -29.647 9.715 7.616 1.00 51.45 103 THR D CA 1
ATOM 4243 C C . THR D 1 108 ? -28.970 10.509 8.725 1.00 53.04 103 THR D C 1
ATOM 4244 O O . THR D 1 108 ? -29.665 11.202 9.475 1.00 54.29 103 THR D O 1
ATOM 4248 N N . SER D 1 109 ? -27.648 10.407 8.863 1.00 52.95 104 SER D N 1
ATOM 4249 C CA . SER D 1 109 ? -26.954 11.141 9.912 1.00 52.70 104 SER D CA 1
ATOM 4250 C C . SER D 1 109 ? -27.210 12.637 9.764 1.00 55.37 104 SER D C 1
ATOM 4251 O O . SER D 1 109 ? -27.045 13.205 8.680 1.00 57.68 104 SER D O 1
ATOM 4253 N N . ASN D 1 110 ? -27.661 13.259 10.857 1.00 55.31 105 ASN D N 1
ATOM 4254 C CA . ASN D 1 110 ? -27.847 14.704 10.981 1.00 56.71 105 ASN D CA 1
ATOM 4255 C C . ASN D 1 110 ? -28.977 15.257 10.109 1.00 51.58 105 ASN D C 1
ATOM 4256 O O . ASN D 1 110 ? -29.069 16.479 9.930 1.00 47.75 105 ASN D O 1
ATOM 4258 N N . ARG D 1 111 ? -29.864 14.408 9.569 1.00 42.49 106 ARG D N 1
ATOM 4259 C CA . ARG D 1 111 ? -30.935 14.947 8.731 1.00 43.13 106 ARG D CA 1
ATOM 4260 C C . ARG D 1 111 ? -31.922 15.774 9.543 1.00 45.12 106 ARG D C 1
ATOM 4261 O O . ARG D 1 111 ? -32.507 16.728 9.016 1.00 44.61 106 ARG D O 1
ATOM 4269 N N . ILE D 1 112 ? -32.127 15.425 10.814 1.00 40.46 107 ILE D N 1
ATOM 4270 C CA . ILE D 1 112 ? -32.972 16.248 11.673 1.00 43.74 107 ILE D CA 1
ATOM 4271 C C . ILE D 1 112 ? -32.369 17.640 11.808 1.00 48.48 107 ILE D C 1
ATOM 4272 O O . ILE D 1 112 ? -33.039 18.655 11.583 1.00 50.09 107 ILE D O 1
ATOM 4277 N N . VAL D 1 113 ? -31.077 17.697 12.147 1.00 48.85 108 VAL D N 1
ATOM 4278 C CA . VAL D 1 113 ? -30.366 18.970 12.257 1.00 53.58 108 VAL D CA 1
ATOM 4279 C C . VAL D 1 113 ? -30.505 19.782 10.974 1.00 57.54 108 VAL D C 1
ATOM 4280 O O . VAL D 1 113 ? -30.896 20.955 10.999 1.00 59.74 108 VAL D O 1
ATOM 4284 N N . ARG D 1 114 ? -30.191 19.163 9.831 1.00 55.96 109 ARG D N 1
ATOM 4285 C CA . ARG D 1 114 ? -30.194 19.895 8.568 1.00 54.13 109 ARG D CA 1
ATOM 4286 C C . ARG D 1 114 ? -31.566 20.483 8.268 1.00 56.32 109 ARG D C 1
ATOM 4287 O O . ARG D 1 114 ? -31.671 21.626 7.810 1.00 59.32 109 ARG D O 1
ATOM 4289 N N . LEU D 1 115 ? -32.633 19.728 8.537 1.00 56.11 110 LEU D N 1
ATOM 4290 C CA . LEU D 1 115 ? -33.968 20.231 8.237 1.00 52.58 110 LEU D CA 1
ATOM 4291 C C . LEU D 1 115 ? -34.395 21.294 9.236 1.00 53.73 110 LEU D C 1
ATOM 4292 O O . LEU D 1 115 ? -35.137 22.218 8.879 1.00 54.77 110 LEU D O 1
ATOM 4297 N N . LEU D 1 116 ? -33.920 21.193 10.479 1.00 58.36 111 LEU D N 1
ATOM 4298 C CA . LEU D 1 116 ? -34.148 22.257 11.453 1.00 59.80 111 LEU D CA 1
ATOM 4299 C C . LEU D 1 116 ? -33.443 23.542 11.038 1.00 60.18 111 LEU D C 1
ATOM 4300 O O . LEU D 1 116 ? -34.047 24.621 11.046 1.00 63.55 111 LEU D O 1
ATOM 4305 N N . GLU D 1 117 ? -32.157 23.446 10.676 1.00 60.44 112 GLU D N 1
ATOM 4306 C CA . GLU D 1 117 ? -31.424 24.617 10.198 1.00 64.55 112 GLU D CA 1
ATOM 4307 C C . GLU D 1 117 ? -32.092 25.234 8.975 1.00 67.85 112 GLU D C 1
ATOM 4308 O O . GLU D 1 117 ? -31.996 26.448 8.763 1.00 66.01 112 GLU D O 1
ATOM 4310 N N . LYS D 1 118 ? -32.746 24.412 8.146 1.00 61.29 113 LYS D N 1
ATOM 4311 C CA . LYS D 1 118 ? -33.496 24.892 6.992 1.00 56.88 113 LYS D CA 1
ATOM 4312 C C . LYS D 1 118 ? -34.865 25.457 7.355 1.00 53.85 113 LYS D C 1
ATOM 4313 O O . LYS D 1 118 ? -35.493 26.096 6.505 1.00 50.25 113 LYS D O 1
ATOM 4319 N N . GLY D 1 119 ? -35.350 25.230 8.576 1.00 54.12 114 GLY D N 1
ATOM 4320 C CA . GLY D 1 119 ? -36.662 25.717 8.958 1.00 53.83 114 GLY D CA 1
ATOM 4321 C C . GLY D 1 119 ? -37.835 24.941 8.397 1.00 57.27 114 GLY D C 1
ATOM 4322 O O . GLY D 1 119 ? -38.954 25.465 8.365 1.00 48.44 114 GLY D O 1
ATOM 4323 N N . LEU D 1 120 ? -37.622 23.700 7.956 1.00 53.34 115 LEU D N 1
ATOM 4324 C CA . LEU D 1 120 ? -38.697 22.909 7.373 1.00 47.44 115 LEU D CA 1
ATOM 4325 C C . LEU D 1 120 ? -39.384 22.028 8.403 1.00 46.87 115 LEU D C 1
ATOM 4326 O O . LEU D 1 120 ? -40.510 21.573 8.164 1.00 41.38 115 LEU D O 1
ATOM 4331 N N . ILE D 1 121 ? -38.717 21.768 9.530 1.00 42.85 116 ILE D N 1
ATOM 4332 C CA . ILE D 1 121 ? -39.280 21.039 10.656 1.00 48.13 116 ILE D CA 1
ATOM 4333 C C . ILE D 1 121 ? -38.991 21.817 11.934 1.00 49.52 116 ILE D C 1
ATOM 4334 O O . ILE D 1 121 ? -38.141 22.707 11.966 1.00 46.74 116 ILE D O 1
ATOM 4339 N N . GLU D 1 122 ? -39.703 21.450 13.001 1.00 48.47 117 GLU D N 1
ATOM 4340 C CA . GLU D 1 122 ? -39.628 22.114 14.298 1.00 50.98 117 GLU D CA 1
ATOM 4341 C C . GLU D 1 122 ? -39.757 21.072 15.403 1.00 51.76 117 GLU D C 1
ATOM 4342 O O . GLU D 1 122 ? -40.133 19.926 15.159 1.00 51.65 117 GLU D O 1
ATOM 4348 N N . ARG D 1 123 ? -39.485 21.495 16.637 1.00 56.93 118 ARG D N 1
ATOM 4349 C CA . ARG D 1 123 ? -39.641 20.625 17.803 1.00 55.31 118 ARG D CA 1
ATOM 4350 C C . ARG D 1 123 ? -40.672 21.201 18.756 1.00 51.77 118 ARG D C 1
ATOM 4351 O O . ARG D 1 123 ? -40.499 22.303 19.254 1.00 54.23 118 ARG D O 1
ATOM 4359 N N . ALA D 1 133 ? -38.613 15.574 22.574 1.00 68.82 128 ALA D N 1
ATOM 4360 C CA . ALA D 1 133 ? -39.583 16.495 21.995 1.00 66.51 128 ALA D CA 1
ATOM 4361 C C . ALA D 1 133 ? -40.087 15.963 20.663 1.00 64.18 128 ALA D C 1
ATOM 4362 O O . ALA D 1 133 ? -39.329 15.364 19.899 1.00 62.69 128 ALA D O 1
ATOM 4364 N N . SER D 1 134 ? -41.376 16.164 20.399 1.00 61.50 129 SER D N 1
ATOM 4365 C CA . SER D 1 134 ? -41.967 15.732 19.142 1.00 56.78 129 SER D CA 1
ATOM 4366 C C . SER D 1 134 ? -41.567 16.670 18.015 1.00 49.40 129 SER D C 1
ATOM 4367 O O . SER D 1 134 ? -41.385 17.873 18.215 1.00 51.08 129 SER D O 1
ATOM 4370 N N . ILE D 1 135 ? -41.465 16.108 16.816 1.00 43.90 130 ILE D N 1
ATOM 4371 C CA . ILE D 1 135 ? -41.036 16.833 15.629 1.00 45.19 130 ILE D CA 1
ATOM 4372 C C . ILE D 1 135 ? -42.235 16.971 14.704 1.00 41.75 130 ILE D C 1
ATOM 4373 O O . ILE D 1 135 ? -43.058 16.053 14.588 1.00 39.80 130 ILE D O 1
ATOM 4378 N N . ARG D 1 136 ? -42.353 18.140 14.080 1.00 48.59 131 ARG D N 1
ATOM 4379 C CA . ARG D 1 136 ? -43.449 18.444 13.176 1.00 48.20 131 ARG D CA 1
ATOM 4380 C C . ARG D 1 136 ? -42.924 19.215 11.976 1.00 45.76 131 ARG D C 1
ATOM 4381 O O . ARG D 1 136 ? -41.856 19.832 12.017 1.00 42.15 131 ARG D O 1
ATOM 4383 N N . LEU D 1 137 ? -43.695 19.162 10.900 1.00 45.65 132 LEU D N 1
ATOM 4384 C CA . LEU D 1 137 ? -43.472 20.057 9.779 1.00 43.87 132 LEU D CA 1
ATOM 4385 C C . LEU D 1 137 ? -43.813 21.488 10.185 1.00 47.84 132 LEU D C 1
ATOM 4386 O O . LEU D 1 137 ? -44.835 21.734 10.835 1.00 46.94 132 LEU D O 1
ATOM 4391 N N . THR D 1 138 ? -42.956 22.437 9.810 1.00 47.45 133 THR D N 1
ATOM 4392 C CA . THR D 1 138 ? -43.324 23.846 9.903 1.00 48.21 133 THR D CA 1
ATOM 4393 C C . THR D 1 138 ? -44.198 24.202 8.709 1.00 50.35 133 THR D C 1
ATOM 4394 O O . THR D 1 138 ? -44.317 23.411 7.767 1.00 48.30 133 THR D O 1
ATOM 4398 N N . PRO D 1 139 ? -44.843 25.382 8.725 1.00 52.23 134 PRO D N 1
ATOM 4399 C CA . PRO D 1 139 ? -45.594 25.820 7.535 1.00 49.24 134 PRO D CA 1
ATOM 4400 C C . PRO D 1 139 ? -44.771 25.844 6.260 1.00 52.27 134 PRO D C 1
ATOM 4401 O O . PRO D 1 139 ? -45.292 25.512 5.187 1.00 52.24 134 PRO D O 1
ATOM 4405 N N . GLN D 1 140 ? -43.506 26.258 6.337 1.00 48.62 135 GLN D N 1
ATOM 4406 C CA . GLN D 1 140 ? -42.650 26.224 5.156 1.00 58.89 135 GLN D CA 1
ATOM 4407 C C . GLN D 1 140 ? -42.401 24.783 4.715 1.00 52.24 135 GLN D C 1
ATOM 4408 O O . GLN D 1 140 ? -42.511 24.454 3.526 1.00 50.04 135 GLN D O 1
ATOM 4414 N N . GLY D 1 141 ? -42.066 23.911 5.668 1.00 51.22 136 GLY D N 1
ATOM 4415 C CA . GLY D 1 141 ? -41.868 22.508 5.340 1.00 45.75 136 GLY D CA 1
ATOM 4416 C C . GLY D 1 141 ? -43.093 21.873 4.710 1.00 46.04 136 GLY D C 1
ATOM 4417 O O . GLY D 1 141 ? -42.990 21.183 3.692 1.00 38.12 136 GLY D O 1
ATOM 4418 N N . ARG D 1 142 ? -44.269 22.079 5.322 1.00 40.88 137 ARG D N 1
ATOM 4419 C CA . ARG D 1 142 ? -45.499 21.500 4.786 1.00 40.08 137 ARG D CA 1
ATOM 4420 C C . ARG D 1 142 ? -45.823 22.051 3.404 1.00 49.47 137 ARG D C 1
ATOM 4421 O O . ARG D 1 142 ? -46.248 21.303 2.513 1.00 47.00 137 ARG D O 1
ATOM 4429 N N . ALA D 1 143 ? -45.625 23.354 3.201 1.00 42.22 138 ALA D N 1
ATOM 4430 C CA . ALA D 1 143 ? -45.880 23.922 1.885 1.00 51.01 138 ALA D CA 1
ATOM 4431 C C . ALA D 1 143 ? -44.948 23.307 0.853 1.00 40.78 138 ALA D C 1
ATOM 4432 O O . ALA D 1 143 ? -45.363 23.019 -0.274 1.00 50.52 138 ALA D O 1
ATOM 4434 N N . LEU D 1 144 ? -43.692 23.060 1.236 1.00 44.70 139 LEU D N 1
ATOM 4435 C CA . LEU D 1 144 ? -42.729 22.476 0.304 1.00 45.54 139 LEU D CA 1
ATOM 4436 C C . LEU D 1 144 ? -43.178 21.097 -0.168 1.00 41.21 139 LEU D C 1
ATOM 4437 O O . LEU D 1 144 ? -43.173 20.809 -1.371 1.00 36.61 139 LEU D O 1
ATOM 4442 N N . VAL D 1 145 ? -43.586 20.235 0.768 1.00 39.37 140 VAL D N 1
ATOM 4443 C CA . VAL D 1 145 ? -44.028 18.890 0.403 1.00 39.41 140 VAL D CA 1
ATOM 4444 C C . VAL D 1 145 ? -45.212 18.966 -0.553 1.00 37.87 140 VAL D C 1
ATOM 4445 O O . VAL D 1 145 ? -45.241 18.291 -1.588 1.00 32.38 140 VAL D O 1
ATOM 4449 N N . THR D 1 146 ? -46.202 19.800 -0.217 1.00 35.43 141 THR D N 1
ATOM 4450 C CA . THR D 1 146 ? -47.377 19.969 -1.067 1.00 39.88 141 THR D CA 1
ATOM 4451 C C . THR D 1 146 ? -46.980 20.447 -2.461 1.00 40.54 141 THR D C 1
ATOM 4452 O O . THR D 1 146 ? -47.530 19.986 -3.469 1.00 35.85 141 THR D O 1
ATOM 4456 N N . HIS D 1 147 ? -45.999 21.350 -2.528 1.00 36.93 142 HIS D N 1
ATOM 4457 C CA . HIS D 1 147 ? -45.532 21.891 -3.800 1.00 38.46 142 HIS D CA 1
ATOM 4458 C C . HIS D 1 147 ? -44.874 20.816 -4.658 1.00 36.40 142 HIS D C 1
ATOM 4459 O O . HIS D 1 147 ? -45.123 20.729 -5.869 1.00 38.07 142 HIS D O 1
ATOM 4466 N N . LEU D 1 148 ? -44.020 19.994 -4.048 1.00 34.99 143 LEU D N 1
ATOM 4467 C CA . LEU D 1 148 ? -43.201 19.032 -4.776 1.00 32.91 143 LEU D CA 1
ATOM 4468 C C . LEU D 1 148 ? -43.901 17.698 -5.011 1.00 37.26 143 LEU D C 1
ATOM 4469 O O . LEU D 1 148 ? -43.525 16.970 -5.939 1.00 31.55 143 LEU D O 1
ATOM 4474 N N . LEU D 1 149 ? -44.873 17.345 -4.170 1.00 30.32 144 LEU D N 1
ATOM 4475 C CA . LEU D 1 149 ? -45.502 16.031 -4.275 1.00 35.09 144 LEU D CA 1
ATOM 4476 C C . LEU D 1 149 ? -46.096 15.743 -5.651 1.00 37.02 144 LEU D C 1
ATOM 4477 O O . LEU D 1 149 ? -45.929 14.608 -6.128 1.00 27.23 144 LEU D O 1
ATOM 4482 N N . PRO D 1 150 ? -46.786 16.671 -6.338 1.00 36.84 145 PRO D N 1
ATOM 4483 C CA . PRO D 1 150 ? -47.251 16.343 -7.699 1.00 34.05 145 PRO D CA 1
ATOM 4484 C C . PRO D 1 150 ? -46.151 15.835 -8.627 1.00 32.76 145 PRO D C 1
ATOM 4485 O O . PRO D 1 150 ? -46.372 14.865 -9.357 1.00 28.39 145 PRO D O 1
ATOM 4489 N N . ALA D 1 151 ? -44.968 16.454 -8.613 1.00 35.72 146 ALA D N 1
ATOM 4490 C CA . ALA D 1 151 ? -43.886 15.991 -9.475 1.00 30.96 146 ALA D CA 1
ATOM 4491 C C . ALA D 1 151 ? -43.353 14.639 -9.018 1.00 25.96 146 ALA D C 1
ATOM 4492 O O . ALA D 1 151 ? -42.935 13.813 -9.838 1.00 29.75 146 ALA D O 1
ATOM 4494 N N . HIS D 1 152 ? -43.332 14.406 -7.710 1.00 29.09 147 HIS D N 1
ATOM 4495 C CA . HIS D 1 152 ? -42.886 13.113 -7.199 1.00 25.48 147 HIS D CA 1
ATOM 4496 C C . HIS D 1 152 ? -43.848 12.004 -7.612 1.00 23.24 147 HIS D C 1
ATOM 4497 O O . HIS D 1 152 ? -43.424 10.954 -8.105 1.00 23.92 147 HIS D O 1
ATOM 4504 N N . LEU D 1 153 ? -45.155 12.228 -7.441 1.00 25.83 148 LEU D N 1
ATOM 4505 C CA . LEU D 1 153 ? -46.139 11.226 -7.848 1.00 23.76 148 LEU D CA 1
ATOM 4506 C C . LEU D 1 153 ? -46.072 10.968 -9.350 1.00 26.31 148 LEU D C 1
ATOM 4507 O O . LEU D 1 153 ? -46.106 9.813 -9.792 1.00 27.64 148 LEU D O 1
ATOM 4512 N N . ALA D 1 154 ? -45.970 12.027 -10.157 1.00 25.79 149 ALA D N 1
ATOM 4513 C CA . ALA D 1 154 ? -45.873 11.820 -11.603 1.00 26.02 149 ALA D CA 1
ATOM 4514 C C . ALA D 1 154 ? -44.627 11.011 -11.961 1.00 26.28 149 ALA D C 1
ATOM 4515 O O . ALA D 1 154 ? -44.679 10.106 -12.809 1.00 25.41 149 ALA D O 1
ATOM 4517 N N . THR D 1 155 ? -43.495 11.345 -11.342 1.00 27.26 150 THR D N 1
ATOM 4518 C CA . THR D 1 155 ? -42.231 10.678 -11.650 1.00 21.53 150 THR D CA 1
ATOM 4519 C C . THR D 1 155 ? -42.243 9.222 -11.197 1.00 21.89 150 THR D C 1
ATOM 4520 O O . THR D 1 155 ? -41.772 8.338 -11.924 1.00 20.80 150 THR D O 1
ATOM 4524 N N . THR D 1 156 ? -42.747 8.946 -9.992 1.00 19.94 151 THR D N 1
ATOM 4525 C CA . THR D 1 156 ? -42.788 7.551 -9.556 1.00 22.55 151 THR D CA 1
ATOM 4526 C C . THR D 1 156 ? -43.686 6.724 -10.468 1.00 21.24 151 THR D C 1
ATOM 4527 O O . THR D 1 156 ? -43.368 5.573 -10.776 1.00 17.79 151 THR D O 1
ATOM 4531 N N . GLN D 1 157 ? -44.790 7.304 -10.948 1.00 24.69 152 GLN D N 1
ATOM 4532 C CA . GLN D 1 157 ? -45.620 6.585 -11.915 1.00 24.79 152 GLN D CA 1
ATOM 4533 C C . GLN D 1 157 ? -44.896 6.404 -13.248 1.00 27.33 152 GLN D C 1
ATOM 4534 O O . GLN D 1 157 ? -44.991 5.340 -13.875 1.00 25.12 152 GLN D O 1
ATOM 4540 N N . ARG D 1 158 ? -44.184 7.436 -13.704 1.00 27.44 153 ARG D N 1
ATOM 4541 C CA . ARG D 1 158 ? -43.520 7.384 -15.006 1.00 23.22 153 ARG D CA 1
ATOM 4542 C C . ARG D 1 158 ? -42.460 6.280 -15.057 1.00 23.71 153 ARG D C 1
ATOM 4543 O O . ARG D 1 158 ? -42.413 5.495 -16.012 1.00 22.19 153 ARG D O 1
ATOM 4551 N N . VAL D 1 159 ? -41.606 6.186 -14.033 1.00 19.48 154 VAL D N 1
ATOM 4552 C CA . VAL D 1 159 ? -40.531 5.195 -14.082 1.00 21.65 154 VAL D CA 1
ATOM 4553 C C . VAL D 1 159 ? -41.057 3.755 -14.013 1.00 21.01 154 VAL D C 1
ATOM 4554 O O . VAL D 1 159 ? -40.343 2.819 -14.389 1.00 20.00 154 VAL D O 1
ATOM 4558 N N . LEU D 1 160 ? -42.291 3.551 -13.572 1.00 21.51 155 LEU D N 1
ATOM 4559 C CA . LEU D 1 160 ? -42.919 2.236 -13.573 1.00 18.76 155 LEU D CA 1
ATOM 4560 C C . LEU D 1 160 ? -43.765 1.974 -14.813 1.00 20.54 155 LEU D C 1
ATOM 4561 O O . LEU D 1 160 ? -44.210 0.837 -15.021 1.00 22.35 155 LEU D O 1
ATOM 4566 N N . ALA D 1 161 ? -44.012 2.988 -15.632 1.00 17.91 156 ALA D N 1
ATOM 4567 C CA . ALA D 1 161 ? -44.920 2.862 -16.772 1.00 23.68 156 ALA D CA 1
ATOM 4568 C C . ALA D 1 161 ? -44.581 1.732 -17.754 1.00 26.07 156 ALA D C 1
ATOM 4569 O O . ALA D 1 161 ? -45.502 1.211 -18.396 1.00 24.77 156 ALA D O 1
ATOM 4571 N N . PRO D 1 162 ? -43.311 1.346 -17.957 1.00 24.75 157 PRO D N 1
ATOM 4572 C CA . PRO D 1 162 ? -43.049 0.180 -18.828 1.00 26.98 157 PRO D CA 1
ATOM 4573 C C . PRO D 1 162 ? -43.718 -1.104 -18.375 1.00 28.80 157 PRO D C 1
ATOM 4574 O O . PRO D 1 162 ? -43.874 -2.025 -19.190 1.00 26.18 157 PRO D O 1
ATOM 4578 N N . LEU D 1 163 ? -44.093 -1.212 -17.105 1.00 18.27 158 LEU D N 1
ATOM 4579 C CA . LEU D 1 163 ? -44.702 -2.417 -16.571 1.00 16.99 158 LEU D CA 1
ATOM 4580 C C . LEU D 1 163 ? -46.208 -2.232 -16.422 1.00 26.22 158 LEU D C 1
ATOM 4581 O O . LEU D 1 163 ? -46.672 -1.180 -15.973 1.00 24.23 158 LEU D O 1
ATOM 4586 N N . SER D 1 164 ? -46.965 -3.277 -16.753 1.00 22.92 159 SER D N 1
ATOM 4587 C CA . SER D 1 164 ? -48.397 -3.269 -16.466 1.00 29.19 159 SER D CA 1
ATOM 4588 C C . SER D 1 164 ? -48.646 -3.377 -14.961 1.00 28.73 159 SER D C 1
ATOM 4589 O O . SER D 1 164 ? -47.751 -3.709 -14.178 1.00 20.54 159 SER D O 1
ATOM 4592 N N . ALA D 1 165 ? -49.898 -3.133 -14.561 1.00 24.97 160 ALA D N 1
ATOM 4593 C CA . ALA D 1 165 ? -50.267 -3.274 -13.150 1.00 28.30 160 ALA D CA 1
ATOM 4594 C C . ALA D 1 165 ? -49.896 -4.651 -12.606 1.00 28.31 160 ALA D C 1
ATOM 4595 O O . ALA D 1 165 ? -49.284 -4.764 -11.538 1.00 29.10 160 ALA D O 1
ATOM 4597 N N . GLN D 1 166 ? -50.256 -5.712 -13.332 1.00 25.93 161 GLN D N 1
ATOM 4598 C CA . GLN D 1 166 ? -49.912 -7.066 -12.896 1.00 28.40 161 GLN D CA 1
ATOM 4599 C C . GLN D 1 166 ? -48.399 -7.267 -12.821 1.00 22.47 161 GLN D C 1
ATOM 4600 O O . GLN D 1 166 ? -47.888 -7.898 -11.884 1.00 20.84 161 GLN D O 1
ATOM 4606 N N . GLU D 1 167 ? -47.663 -6.764 -13.808 1.00 20.48 162 GLU D N 1
ATOM 4607 C CA . GLU D 1 167 ? -46.210 -6.898 -13.758 1.00 21.72 162 GLU D CA 1
ATOM 4608 C C . GLU D 1 167 ? -45.623 -6.168 -12.556 1.00 20.22 162 GLU D C 1
ATOM 4609 O O . GLU D 1 167 ? -44.637 -6.627 -11.966 1.00 21.40 162 GLU D O 1
ATOM 4615 N N . GLN D 1 168 ? -46.193 -5.016 -12.192 1.00 17.66 163 GLN D N 1
ATOM 4616 C CA . GLN D 1 168 ? -45.754 -4.328 -10.978 1.00 16.08 163 GLN D CA 1
ATOM 4617 C C . GLN D 1 168 ? -46.040 -5.156 -9.727 1.00 16.17 163 GLN D C 1
ATOM 4618 O O . GLN D 1 168 ? -45.178 -5.276 -8.846 1.00 22.56 163 GLN D O 1
ATOM 4624 N N . ARG D 1 169 ? -47.242 -5.738 -9.626 1.00 18.14 164 ARG D N 1
ATOM 4625 C CA . ARG D 1 169 ? -47.524 -6.662 -8.526 1.00 22.15 164 ARG D CA 1
ATOM 4626 C C . ARG D 1 169 ? -46.546 -7.844 -8.513 1.00 22.49 164 ARG D C 1
ATOM 4627 O O . ARG D 1 169 ? -46.097 -8.277 -7.439 1.00 16.48 164 ARG D O 1
ATOM 4635 N N . THR D 1 170 ? -46.213 -8.393 -9.691 1.00 19.69 165 THR D N 1
ATOM 4636 C CA . THR D 1 170 ? -45.265 -9.507 -9.740 1.00 19.67 165 THR D CA 1
ATOM 4637 C C . THR D 1 170 ? -43.887 -9.075 -9.270 1.00 23.62 165 THR D C 1
ATOM 4638 O O . THR D 1 170 ? -43.228 -9.793 -8.504 1.00 19.89 165 THR D O 1
ATOM 4642 N N . LEU D 1 171 ? -43.433 -7.906 -9.723 1.00 14.26 166 LEU D N 1
ATOM 4643 C CA . LEU D 1 171 ? -42.145 -7.377 -9.273 1.00 13.28 166 LEU D CA 1
ATOM 4644 C C . LEU D 1 171 ? -42.111 -7.220 -7.754 1.00 21.10 166 LEU D C 1
ATOM 4645 O O . LEU D 1 171 ? -41.119 -7.584 -7.105 1.00 17.77 166 LEU D O 1
ATOM 4650 N N . GLU D 1 172 ? -43.188 -6.674 -7.172 1.00 16.76 167 GLU D N 1
ATOM 4651 C CA . GLU D 1 172 ? -43.261 -6.504 -5.720 1.00 17.52 167 GLU D CA 1
ATOM 4652 C C . GLU D 1 172 ? -43.193 -7.835 -4.993 1.00 19.92 167 GLU D C 1
ATOM 4653 O O . GLU D 1 172 ? -42.567 -7.931 -3.934 1.00 19.38 167 GLU D O 1
ATOM 4659 N N . GLU D 1 173 ? -43.872 -8.858 -5.521 1.00 23.60 168 GLU D N 1
ATOM 4660 C CA . GLU D 1 173 ? -43.862 -10.173 -4.883 1.00 21.47 168 GLU D CA 1
ATOM 4661 C C . GLU D 1 173 ? -42.462 -10.773 -4.883 1.00 19.49 168 GLU D C 1
ATOM 4662 O O . GLU D 1 173 ? -42.003 -11.307 -3.868 1.00 19.27 168 GLU D O 1
ATOM 4668 N N . LEU D 1 174 ? -41.776 -10.720 -6.034 1.00 17.94 169 LEU D N 1
ATOM 4669 C CA . LEU D 1 174 ? -40.433 -11.282 -6.134 1.00 16.91 169 LEU D CA 1
ATOM 4670 C C . LEU D 1 174 ? -39.443 -10.495 -5.281 1.00 20.51 169 LEU D C 1
ATOM 4671 O O . LEU D 1 174 ? -38.689 -11.076 -4.493 1.00 17.21 169 LEU D O 1
ATOM 4676 N N . ALA D 1 175 ? -39.427 -9.170 -5.428 1.00 14.30 170 ALA D N 1
ATOM 4677 C CA . ALA D 1 175 ? -38.529 -8.358 -4.614 1.00 16.28 170 ALA D CA 1
ATOM 4678 C C . ALA D 1 175 ? -38.839 -8.524 -3.131 1.00 19.92 170 ALA D C 1
ATOM 4679 O O . ALA D 1 175 ? -37.924 -8.584 -2.303 1.00 18.57 170 ALA D O 1
ATOM 4681 N N . GLY D 1 176 ? -40.128 -8.588 -2.779 1.00 14.70 171 GLY D N 1
ATOM 4682 C CA . GLY D 1 176 ? -40.499 -8.771 -1.387 1.00 16.47 171 GLY D CA 1
ATOM 4683 C C . GLY D 1 176 ? -40.000 -10.084 -0.812 1.00 20.18 171 GLY D C 1
ATOM 4684 O O . GLY D 1 176 ? -39.591 -10.149 0.350 1.00 17.66 171 GLY D O 1
ATOM 4685 N N . ARG D 1 177 ? -40.045 -11.154 -1.608 1.00 17.53 172 ARG D N 1
ATOM 4686 C CA . ARG D 1 177 ? -39.561 -12.439 -1.112 1.00 20.56 172 ARG D CA 1
ATOM 4687 C C . ARG D 1 177 ? -38.049 -12.425 -0.908 1.00 21.48 172 ARG D C 1
ATOM 4688 O O . ARG D 1 177 ? -37.548 -12.989 0.073 1.00 16.20 172 ARG D O 1
ATOM 4696 N N . MET D 1 178 ? -37.310 -11.794 -1.825 1.00 17.20 173 MET D N 1
ATOM 4697 C CA . MET D 1 178 ? -35.871 -11.617 -1.638 1.00 17.55 173 MET D CA 1
ATOM 4698 C C . MET D 1 178 ? -35.579 -10.852 -0.357 1.00 19.61 173 MET D C 1
ATOM 4699 O O . MET D 1 178 ? -34.730 -11.259 0.439 1.00 17.95 173 MET D O 1
ATOM 4704 N N . LEU D 1 179 ? -36.253 -9.714 -0.166 1.00 15.53 174 LEU D N 1
ATOM 4705 C CA . LEU D 1 179 ? -36.021 -8.891 1.018 1.00 18.60 174 LEU D CA 1
ATOM 4706 C C . LEU D 1 179 ? -36.396 -9.628 2.301 1.00 21.01 174 LEU D C 1
ATOM 4707 O O . LEU D 1 179 ? -35.666 -9.561 3.294 1.00 19.27 174 LEU D O 1
ATOM 4712 N N . ALA D 1 180 ? -37.537 -10.328 2.304 1.00 16.30 175 ALA D N 1
ATOM 4713 C CA . ALA D 1 180 ? -37.908 -11.119 3.471 1.00 20.28 175 ALA D CA 1
ATOM 4714 C C . ALA D 1 180 ? -36.819 -12.129 3.812 1.00 23.42 175 ALA D C 1
ATOM 4715 O O . ALA D 1 180 ? -36.523 -12.360 4.990 1.00 19.65 175 ALA D O 1
ATOM 4717 N N . GLY D 1 181 ? -36.212 -12.744 2.792 1.00 24.22 176 GLY D N 1
ATOM 4718 C CA . GLY D 1 181 ? -35.124 -13.678 3.050 1.00 28.41 176 GLY D CA 1
ATOM 4719 C C . GLY D 1 181 ? -33.947 -13.021 3.749 1.00 27.85 176 GLY D C 1
ATOM 4720 O O . GLY D 1 181 ? -33.274 -13.643 4.574 1.00 28.07 176 GLY D O 1
ATOM 4721 N N . LEU D 1 182 ? -33.683 -11.756 3.420 1.00 19.06 177 LEU D N 1
ATOM 4722 C CA . LEU D 1 182 ? -32.593 -10.998 4.015 1.00 20.66 177 LEU D CA 1
ATOM 4723 C C . LEU D 1 182 ? -32.941 -10.455 5.384 1.00 31.22 177 LEU D C 1
ATOM 4724 O O . LEU D 1 182 ? -32.029 -10.120 6.148 1.00 33.40 177 LEU D O 1
ATOM 4729 N N . GLU D 1 183 ? -34.226 -10.324 5.697 1.00 26.73 178 GLU D N 1
ATOM 4730 C CA . GLU D 1 183 ? -34.635 -9.786 6.985 1.00 26.10 178 GLU D CA 1
ATOM 4731 C C . GLU D 1 183 ? -34.975 -10.865 8.008 1.00 36.53 178 GLU D C 1
ATOM 4732 O O . GLU D 1 183 ? -35.134 -10.543 9.187 1.00 43.74 178 GLU D O 1
ATOM 4738 N N . GLN D 1 184 ? -35.060 -12.127 7.602 1.00 40.22 179 GLN D N 1
ATOM 4739 C CA . GLN D 1 184 ? -35.432 -13.197 8.519 1.00 43.52 179 GLN D CA 1
ATOM 4740 C C . GLN D 1 184 ? -34.234 -13.701 9.320 1.00 52.52 179 GLN D C 1
ATOM 4741 O O . GLN D 1 184 ? -33.084 -13.480 8.941 1.00 57.15 179 GLN D O 1
#

InterPro domains:
  IPR000835 MarR-type HTH domain [PF12802] (65-127)
  IPR000835 MarR-type HTH domain [PR00598] (87-103)
  IPR000835 MarR-type HTH domain [PR00598] (104-119)
  IPR000835 MarR-type HTH domain [PR00598] (123-139)
  IPR000835 MarR-type HTH domain [PR00598] (153-173)
  IPR000835 MarR-type HTH domain [PS50995] (40-175)
  IPR000835 MarR-type HTH domain [SM00347] (60-163)
  IPR036388 Winged helix-like DNA-binding domain superfamily [G3DSA:1.10.10.10] (1-181)
  IPR036390 Winged helix DNA-binding domain superfamily [SSF46785] (23-178)

Foldseek 3Di:
DCPDLVNVLVVVCVVVVVVPCVVVSVVVVVVVLVVVLLVQLQVLCVVVVDDPLLLQLLVLQVPPADPQAAKPVVSQVSTPDDDDVNPCSVVVVVVVQQKDWDADPPPRVITGMHGDPVNNVSCVVRVVVNVVRVCVSCVVDDPVRVVVVCVVVVVVVVVVVD/DDPVVVLVVVLVVCVVVVCPHCVVVSVVVVVVVLVVVLLVQLCVLCVVVVDDPLLLQLLVLQVPPADPQAAWPVRSQVSGPDDDDVNPCSVVVCVVVVQKDFPCPDPVSNRTGMHGDPVNNVVCVVRVVVNVVRVCVSCVVDDPVRVVVVCVVVVVVVVVVVD/DDVVVVLVVVLVVVVVVPCPHCVVVSVVVVVVVVVVVLLVQLCVLCVVVVDDPLLLQLLVLQVPPADPQAAQPVVSQVSGPDDDPVNPCSVVVCVVVQQWDWCGGIHGDPVVNVSCVVRVVVNVVRVCVVCVVDDPVRVVVVCVVVVVVVVVVVD/DDVVVVLVVVQVVVVVVPVCVDHCVVVSVVVVVVVLVVVLLVQLCVLCVVVVDDPLLLQLLVLQQPPADPLAADPVRSQVSGPDDDDVNPCSVVVCVVVQQWDDVGIHGDPVVNVSCVVRVVVNVVRVCVSCVVDDPVRVVVVCVVVVVVVVVVVD

Radius of gyration: 34.02 Å; Cα contacts (8 Å, |Δi|>4): 740; chains: 4; bounding box: 72×91×68 Å

Secondary structure (DSSP, 8-state):
-TTSHHHHHHHHHHHHHH---HHHHHHHHHHHHHHHHHHHHGGGTGGGT--HHHHHHHHHHHHH--TT-B-HHHHHHHSS--SGGGTTHHHHHHHTTSEEEEE-SS-TT-EEEEE-HHHHHHHHHHHHHHHHHHHHHHTTS-HHHHHHHHHHHHHHHHHHH-/--HHHHHHHHHHHHHHHH----HHHHHHHHHHHHHHHHHHHHGGGTGGGT--HHHHHHHHHHHHH--TT-B-HHHHHHHSS--SGGGTTHHHHHHHTTSEE---SSSSGGG--BEE-HHHHHHHHHHHHHHHHHHHHHHTTS-HHHHHHHHHHHHHHHHHHH-/--HHHHHHHHHHHHHHHH----HHHHHHHHHHHHHHHHHHHHTTTTGGGT--HHHHHHHHHHHHH--TT-B-HHHHHHHSS--SGGGTTHHHHHHHTTSEE----BEE-HHHHHHHHHHHHHHHHHHHHHHTTS-HHHHHHHHHHHHHHHHHHH-/--HHHHHHHHHHHHHHHHH-----HHHHHHHHHHHHHHHHHHHHGGGTGGGT--HHHHHHHHHHHHH--TT-B-HHHHHHHSS--SGGGTTHHHHHHHTTSEE---BEE-HHHHHHHHHHHHHHHHHHHHHHTTS-HHHHHHHHHHHHHHHHHHH-